Protein AF-A0A0F9AZM9-F1 (afdb_monomer_lite)

Structure (mmCIF, N/CA/C/O backbone):
data_AF-A0A0F9AZM9-F1
#
_entry.id   AF-A0A0F9AZM9-F1
#
loop_
_atom_site.group_PDB
_atom_site.id
_atom_site.type_symbol
_atom_site.label_atom_id
_atom_site.label_alt_id
_atom_site.label_comp_id
_atom_site.label_asym_id
_atom_site.label_entity_id
_atom_site.label_seq_id
_atom_site.pdbx_PDB_ins_code
_atom_site.Cartn_x
_atom_site.Cartn_y
_atom_site.Cartn_z
_atom_site.occupancy
_atom_site.B_iso_or_equiv
_atom_site.auth_seq_id
_atom_site.auth_comp_id
_atom_site.auth_asym_id
_atom_site.auth_atom_id
_atom_site.pdbx_PDB_model_num
ATOM 1 N N . ARG A 1 1 ? -0.325 -54.467 160.105 1.00 39.25 1 ARG A N 1
ATOM 2 C CA . ARG A 1 1 ? -1.152 -55.483 160.797 1.00 39.25 1 ARG A CA 1
ATOM 3 C C . ARG A 1 1 ? -2.572 -54.942 160.850 1.00 39.25 1 ARG A C 1
ATOM 5 O O . ARG A 1 1 ? -2.699 -53.876 161.425 1.00 39.25 1 ARG A O 1
ATOM 12 N N . VAL A 1 2 ? -3.533 -55.722 160.326 1.00 42.28 2 VAL A N 1
ATOM 13 C CA . VAL A 1 2 ? -4.941 -55.814 160.788 1.00 42.28 2 VAL A CA 1
ATOM 14 C C . VAL A 1 2 ? -5.816 -54.591 160.440 1.00 42.28 2 VAL A C 1
ATOM 16 O O . VAL A 1 2 ? -5.404 -53.473 160.698 1.00 42.28 2 VAL A O 1
ATOM 19 N N . SER A 1 3 ? -7.027 -54.668 159.892 1.00 43.19 3 SER A N 1
ATOM 20 C CA . SER A 1 3 ? -7.887 -55.705 159.295 1.00 43.19 3 SER A CA 1
ATOM 21 C C . SER A 1 3 ? -9.207 -55.002 158.939 1.00 43.19 3 SER A C 1
ATOM 23 O O . SER A 1 3 ? -9.593 -54.125 159.703 1.00 43.19 3 SER A O 1
ATOM 25 N N . GLU A 1 4 ? -9.898 -55.478 157.894 1.00 50.31 4 GLU A N 1
ATOM 26 C CA . GLU A 1 4 ? -11.374 -55.607 157.817 1.00 50.31 4 GLU A CA 1
ATOM 27 C C . GLU A 1 4 ? -12.250 -54.330 157.925 1.00 50.31 4 GLU A C 1
ATOM 29 O O . GLU A 1 4 ? -11.889 -53.344 158.541 1.00 50.31 4 GLU A O 1
ATOM 34 N N . VAL A 1 5 ? -13.464 -54.219 157.389 1.00 47.56 5 VAL A N 1
ATOM 35 C CA . VAL A 1 5 ? -14.342 -55.007 156.511 1.00 47.56 5 VAL A CA 1
ATOM 36 C C . VAL A 1 5 ? -15.435 -54.027 156.058 1.00 47.56 5 VAL A C 1
ATOM 38 O O . VAL A 1 5 ? -15.725 -53.039 156.733 1.00 47.56 5 VAL A O 1
ATOM 41 N N . MET A 1 6 ? -15.989 -54.297 154.880 1.00 52.88 6 MET A N 1
ATOM 42 C CA . MET A 1 6 ? -17.089 -53.583 154.232 1.00 52.88 6 MET A CA 1
ATOM 43 C C . MET A 1 6 ? -18.400 -53.609 155.039 1.00 52.88 6 MET A C 1
ATOM 45 O O . MET A 1 6 ? -18.658 -54.584 155.737 1.00 52.88 6 MET A O 1
ATOM 49 N N . ASN A 1 7 ? -19.244 -52.581 154.871 1.00 48.72 7 ASN A N 1
ATOM 50 C CA . ASN A 1 7 ? -20.656 -52.729 154.465 1.00 48.72 7 ASN A CA 1
ATOM 51 C C . ASN A 1 7 ? -21.304 -51.345 154.264 1.00 48.72 7 ASN A C 1
ATOM 53 O O . ASN A 1 7 ? -21.252 -50.491 155.141 1.00 48.72 7 ASN A O 1
ATOM 57 N N . GLU A 1 8 ? -21.678 -51.022 153.024 1.00 54.94 8 GLU A N 1
ATOM 58 C CA . GLU A 1 8 ? -23.044 -51.123 152.468 1.00 54.94 8 GLU A CA 1
ATOM 59 C C . GLU A 1 8 ? -23.908 -49.902 152.803 1.00 54.94 8 GLU A C 1
ATOM 61 O O . GLU A 1 8 ? -24.298 -49.708 153.949 1.00 54.94 8 GLU A O 1
ATOM 66 N N . THR A 1 9 ? -24.279 -49.114 151.789 1.00 51.28 9 THR A N 1
ATOM 67 C CA . THR A 1 9 ? -25.690 -48.951 151.380 1.00 51.28 9 THR A CA 1
ATOM 68 C C . THR A 1 9 ? -25.805 -48.125 150.083 1.00 51.28 9 THR A C 1
ATOM 70 O O . THR A 1 9 ? -24.901 -47.352 149.769 1.00 51.28 9 THR A O 1
ATOM 73 N N . PRO A 1 10 ? -26.851 -48.388 149.278 1.00 55.06 10 PRO A N 1
ATOM 74 C CA . PRO A 1 10 ? -26.952 -48.072 147.853 1.00 55.06 10 PRO A CA 1
ATOM 75 C C . PRO A 1 10 ? -27.458 -46.645 147.622 1.00 55.06 10 PRO A C 1
ATOM 77 O O . PRO A 1 10 ? -28.026 -46.067 148.539 1.00 55.06 10 PRO A O 1
ATOM 80 N N . ASP A 1 11 ? -27.315 -46.113 146.402 1.00 50.62 11 ASP A N 1
ATOM 81 C CA . ASP A 1 11 ? -28.462 -45.507 145.703 1.00 50.62 11 ASP A CA 1
ATOM 82 C C . ASP A 1 11 ? -28.104 -44.975 144.304 1.00 50.62 11 ASP A C 1
ATOM 84 O O . ASP A 1 11 ? -27.307 -44.057 144.136 1.00 50.62 11 ASP A O 1
ATOM 88 N N . TYR A 1 12 ? -28.771 -45.584 143.322 1.00 56.22 12 TYR A N 1
ATOM 89 C CA . TYR A 1 12 ? -29.210 -45.059 142.025 1.00 56.22 12 TYR A CA 1
ATOM 90 C C . TYR A 1 12 ? -28.297 -44.099 141.258 1.00 56.22 12 TYR A C 1
ATOM 92 O O . TYR A 1 12 ? -28.640 -42.937 141.047 1.00 56.22 12 TYR A O 1
ATOM 100 N N . ASP A 1 13 ? -27.252 -44.646 140.644 1.00 49.69 13 ASP A N 1
ATOM 101 C CA . ASP A 1 13 ? -26.732 -44.053 139.415 1.00 49.69 13 ASP A CA 1
ATOM 102 C C . ASP A 1 13 ? -27.450 -44.680 138.207 1.00 49.69 13 ASP A C 1
ATOM 104 O O . ASP A 1 13 ? -27.011 -45.675 137.629 1.00 49.69 13 ASP A O 1
ATOM 108 N N . LYS A 1 14 ? -28.616 -44.131 137.835 1.00 56.56 14 LYS A N 1
ATOM 109 C CA . LYS A 1 14 ? -29.073 -44.226 136.441 1.00 56.56 14 LYS A CA 1
ATOM 110 C C . LYS A 1 14 ? -28.367 -43.126 135.656 1.00 56.56 14 LYS A C 1
ATOM 112 O O . LYS A 1 14 ? -28.982 -42.133 135.272 1.00 56.56 14 LYS A O 1
ATOM 117 N N . SER A 1 15 ? -27.092 -43.349 135.377 1.00 58.81 15 SER A N 1
ATOM 118 C CA . SER A 1 15 ? -26.451 -42.721 134.237 1.00 58.81 15 SER A CA 1
ATOM 119 C C . SER A 1 15 ? -26.974 -43.419 132.980 1.00 58.81 15 SER A C 1
ATOM 121 O O . SER A 1 15 ? -26.513 -44.495 132.603 1.00 58.81 15 SER A O 1
ATOM 123 N N . ALA A 1 16 ? -28.017 -42.860 132.363 1.00 59.03 16 ALA A N 1
ATOM 124 C CA . ALA A 1 16 ? -28.297 -43.146 130.962 1.00 59.03 16 ALA A CA 1
ATOM 125 C C . ALA A 1 16 ? -27.389 -42.235 130.130 1.00 59.03 16 ALA A C 1
ATOM 127 O O . ALA A 1 16 ? -27.818 -41.195 129.632 1.00 59.03 16 ALA A O 1
ATOM 128 N N . GLU A 1 17 ? -26.114 -42.611 130.042 1.00 58.69 17 GLU A N 1
ATOM 129 C CA . GLU A 1 17 ? -25.242 -42.104 128.989 1.00 58.69 17 GLU A CA 1
ATOM 130 C C . GLU A 1 17 ? -25.812 -42.561 127.630 1.00 58.69 17 GLU A C 1
ATOM 132 O O . GLU A 1 17 ? -26.288 -43.694 127.509 1.00 58.69 17 GLU A O 1
ATOM 137 N N . PRO A 1 18 ? -25.846 -41.682 126.618 1.00 57.78 18 PRO A N 1
ATOM 138 C CA . PRO A 1 18 ? -26.580 -41.920 125.386 1.00 57.78 18 PRO A CA 1
ATOM 139 C C . PRO A 1 18 ? -25.887 -42.998 124.551 1.00 57.78 18 PRO A C 1
ATOM 141 O O . PRO A 1 18 ? -24.722 -42.853 124.183 1.00 57.78 18 PRO A O 1
ATOM 144 N N . GLU A 1 19 ? -26.608 -44.069 124.213 1.00 59.66 19 GLU A N 1
ATOM 145 C CA . GLU A 1 19 ? -26.082 -45.070 123.288 1.00 59.66 19 GLU A CA 1
ATOM 146 C C . GLU A 1 19 ? -25.973 -44.479 121.879 1.00 59.66 19 GLU A C 1
ATOM 148 O O . GLU A 1 19 ? -26.903 -43.859 121.354 1.00 59.66 19 GLU A O 1
ATOM 153 N N . ALA A 1 20 ? -24.797 -44.662 121.280 1.00 60.72 20 ALA A N 1
ATOM 154 C CA . ALA A 1 20 ? -24.496 -44.209 119.936 1.00 60.72 20 ALA A CA 1
ATOM 155 C C . ALA A 1 20 ? -25.501 -44.786 11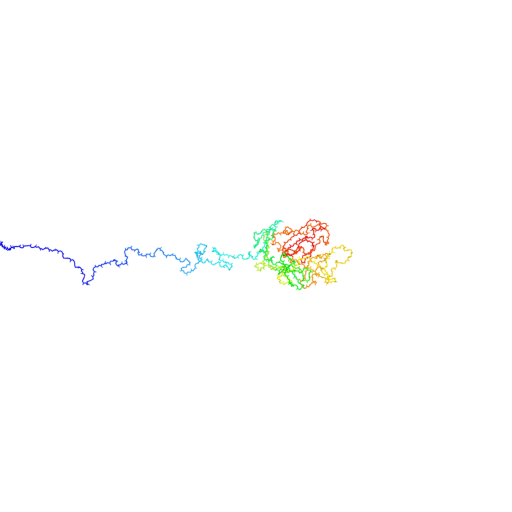8.928 1.00 60.72 20 ALA A C 1
ATOM 157 O O . ALA A 1 20 ? -25.873 -45.960 118.988 1.00 60.72 20 ALA A O 1
ATOM 158 N N . HIS A 1 21 ? -25.919 -43.948 117.978 1.00 62.75 21 HIS A N 1
ATOM 159 C CA . HIS A 1 21 ? -26.743 -44.375 116.854 1.00 62.75 21 HIS A CA 1
ATOM 160 C C . HIS A 1 21 ? -26.086 -45.566 116.137 1.00 62.75 21 HIS A C 1
ATOM 162 O O . HIS A 1 21 ? -24.861 -45.635 116.010 1.00 62.75 21 HIS A O 1
ATOM 168 N N . LYS A 1 22 ? -26.898 -46.519 115.663 1.00 62.16 22 LYS A N 1
ATOM 169 C CA . LYS A 1 22 ? -26.392 -47.637 114.860 1.00 62.16 22 LYS A CA 1
ATOM 170 C C . LYS A 1 22 ? -25.655 -47.100 113.636 1.00 62.16 22 LYS A C 1
ATOM 172 O O . LYS A 1 22 ? -26.215 -46.329 112.870 1.00 62.16 22 LYS A O 1
ATOM 177 N N . THR A 1 23 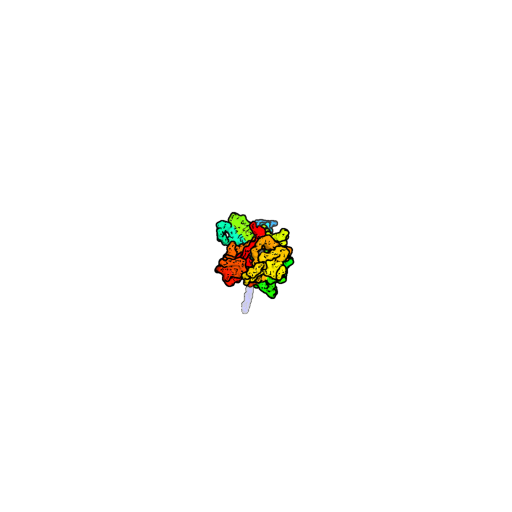? -24.440 -47.586 113.425 1.00 57.94 23 THR A N 1
ATOM 178 C CA . THR A 1 23 ? -23.549 -47.205 112.320 1.00 57.94 23 THR A CA 1
ATOM 179 C C . THR A 1 23 ? -23.843 -47.935 111.001 1.00 57.94 23 THR A C 1
ATOM 181 O O . THR A 1 23 ? -23.003 -47.939 110.107 1.00 57.94 23 THR A O 1
ATOM 184 N N . SER A 1 24 ? -24.993 -48.610 110.867 1.00 57.47 24 SER A N 1
ATOM 185 C CA . SER A 1 24 ? -25.386 -49.282 109.617 1.00 57.47 24 SER A CA 1
ATOM 186 C C . SER A 1 24 ? -26.897 -49.498 109.494 1.00 57.47 24 SER A C 1
ATOM 188 O O . SER A 1 24 ? -27.594 -49.756 110.483 1.00 57.47 24 SER A O 1
ATOM 190 N N . HIS A 1 25 ? -27.385 -49.436 108.254 1.00 60.94 25 HIS A N 1
ATOM 191 C CA . HIS A 1 25 ? -28.768 -49.733 107.882 1.00 60.94 25 HIS A CA 1
ATOM 192 C C . HIS A 1 25 ? -29.027 -51.241 107.714 1.00 60.94 25 HIS A C 1
ATOM 194 O O . HIS A 1 25 ? -28.101 -52.034 107.555 1.00 60.94 25 HIS A O 1
ATOM 200 N N . GLN A 1 26 ? -30.306 -51.643 107.746 1.00 57.66 26 GLN A N 1
ATOM 201 C CA . GLN A 1 26 ? -30.755 -53.046 107.836 1.00 57.66 26 GLN A CA 1
ATOM 202 C C . GLN A 1 26 ? -30.333 -53.998 106.696 1.00 57.66 26 GLN A C 1
ATOM 204 O O . GLN A 1 26 ? -30.427 -55.204 106.895 1.00 57.66 26 GLN A O 1
ATOM 209 N N . ASP A 1 27 ? -29.770 -53.490 105.594 1.00 60.44 27 ASP A N 1
ATOM 210 C CA . ASP A 1 27 ? -29.182 -54.299 104.509 1.00 60.44 27 ASP A CA 1
ATOM 211 C C . ASP A 1 27 ? -27.681 -54.017 104.283 1.00 60.44 27 ASP A C 1
ATOM 213 O O . ASP A 1 27 ? -27.118 -54.350 103.244 1.00 60.44 27 ASP A O 1
ATOM 217 N N . SER A 1 28 ? -26.997 -53.437 105.276 1.00 63.50 28 SER A N 1
ATOM 218 C CA . SER A 1 28 ? -25.535 -53.231 105.300 1.00 63.50 28 SER A CA 1
ATOM 219 C C . SER A 1 28 ? -24.949 -52.392 104.148 1.00 63.50 28 SER A C 1
ATOM 221 O O . SER A 1 28 ? -23.746 -52.457 103.898 1.00 63.50 28 SER A O 1
ATOM 223 N N . GLY A 1 29 ? -25.762 -51.588 103.459 1.00 65.88 29 GLY A N 1
ATOM 224 C CA . GLY A 1 29 ? -25.271 -50.526 102.577 1.00 65.88 29 GLY A CA 1
ATOM 225 C C . GLY A 1 29 ? -24.802 -49.323 103.397 1.00 65.88 29 GLY A C 1
ATOM 226 O O . GLY A 1 29 ? -25.485 -48.930 104.343 1.00 65.88 29 GLY A O 1
ATOM 227 N N . SER A 1 30 ? -23.633 -48.774 103.064 1.00 56.00 30 SER A N 1
ATOM 228 C CA . SER A 1 30 ? -23.057 -47.601 103.731 1.00 56.00 30 SER A CA 1
ATOM 229 C C . SER A 1 30 ? -23.962 -46.374 103.593 1.00 56.00 30 SER A C 1
ATOM 231 O O . SER A 1 30 ? -24.481 -46.105 102.510 1.00 56.00 30 SER A O 1
ATOM 233 N N . ASP A 1 31 ? -24.111 -45.626 104.686 1.00 60.16 31 ASP A N 1
ATOM 234 C CA . ASP A 1 31 ? -24.761 -44.317 104.700 1.00 60.16 31 ASP A CA 1
ATOM 235 C C . ASP A 1 31 ? -23.898 -43.279 103.994 1.00 60.16 31 ASP A C 1
ATOM 237 O O . ASP A 1 31 ? -22.957 -42.744 104.575 1.00 60.16 31 ASP A O 1
ATOM 241 N N . GLU A 1 32 ? -24.243 -42.965 102.752 1.00 62.59 32 GLU A N 1
ATOM 242 C CA . GLU A 1 32 ? -23.859 -41.701 102.140 1.00 62.59 32 GLU A CA 1
ATOM 243 C C . GLU A 1 32 ? -24.768 -41.434 100.937 1.00 62.59 32 GLU A C 1
ATOM 245 O O . GLU A 1 32 ? -24.717 -42.147 99.935 1.00 62.59 32 GLU A O 1
ATOM 250 N N . VAL A 1 33 ? -25.584 -40.374 100.984 1.00 59.41 33 VAL A N 1
ATOM 251 C CA . VAL A 1 33 ? -25.947 -39.702 99.726 1.00 59.41 33 VAL A CA 1
ATOM 252 C C . VAL A 1 33 ? -24.757 -38.822 99.375 1.00 59.41 33 VAL A C 1
ATOM 254 O O . VAL A 1 33 ? -24.766 -37.608 99.568 1.00 59.41 33 VAL A O 1
ATOM 257 N N . ASP A 1 34 ? -23.690 -39.476 98.933 1.00 61.12 34 ASP A N 1
ATOM 258 C CA . ASP A 1 34 ? -22.521 -38.814 98.396 1.00 61.12 34 ASP A CA 1
ATOM 259 C C . ASP A 1 34 ? -22.831 -38.353 96.966 1.00 61.12 34 ASP A C 1
ATOM 261 O O . ASP A 1 34 ? -22.921 -39.145 96.026 1.00 61.12 34 ASP A O 1
ATOM 265 N N . VAL A 1 35 ? -23.031 -37.045 96.797 1.00 62.22 35 VAL A N 1
ATOM 266 C CA . VAL A 1 35 ? -23.157 -36.416 95.474 1.00 62.22 35 VAL A CA 1
ATOM 267 C C . VAL A 1 35 ? -21.799 -36.026 94.888 1.00 62.22 35 VAL A C 1
ATOM 269 O O . VAL A 1 35 ? -21.753 -35.520 93.771 1.00 62.22 35 VAL A O 1
ATOM 272 N N . SER A 1 36 ? -20.688 -36.275 95.590 1.00 59.09 36 SER A N 1
ATOM 273 C CA . SER A 1 36 ? -19.336 -35.995 95.093 1.00 59.09 36 SER A CA 1
ATOM 274 C C . SER A 1 36 ? -18.959 -36.867 93.885 1.00 59.09 36 SER A C 1
ATOM 276 O O . SER A 1 36 ? -18.115 -36.467 93.082 1.00 59.09 36 SER A O 1
ATOM 278 N N . GLY A 1 37 ? -19.661 -37.994 93.688 1.00 56.59 37 GLY A N 1
ATOM 279 C CA . GLY A 1 37 ? -19.637 -38.817 92.472 1.00 56.59 37 GLY A CA 1
ATOM 280 C C . GLY A 1 37 ? -20.786 -38.565 91.482 1.00 56.59 37 GLY A C 1
ATOM 281 O O . GLY A 1 37 ? -20.746 -39.080 90.363 1.00 56.59 37 GLY A O 1
ATOM 282 N N . LEU A 1 38 ? -21.798 -37.761 91.839 1.00 58.41 38 LEU A N 1
ATOM 283 C CA . LEU A 1 38 ? -22.786 -37.262 90.879 1.00 58.41 38 LEU A CA 1
ATOM 284 C C . LEU A 1 38 ? -22.171 -36.074 90.135 1.00 58.41 38 LEU A C 1
ATOM 286 O O . LEU A 1 38 ? -22.411 -34.907 90.441 1.00 58.41 38 LEU A O 1
ATOM 290 N N . SER A 1 39 ? -21.382 -36.373 89.106 1.00 58.97 39 SER A N 1
ATOM 291 C CA . SER A 1 39 ? -21.025 -35.388 88.088 1.00 58.97 39 SER A CA 1
ATOM 292 C C . SER A 1 39 ? -22.292 -35.013 87.307 1.00 58.97 39 SER A C 1
ATOM 294 O O . SER A 1 39 ? -22.608 -35.615 86.280 1.00 58.97 39 SER A O 1
ATOM 296 N N . GLY A 1 40 ? -23.074 -34.080 87.849 1.00 58.16 40 GLY A N 1
ATOM 297 C CA . GLY A 1 40 ? -24.378 -33.744 87.293 1.00 58.16 40 GLY A CA 1
ATOM 298 C C . GLY A 1 40 ? -25.196 -32.766 88.130 1.00 58.16 40 GLY A C 1
ATOM 299 O O . GLY A 1 40 ? -26.202 -33.145 88.714 1.00 58.16 40 GLY A O 1
ATOM 300 N N . LEU A 1 41 ? -24.818 -31.490 88.038 1.00 61.59 41 LEU A N 1
ATOM 301 C CA . LEU A 1 41 ? -25.752 -30.360 87.951 1.00 61.59 41 LEU A CA 1
ATOM 302 C C . LEU A 1 41 ? -26.462 -29.882 89.237 1.00 61.59 41 LEU A C 1
ATOM 304 O O . LEU A 1 41 ? -27.654 -30.095 89.435 1.00 61.59 41 LEU A O 1
ATOM 308 N N . LEU A 1 42 ? -25.763 -29.055 90.021 1.00 55.50 42 LEU A N 1
ATOM 309 C CA . LEU A 1 42 ? -26.409 -27.947 90.751 1.00 55.50 42 LEU A CA 1
ATOM 310 C C . LEU A 1 42 ? -25.709 -26.584 90.578 1.00 55.50 42 LEU A C 1
ATOM 312 O O . LEU A 1 42 ? -26.201 -25.591 91.106 1.00 55.50 42 LEU A O 1
ATOM 316 N N . ALA A 1 43 ? -24.605 -26.505 89.824 1.00 55.59 43 ALA A N 1
ATOM 317 C CA . ALA A 1 43 ? -23.830 -25.266 89.679 1.00 55.59 43 ALA A CA 1
ATOM 318 C C . ALA A 1 43 ? -23.619 -24.783 88.233 1.00 55.59 43 ALA A C 1
ATOM 320 O O . ALA A 1 43 ? -23.223 -23.634 88.054 1.00 55.59 43 ALA A O 1
ATOM 321 N N . ASP A 1 44 ? -23.942 -25.589 87.215 1.00 56.09 44 ASP A N 1
ATOM 322 C CA . ASP A 1 44 ? -23.770 -25.178 85.820 1.00 56.09 44 ASP A CA 1
ATOM 323 C C . ASP A 1 44 ? -25.119 -24.831 85.176 1.00 56.09 44 ASP A C 1
ATOM 325 O O . ASP A 1 44 ? -26.083 -25.593 85.330 1.00 56.09 44 ASP A O 1
ATOM 329 N N . PRO A 1 45 ? -25.211 -23.707 84.436 1.00 55.69 45 PRO A N 1
ATOM 330 C CA . PRO A 1 45 ? -26.364 -23.406 83.604 1.00 55.69 45 PRO A CA 1
ATOM 331 C C . PRO A 1 45 ? -26.674 -24.614 82.723 1.00 55.69 45 PRO A C 1
ATOM 333 O O . PRO A 1 45 ? -25.830 -25.066 81.948 1.00 55.69 45 PRO A O 1
ATOM 336 N N . GLN A 1 46 ? -27.898 -25.131 82.826 1.00 55.06 46 GLN A N 1
ATOM 337 C CA . GLN A 1 46 ? -28.456 -26.029 81.824 1.00 55.06 46 GLN A CA 1
ATOM 338 C C . GLN A 1 46 ? -28.241 -25.328 80.483 1.00 55.06 46 GLN A C 1
ATOM 340 O O . GLN A 1 46 ? -28.694 -24.197 80.338 1.00 55.06 46 GLN A O 1
ATOM 345 N N . HIS A 1 47 ? -27.455 -25.917 79.577 1.00 55.19 47 HIS A N 1
ATOM 346 C CA . HIS A 1 47 ? -27.071 -25.287 78.317 1.00 55.19 47 HIS A CA 1
ATOM 347 C C . HIS A 1 47 ? -28.341 -24.960 77.527 1.00 55.19 47 HIS A C 1
ATOM 349 O O . HIS A 1 47 ? -28.887 -25.791 76.802 1.00 55.19 47 HIS A O 1
ATOM 355 N N . VAL A 1 48 ? -28.866 -23.755 77.737 1.00 55.06 48 VAL A N 1
ATOM 356 C CA . VAL A 1 48 ? -29.993 -23.237 76.996 1.00 55.06 48 VAL A CA 1
ATOM 357 C C . VAL A 1 48 ? -29.413 -22.953 75.621 1.00 55.06 48 VAL A C 1
ATOM 359 O O . VAL A 1 48 ? -28.682 -21.983 75.435 1.00 55.06 48 VAL A O 1
ATOM 362 N N . ILE A 1 49 ? -29.687 -23.835 74.659 1.00 57.72 49 ILE A N 1
ATOM 363 C CA . ILE A 1 49 ? -29.351 -23.651 73.240 1.00 57.72 49 ILE A CA 1
ATOM 364 C C . ILE A 1 49 ? -30.226 -22.513 72.673 1.00 57.72 49 ILE A C 1
ATOM 366 O O . ILE A 1 49 ? -30.984 -22.703 71.728 1.00 57.72 49 ILE A O 1
ATOM 370 N N . THR A 1 50 ? -30.221 -21.326 73.280 1.00 55.25 50 THR A N 1
ATOM 371 C CA . THR A 1 50 ? -31.035 -20.189 72.828 1.00 55.25 50 THR A CA 1
ATOM 372 C C . THR A 1 50 ? -30.237 -18.906 72.670 1.00 55.25 50 THR A C 1
ATOM 374 O O . THR A 1 50 ? -30.847 -17.842 72.611 1.00 55.25 50 THR A O 1
ATOM 377 N N . SER A 1 51 ? -28.905 -18.963 72.546 1.00 54.03 51 SER A N 1
ATOM 378 C CA . SER A 1 51 ? -28.157 -17.742 72.222 1.00 54.03 51 SER A CA 1
ATOM 379 C C . SER A 1 51 ? -27.019 -17.820 71.200 1.00 54.03 51 SER A C 1
ATOM 381 O O . SER A 1 51 ? -26.711 -16.756 70.681 1.00 54.03 51 SER A O 1
ATOM 383 N N . GLU A 1 52 ? -26.418 -18.961 70.818 1.00 57.88 52 GLU A N 1
ATOM 384 C CA . GLU A 1 52 ? -25.122 -18.861 70.089 1.00 57.88 52 GLU A CA 1
ATOM 385 C C . GLU A 1 52 ? -24.821 -19.795 68.901 1.00 57.88 52 GLU A C 1
ATOM 387 O O . GLU A 1 52 ? -23.671 -19.858 68.483 1.00 57.88 52 GLU A O 1
ATOM 392 N N . VAL A 1 53 ? -25.792 -20.432 68.229 1.00 55.56 53 VAL A N 1
ATOM 393 C CA . VAL A 1 53 ? -25.506 -20.960 66.870 1.00 55.56 53 VAL A CA 1
ATOM 394 C C . VAL A 1 53 ? -26.690 -20.802 65.919 1.00 55.56 53 VAL A C 1
ATOM 396 O O . VAL A 1 53 ? -27.439 -21.737 65.652 1.00 55.56 53 VAL A O 1
ATOM 399 N N . LYS A 1 54 ? -26.830 -19.616 65.326 1.00 57.72 54 LYS A N 1
ATOM 400 C CA . LYS A 1 54 ? -27.454 -19.496 64.001 1.00 57.72 54 LYS A CA 1
ATOM 401 C C . LYS A 1 54 ? -26.606 -18.605 63.093 1.00 57.72 54 LYS A C 1
ATOM 403 O O . LYS A 1 54 ? -27.034 -17.548 62.654 1.00 57.72 54 LYS A O 1
ATOM 408 N N . ALA A 1 55 ? -25.412 -19.088 62.750 1.00 58.09 55 ALA A N 1
ATOM 409 C CA . ALA A 1 55 ? -24.863 -18.822 61.421 1.00 58.09 55 ALA A CA 1
ATOM 410 C C . ALA A 1 55 ? -25.599 -19.746 60.436 1.00 58.09 55 ALA A C 1
ATOM 412 O O . ALA A 1 55 ? -25.114 -20.800 60.034 1.00 58.09 55 ALA A O 1
ATOM 413 N N . VAL A 1 56 ? -26.853 -19.388 60.171 1.00 63.38 56 VAL A N 1
ATOM 414 C CA . VAL A 1 56 ? -27.666 -19.928 59.082 1.00 63.38 56 VAL A CA 1
ATOM 415 C C . VAL A 1 56 ? -26.896 -19.715 57.778 1.00 63.38 56 VAL A C 1
ATOM 417 O O . VAL A 1 56 ? -26.380 -18.616 57.570 1.00 63.38 56 VAL A O 1
ATOM 420 N N . LYS A 1 57 ? -26.798 -20.738 56.915 1.00 61.94 57 LYS A N 1
ATOM 421 C CA . LYS A 1 57 ? -26.406 -20.506 55.517 1.00 61.94 57 LYS A CA 1
ATOM 422 C C . LYS A 1 57 ? -27.462 -19.598 54.914 1.00 61.94 57 LYS A C 1
ATOM 424 O O . LYS A 1 57 ? -28.642 -19.926 54.971 1.00 61.94 57 LYS A O 1
ATOM 429 N N . VAL A 1 58 ? -27.034 -18.427 54.479 1.00 58.81 58 VAL A N 1
ATOM 430 C CA . VAL A 1 58 ? -27.954 -17.312 54.272 1.00 58.81 58 VAL A CA 1
ATOM 431 C C . VAL A 1 58 ? -28.882 -17.548 53.079 1.00 58.81 58 VAL A C 1
ATOM 433 O O . VAL A 1 58 ? -30.041 -17.158 53.153 1.00 58.81 58 VAL A O 1
ATOM 436 N N . ASP A 1 59 ? -28.423 -18.252 52.048 1.00 63.31 59 ASP A N 1
ATOM 437 C CA . ASP A 1 59 ? -29.147 -18.428 50.786 1.00 63.31 59 ASP A CA 1
ATOM 438 C C . ASP A 1 59 ? -30.231 -19.521 50.806 1.00 63.31 59 ASP A C 1
ATOM 440 O O . ASP A 1 59 ? -31.027 -19.589 49.874 1.00 63.31 59 ASP A O 1
ATOM 444 N N . ASP A 1 60 ? -30.291 -20.374 51.840 1.00 58.81 60 ASP A N 1
ATOM 445 C CA . ASP A 1 60 ? -31.028 -21.636 51.729 1.00 58.81 60 ASP A CA 1
ATOM 446 C C . ASP A 1 60 ? -31.565 -22.196 53.053 1.00 58.81 60 ASP A C 1
ATOM 448 O O . ASP A 1 60 ? -30.898 -22.925 53.791 1.00 58.81 60 ASP A O 1
ATOM 452 N N . PHE A 1 61 ? -32.860 -22.011 53.293 1.00 60.62 61 PHE A N 1
ATOM 453 C CA . PHE A 1 61 ? -33.614 -22.960 54.122 1.00 60.62 61 PHE A CA 1
ATOM 454 C C . PHE A 1 61 ? -34.671 -23.758 53.355 1.00 60.62 61 PHE A C 1
ATOM 456 O O . PHE A 1 61 ? -35.375 -24.551 53.979 1.00 60.62 61 PHE A O 1
ATOM 463 N N . ALA A 1 62 ? -34.767 -23.615 52.028 1.00 64.88 62 ALA A N 1
ATOM 464 C CA . ALA A 1 62 ? -35.626 -24.478 51.208 1.00 64.88 62 ALA A CA 1
ATOM 465 C C . ALA A 1 62 ? -35.393 -24.341 49.696 1.00 64.88 62 ALA A C 1
ATOM 467 O O . ALA A 1 62 ? -35.581 -25.308 48.958 1.00 64.88 62 ALA A O 1
ATOM 468 N N . SER A 1 63 ? -35.076 -23.146 49.210 1.00 68.19 63 SER A N 1
ATOM 469 C CA . SER A 1 63 ? -34.867 -22.866 47.791 1.00 68.19 63 SER A CA 1
ATOM 470 C C . SER A 1 63 ? -33.895 -21.699 47.670 1.00 68.19 63 SER A C 1
ATOM 472 O O . SER A 1 63 ? -34.138 -20.714 48.373 1.00 68.19 63 SER A O 1
ATOM 474 N N . PRO A 1 64 ? -32.886 -21.786 46.782 1.00 68.38 64 PRO A N 1
ATOM 475 C CA . PRO A 1 64 ? -31.963 -20.685 46.560 1.00 68.38 64 PRO A CA 1
ATOM 476 C C . PRO A 1 64 ? -32.756 -19.435 46.186 1.00 68.38 64 PRO A C 1
ATOM 478 O O . PRO A 1 64 ? -33.533 -19.464 45.224 1.00 68.38 64 PRO A O 1
ATOM 481 N N . ASP A 1 65 ? -32.620 -18.381 46.984 1.00 66.69 65 ASP A N 1
ATOM 482 C CA . ASP A 1 65 ? -33.274 -17.096 46.736 1.00 66.69 65 ASP A CA 1
ATOM 483 C C . ASP A 1 65 ? -32.421 -16.222 45.791 1.00 66.69 65 ASP A C 1
ATOM 485 O O . ASP A 1 65 ? -31.266 -16.514 45.481 1.00 66.69 65 ASP A O 1
ATOM 489 N N . ASP A 1 66 ? -33.017 -15.158 45.265 1.00 67.12 66 ASP A N 1
ATOM 490 C CA . ASP A 1 66 ? -32.430 -14.205 44.323 1.00 67.12 66 ASP A CA 1
ATOM 491 C C . ASP A 1 66 ? -31.678 -13.056 45.034 1.00 67.12 66 ASP A C 1
ATOM 493 O O . ASP A 1 66 ? -31.790 -11.881 44.678 1.00 67.12 66 ASP A O 1
ATOM 497 N N . ASN A 1 67 ? -30.946 -13.352 46.106 1.00 62.34 67 ASN A N 1
ATOM 498 C CA . ASN A 1 67 ? -30.222 -12.353 46.889 1.00 62.34 67 ASN A CA 1
ATOM 499 C C . ASN A 1 67 ? -28.706 -12.495 46.709 1.00 62.34 67 ASN A C 1
ATOM 501 O O . ASN A 1 67 ? -28.116 -13.553 46.866 1.00 62.34 67 ASN A O 1
ATOM 505 N N . THR A 1 68 ? -28.053 -11.380 46.382 1.00 68.00 68 THR A N 1
ATOM 506 C CA . THR A 1 68 ? -26.599 -11.246 46.171 1.00 68.00 68 THR A CA 1
ATOM 507 C C . THR A 1 68 ? -25.814 -11.226 47.491 1.00 68.00 68 THR A C 1
ATOM 509 O O . THR A 1 68 ? -24.885 -10.429 47.661 1.00 68.00 68 THR A O 1
ATOM 512 N N . ASP A 1 69 ? -26.270 -11.949 48.511 1.00 73.88 69 ASP A N 1
ATOM 513 C CA . ASP A 1 69 ? -25.638 -11.904 49.821 1.00 73.88 69 ASP A CA 1
ATOM 514 C C . ASP A 1 69 ? -24.503 -12.916 49.950 1.00 73.88 69 ASP A C 1
ATOM 516 O O . ASP A 1 69 ? -24.446 -13.956 49.304 1.00 73.88 69 ASP A O 1
ATOM 520 N N . LEU A 1 70 ? -23.514 -12.537 50.765 1.00 77.44 70 LEU A N 1
ATOM 521 C CA . LEU A 1 70 ? -22.291 -13.309 50.965 1.00 77.44 70 LEU A CA 1
ATOM 522 C C . LEU A 1 70 ? -21.514 -13.624 49.678 1.00 77.44 70 LEU A C 1
ATOM 524 O O . LEU A 1 70 ? -20.713 -14.551 49.702 1.00 77.44 70 LEU A O 1
ATOM 528 N N . ASP A 1 71 ? -21.671 -12.838 48.613 1.00 82.94 71 ASP A N 1
ATOM 529 C CA . ASP A 1 71 ? -20.876 -12.957 47.392 1.00 82.94 71 ASP A CA 1
ATOM 530 C C . ASP A 1 71 ? -19.365 -12.876 47.663 1.00 82.94 71 ASP A C 1
ATOM 532 O O . ASP A 1 71 ? -18.867 -12.176 48.559 1.00 82.94 71 ASP A O 1
ATOM 536 N N . SER A 1 72 ? -18.607 -13.611 46.854 1.00 84.69 72 SER A N 1
ATOM 537 C CA . SER A 1 72 ? -17.151 -13.554 46.852 1.00 84.69 72 SER A CA 1
ATOM 538 C C . SER A 1 72 ? -16.654 -12.147 46.510 1.00 84.69 72 SER A C 1
ATOM 540 O O . SER A 1 72 ? -17.179 -11.461 45.636 1.00 84.69 72 SER A O 1
ATOM 542 N N . SER A 1 73 ? -15.621 -11.700 47.221 1.00 84.06 73 SER A N 1
ATOM 543 C CA . SER A 1 73 ? -14.985 -10.399 47.002 1.00 84.06 73 SER A CA 1
ATOM 544 C C . SER A 1 73 ? -13.473 -10.516 47.144 1.00 84.06 73 SER A C 1
ATOM 546 O O . SER A 1 73 ? -12.951 -11.520 47.627 1.00 84.06 73 SER A O 1
ATOM 548 N N . THR A 1 74 ? -12.752 -9.439 46.833 1.00 86.88 74 THR A N 1
ATOM 549 C CA . THR A 1 74 ? -11.296 -9.356 47.049 1.00 86.88 74 THR A CA 1
ATOM 550 C C . THR A 1 74 ? -10.881 -9.493 48.519 1.00 86.88 74 THR A C 1
ATOM 552 O O . THR A 1 74 ? -9.705 -9.695 48.806 1.00 86.88 74 THR A O 1
ATOM 555 N N . SER A 1 75 ? -11.832 -9.390 49.455 1.00 87.25 75 SER A N 1
ATOM 556 C CA . SER A 1 75 ? -11.592 -9.448 50.902 1.00 87.25 75 SER A CA 1
ATOM 557 C C . SER A 1 75 ? -12.145 -10.704 51.588 1.00 87.25 75 SER A C 1
ATOM 559 O O . SER A 1 75 ? -11.783 -10.971 52.733 1.00 87.25 75 SER A O 1
ATOM 561 N N . LYS A 1 76 ? -13.040 -11.462 50.932 1.00 83.50 76 LYS A N 1
ATOM 562 C CA . LYS A 1 76 ? -13.769 -12.600 51.525 1.00 83.50 76 LYS A CA 1
ATOM 563 C C . LYS A 1 76 ? -14.091 -13.666 50.472 1.00 83.50 76 LYS A C 1
ATOM 565 O O . LYS A 1 76 ? -14.579 -13.340 49.396 1.00 83.50 76 LYS A O 1
ATOM 570 N N . HIS A 1 77 ? -13.911 -14.939 50.818 1.00 80.38 77 HIS A N 1
ATOM 571 C CA . HIS A 1 77 ? -14.140 -16.107 49.948 1.00 80.38 77 HIS A CA 1
ATOM 572 C C . HIS A 1 77 ? -15.624 -16.521 49.798 1.00 80.38 77 HIS A C 1
ATOM 574 O O . HIS A 1 77 ? -15.923 -17.704 49.881 1.00 80.38 77 HIS A O 1
ATOM 580 N N . GLY A 1 78 ? -16.549 -15.568 49.660 1.00 84.31 78 GLY A N 1
ATOM 581 C CA . GLY A 1 78 ? -18.005 -15.789 49.612 1.00 84.31 78 GLY A CA 1
ATOM 582 C C . GLY A 1 78 ? -18.547 -16.718 48.501 1.00 84.31 78 GLY A C 1
ATOM 583 O O . GLY A 1 78 ? -17.790 -17.409 47.823 1.00 84.31 78 GLY A O 1
ATOM 584 N N . PHE A 1 79 ? -19.867 -16.740 48.304 1.00 81.81 79 PHE A N 1
ATOM 585 C CA . PHE A 1 79 ? -20.551 -17.507 47.257 1.00 81.81 79 PHE A CA 1
ATOM 586 C C . PHE A 1 79 ? -20.324 -16.929 45.851 1.00 81.81 79 PHE A C 1
ATOM 588 O O . PHE A 1 79 ? -19.813 -15.820 45.674 1.00 81.81 79 PHE A O 1
ATOM 595 N N . LEU A 1 80 ? -20.662 -17.716 44.828 1.00 83.69 80 LEU A N 1
ATOM 596 C CA . LEU A 1 80 ? -20.642 -17.248 43.446 1.00 83.69 80 LEU A CA 1
ATOM 597 C C . LEU A 1 80 ? -21.755 -16.200 43.264 1.00 83.69 80 LEU A C 1
ATOM 599 O O . LEU A 1 80 ? -22.909 -16.547 43.512 1.00 83.69 80 LEU A O 1
ATOM 603 N N . PRO A 1 81 ? -21.448 -14.985 42.773 1.00 84.69 81 PRO A N 1
ATOM 604 C CA . PRO A 1 81 ? -22.473 -14.003 42.455 1.00 84.69 81 PRO A CA 1
ATOM 605 C C . PRO A 1 81 ? -23.498 -14.556 41.476 1.00 84.69 81 PRO A C 1
ATOM 607 O O . PRO A 1 81 ? -23.162 -15.331 40.571 1.00 84.69 81 PRO A O 1
ATOM 610 N N . LYS A 1 82 ? -24.748 -14.115 41.613 1.00 85.31 82 LYS A N 1
ATOM 611 C CA . LYS A 1 82 ? -25.826 -14.519 40.709 1.00 85.31 82 LYS A CA 1
ATOM 612 C C . LYS A 1 82 ? -25.429 -14.313 39.244 1.00 85.31 82 LYS A C 1
ATOM 614 O O . LYS A 1 82 ? -24.912 -13.257 38.878 1.00 85.31 82 LYS A O 1
ATOM 619 N N . LEU A 1 83 ? -25.712 -15.309 38.398 1.00 87.56 83 LEU A N 1
ATOM 620 C CA . LEU A 1 83 ? -25.478 -15.232 36.953 1.00 87.56 83 LEU A CA 1
ATOM 621 C C . LEU A 1 83 ? -26.251 -14.056 36.340 1.00 87.56 83 LEU A C 1
ATOM 623 O O . LEU A 1 83 ? -27.449 -13.904 36.581 1.00 87.56 83 LEU A O 1
ATOM 627 N N . SER A 1 84 ? -25.591 -13.263 35.494 1.00 87.31 84 SER A N 1
ATOM 628 C CA . SER A 1 84 ? -26.207 -12.086 34.866 1.00 87.31 84 SER A CA 1
ATOM 629 C C . SER A 1 84 ? -27.248 -12.421 33.790 1.00 87.31 84 SER A C 1
ATOM 631 O O . SER A 1 84 ? -28.038 -11.564 33.402 1.00 87.31 84 SER A O 1
ATOM 633 N N . GLY A 1 85 ? -27.258 -13.660 33.283 1.00 88.44 85 GLY A N 1
ATOM 634 C CA . GLY A 1 85 ? -28.095 -14.067 32.149 1.00 88.44 85 GLY A CA 1
ATOM 635 C C . GLY A 1 85 ? -27.583 -13.573 30.788 1.00 88.44 85 GLY A C 1
ATOM 636 O O . GLY A 1 85 ? -28.216 -13.841 29.768 1.00 88.44 85 GLY A O 1
ATOM 637 N N . VAL A 1 86 ? -26.434 -12.891 30.751 1.00 84.12 86 VAL A N 1
ATOM 638 C CA . VAL A 1 86 ? -25.773 -12.433 29.524 1.00 84.12 86 VAL A CA 1
ATOM 639 C C . VAL A 1 86 ? -24.730 -13.466 29.099 1.00 84.12 86 VAL A C 1
ATOM 641 O O . VAL A 1 86 ? -23.801 -13.768 29.840 1.00 84.12 86 VAL A O 1
ATOM 644 N N . VAL A 1 87 ? -24.856 -14.001 27.881 1.00 83.88 87 VAL A N 1
ATOM 645 C CA . VAL A 1 87 ? -24.017 -15.114 27.381 1.00 83.88 87 VAL A CA 1
ATOM 646 C C . VAL A 1 87 ? -22.528 -14.745 27.254 1.00 83.88 87 VAL A C 1
ATOM 648 O O . VAL A 1 87 ? -21.671 -15.622 27.308 1.00 83.88 87 VAL A O 1
ATOM 651 N N . ASN A 1 88 ? -22.214 -13.454 27.117 1.00 79.56 88 ASN A N 1
ATOM 652 C CA . ASN A 1 88 ? -20.868 -12.960 26.799 1.00 79.56 88 ASN A CA 1
ATOM 653 C C . ASN A 1 88 ? -20.174 -12.237 27.971 1.00 79.56 88 ASN A C 1
ATOM 655 O O . ASN A 1 88 ? -19.189 -11.527 27.760 1.00 79.56 88 ASN A O 1
ATOM 659 N N . GLU A 1 89 ? -20.683 -12.380 29.194 1.00 88.00 89 GLU A N 1
ATOM 660 C CA . GLU A 1 89 ? -20.069 -11.822 30.401 1.00 88.00 89 GLU A CA 1
ATOM 661 C C . GLU A 1 89 ? -19.326 -12.888 31.208 1.00 88.00 89 GLU A C 1
ATOM 663 O O . GLU A 1 89 ? -19.698 -14.058 31.237 1.00 88.00 89 GLU A O 1
ATOM 668 N N . PHE A 1 90 ? -18.263 -12.465 31.892 1.00 88.69 90 PHE A N 1
ATOM 669 C CA . PHE A 1 90 ? -17.421 -13.316 32.726 1.00 88.69 90 PHE A CA 1
ATOM 670 C C . PHE A 1 90 ? -17.222 -12.656 34.089 1.00 88.69 90 PHE A C 1
ATOM 672 O O . PHE A 1 90 ? -17.151 -11.430 34.189 1.00 88.69 90 PHE A O 1
ATOM 679 N N . LEU A 1 91 ? -17.115 -13.462 35.143 1.00 88.94 91 LEU A N 1
ATOM 680 C CA . LEU A 1 91 ? -16.835 -12.965 36.485 1.00 88.94 91 LEU A CA 1
ATOM 681 C C . LEU A 1 91 ? -15.368 -12.523 36.574 1.00 88.94 91 LEU A C 1
ATOM 683 O O . LEU A 1 91 ? -14.456 -13.321 36.353 1.00 88.94 91 LEU A O 1
ATOM 687 N N . ASN A 1 92 ? -15.129 -11.249 36.882 1.00 84.81 92 ASN A N 1
ATOM 688 C CA . ASN A 1 92 ? -13.787 -10.704 37.058 1.00 84.81 92 ASN A CA 1
ATOM 689 C C . ASN A 1 92 ? -13.228 -10.996 38.465 1.00 84.81 92 ASN A C 1
ATOM 691 O O . ASN A 1 92 ? -13.948 -11.381 39.387 1.00 84.81 92 ASN A O 1
ATOM 695 N N . SER A 1 93 ? -11.928 -10.759 38.661 1.00 82.56 93 SER A N 1
ATOM 696 C CA . SER A 1 93 ? -11.248 -10.975 39.951 1.00 82.56 93 SER A CA 1
ATOM 697 C C . SER A 1 93 ? -11.706 -10.050 41.089 1.00 82.56 93 SER A C 1
ATOM 699 O O . SER A 1 93 ? -11.272 -10.214 42.226 1.00 82.56 93 SER A O 1
ATOM 701 N N . GLN A 1 94 ? -12.551 -9.063 40.793 1.00 85.19 94 GLN A N 1
ATOM 702 C CA . GLN A 1 94 ? -13.112 -8.111 41.742 1.00 85.19 94 GLN A CA 1
ATOM 703 C C . GLN A 1 94 ? -14.538 -8.495 42.173 1.00 85.19 94 GLN A C 1
ATOM 705 O O . GLN A 1 94 ? -15.116 -7.784 42.992 1.00 85.19 94 GLN A O 1
ATOM 710 N N . GLY A 1 95 ? -15.085 -9.608 41.665 1.00 83.31 95 GLY A N 1
ATOM 711 C CA . GLY A 1 95 ? -16.423 -10.105 42.003 1.00 83.31 95 GLY A CA 1
ATOM 712 C C . GLY A 1 95 ? -17.557 -9.521 41.150 1.00 83.31 95 GLY A C 1
ATOM 713 O O . GLY A 1 95 ? -18.718 -9.683 41.501 1.00 83.31 95 GLY A O 1
ATOM 714 N N . GLY A 1 96 ? -17.249 -8.839 40.040 1.00 86.38 96 GLY A N 1
ATOM 715 C CA . GLY A 1 96 ? -18.247 -8.279 39.120 1.00 86.38 96 GLY A CA 1
ATOM 716 C C . GLY A 1 96 ? -18.274 -8.983 37.764 1.00 86.38 96 GLY A C 1
ATOM 717 O O . GLY A 1 96 ? -17.234 -9.400 37.253 1.00 86.38 96 GLY A O 1
ATOM 718 N N . TRP A 1 97 ? -19.451 -9.078 37.146 1.00 89.50 97 TRP A N 1
ATOM 719 C CA . TRP A 1 97 ? -19.576 -9.515 35.754 1.00 89.50 97 TRP A CA 1
ATOM 720 C C . TRP A 1 97 ? -19.025 -8.450 34.804 1.00 89.50 97 TRP A C 1
ATOM 722 O O . TRP A 1 97 ? -19.216 -7.249 35.003 1.00 89.50 97 TRP A O 1
ATOM 732 N N . SER A 1 98 ? -18.291 -8.882 33.785 1.00 85.12 98 SER A N 1
ATOM 733 C CA . SER A 1 98 ? -17.667 -8.002 32.804 1.00 85.12 98 SER A CA 1
ATOM 734 C C . SER A 1 98 ? -17.678 -8.643 31.422 1.00 85.12 98 SER A C 1
ATOM 736 O O . SER A 1 98 ? -17.369 -9.825 31.275 1.00 85.12 98 SER A O 1
ATOM 738 N N . VAL A 1 99 ? -17.999 -7.850 30.399 1.00 78.50 99 VAL A N 1
ATOM 739 C CA . VAL A 1 99 ? -17.817 -8.245 28.998 1.00 78.50 99 VAL A CA 1
ATOM 740 C C . VAL A 1 99 ? -16.336 -8.073 28.634 1.00 78.50 99 VAL A C 1
ATOM 742 O O . VAL A 1 99 ? -15.831 -6.944 28.703 1.00 78.50 99 VAL A O 1
ATOM 745 N N . PRO A 1 100 ? -15.624 -9.131 28.201 1.00 67.81 100 PRO A N 1
ATOM 746 C CA . PRO A 1 100 ? -14.257 -9.016 27.730 1.00 67.81 100 PRO A CA 1
ATOM 747 C C . PRO A 1 100 ? -14.244 -8.062 26.544 1.00 67.81 100 PRO A C 1
ATOM 749 O O . PRO A 1 100 ? -14.919 -8.282 25.541 1.00 67.81 100 PRO A O 1
ATOM 752 N N . GLN A 1 101 ? -13.455 -6.999 26.639 1.00 61.28 101 GLN A N 1
ATOM 753 C CA . GLN A 1 101 ? -13.304 -6.022 25.564 1.00 61.28 101 GLN A CA 1
ATOM 754 C C . GLN A 1 101 ? -12.387 -6.559 24.453 1.00 61.28 101 GLN A C 1
ATOM 756 O O . GLN A 1 101 ? -11.443 -5.898 24.029 1.00 61.28 101 GLN A O 1
ATOM 761 N N . LEU A 1 102 ? -12.621 -7.793 24.001 1.00 55.38 102 LEU A N 1
ATOM 762 C CA . LEU A 1 102 ? -11.764 -8.464 23.028 1.00 55.38 102 LEU A CA 1
ATOM 763 C C . LEU A 1 102 ? -11.763 -7.711 21.686 1.00 55.38 102 LEU A C 1
ATOM 765 O O . LEU A 1 102 ? -10.724 -7.610 21.039 1.00 55.38 102 LEU A O 1
ATOM 769 N N . SER A 1 103 ? -12.886 -7.082 21.316 1.00 53.88 103 SER A N 1
ATOM 770 C CA . SER A 1 103 ? -12.995 -6.228 20.125 1.00 53.88 103 SER A CA 1
ATOM 771 C C . SER A 1 103 ? -12.103 -4.980 20.182 1.00 53.88 103 SER A C 1
ATOM 773 O O . SER A 1 103 ? -11.575 -4.586 19.144 1.00 53.88 103 SER A O 1
ATOM 775 N N . LEU A 1 104 ? -11.854 -4.398 21.367 1.00 53.38 104 LEU A N 1
ATOM 776 C CA . LEU A 1 104 ? -10.934 -3.258 21.531 1.00 53.38 104 LEU A CA 1
ATOM 777 C C . LEU A 1 104 ? -9.463 -3.648 21.312 1.00 53.38 104 LEU A C 1
ATOM 779 O O . LEU A 1 104 ? -8.649 -2.779 21.010 1.00 53.38 104 LEU A O 1
ATOM 783 N N . PHE A 1 105 ? -9.116 -4.934 21.430 1.00 60.88 105 PHE A N 1
ATOM 784 C CA . PHE A 1 105 ? -7.776 -5.446 21.111 1.00 60.88 105 PHE A CA 1
ATOM 785 C C . PHE A 1 105 ? -7.667 -6.001 19.685 1.00 60.88 105 PHE A C 1
ATOM 787 O O . PHE A 1 105 ? -6.580 -5.997 19.111 1.00 60.88 105 PHE A O 1
ATOM 794 N N . LEU A 1 106 ? -8.778 -6.472 19.109 1.00 78.31 106 LEU A N 1
ATOM 795 C CA . LEU A 1 106 ? -8.836 -7.066 17.766 1.00 78.31 106 LEU A CA 1
ATOM 796 C C . LEU A 1 106 ? -9.107 -6.047 16.654 1.00 78.31 106 LEU A C 1
ATOM 798 O O . LEU A 1 106 ? -8.961 -6.372 15.474 1.00 78.31 106 LEU A O 1
ATOM 802 N N . SER A 1 107 ? -9.496 -4.826 17.012 1.00 90.62 107 SER A N 1
ATOM 803 C CA . SER A 1 107 ? -9.719 -3.730 16.078 1.00 90.62 107 SER A CA 1
ATOM 804 C C . SER A 1 107 ? -8.988 -2.467 16.514 1.00 90.62 107 SER A C 1
ATOM 806 O O . SER A 1 107 ? -8.611 -2.289 17.676 1.00 90.62 107 SER A O 1
ATOM 808 N N . TYR A 1 108 ? -8.742 -1.594 15.549 1.00 94.44 108 TYR A N 1
ATOM 809 C CA . TYR A 1 108 ? -8.114 -0.307 15.783 1.00 94.44 108 TYR A CA 1
ATOM 810 C C . TYR A 1 108 ? -8.462 0.672 14.673 1.00 94.44 108 TYR A C 1
ATOM 812 O O . TYR A 1 108 ? -8.820 0.280 13.564 1.00 94.44 108 TYR A O 1
ATOM 820 N N . GLY A 1 109 ? -8.382 1.963 14.975 1.00 95.38 109 GLY A N 1
ATOM 821 C CA . GLY A 1 109 ? -8.947 2.958 14.083 1.00 95.38 109 GLY A CA 1
ATOM 822 C C . GLY A 1 109 ? -8.680 4.393 14.486 1.00 95.38 109 GLY A C 1
ATOM 823 O O . GLY A 1 109 ? -7.939 4.671 15.434 1.00 95.38 109 GLY A O 1
ATOM 824 N N . VAL A 1 110 ? -9.315 5.296 13.749 1.00 96.81 110 VAL A N 1
ATOM 825 C CA . VAL A 1 110 ? -9.235 6.742 13.938 1.00 96.81 110 VAL A CA 1
ATOM 826 C C . VAL A 1 110 ? -10.605 7.391 13.792 1.00 96.81 110 VAL A C 1
ATOM 828 O O . VAL A 1 110 ? -11.442 6.914 13.029 1.00 96.81 110 VAL A O 1
ATOM 831 N N . ALA A 1 111 ? -10.816 8.513 14.474 1.00 96.06 111 ALA A N 1
ATOM 832 C CA . ALA A 1 111 ? -11.967 9.373 14.247 1.00 96.06 111 ALA A CA 1
ATOM 833 C C . ALA A 1 111 ? -11.575 10.846 14.187 1.00 96.06 111 ALA A C 1
ATOM 835 O O . ALA A 1 111 ? -10.614 11.277 14.825 1.00 96.06 111 ALA A O 1
ATOM 836 N N . TRP A 1 112 ? -12.353 11.631 13.450 1.00 95.88 112 TRP A N 1
ATOM 837 C CA . TRP A 1 112 ? -12.205 13.080 13.399 1.00 95.88 112 TRP A CA 1
ATOM 838 C C . TRP A 1 112 ? -13.551 13.778 13.304 1.00 95.88 112 TRP A C 1
ATOM 840 O O . TRP A 1 112 ? -14.535 13.218 12.824 1.00 95.88 112 TRP A O 1
ATOM 850 N N . ASN A 1 113 ? -13.565 15.034 13.742 1.00 94.88 113 ASN A N 1
ATOM 851 C CA . ASN A 1 113 ? -14.712 15.912 13.597 1.00 94.88 113 ASN A CA 1
ATOM 852 C C . ASN A 1 113 ? -14.586 16.734 12.304 1.00 94.88 113 ASN A C 1
ATOM 854 O O . ASN A 1 113 ? -13.644 17.515 12.165 1.00 94.88 113 ASN A O 1
ATOM 858 N N . GLN A 1 114 ? -15.546 16.584 11.389 1.00 94.12 114 GLN A N 1
ATOM 859 C CA . GLN A 1 114 ? -15.576 17.263 10.088 1.00 94.12 114 GLN A CA 1
ATOM 860 C C . GLN A 1 114 ? -15.636 18.794 10.186 1.00 94.12 114 GLN A C 1
ATOM 862 O O . GLN A 1 114 ? -15.302 19.482 9.228 1.00 94.12 114 GLN A O 1
ATOM 867 N N . THR A 1 115 ? -16.080 19.349 11.321 1.00 94.56 115 THR A N 1
ATOM 868 C CA . THR A 1 115 ? -16.181 20.806 11.492 1.00 94.56 115 THR A CA 1
ATOM 869 C C . THR A 1 115 ? -14.830 21.462 11.763 1.00 94.56 115 THR A C 1
ATOM 871 O O . THR A 1 115 ? -14.737 22.687 11.750 1.00 94.56 115 THR A O 1
ATOM 874 N N . ASN A 1 116 ? -13.789 20.678 12.054 1.00 90.62 116 ASN A N 1
ATOM 875 C CA . ASN A 1 116 ? -12.434 21.185 12.193 1.00 90.62 116 ASN A CA 1
ATOM 876 C C . ASN A 1 116 ? -11.739 21.125 10.826 1.00 90.62 116 ASN A C 1
ATOM 878 O O . ASN A 1 116 ? -11.598 20.050 10.253 1.00 90.62 116 ASN A O 1
ATOM 882 N N . SER A 1 117 ? -11.291 22.276 10.323 1.00 85.56 117 SER A N 1
ATOM 883 C CA . SER A 1 117 ? -10.581 22.388 9.043 1.00 85.56 117 SER A CA 1
ATOM 884 C C . SER A 1 117 ? -9.177 21.776 9.064 1.00 85.56 117 SER A C 1
ATOM 886 O O . SER A 1 117 ? -8.626 21.495 8.004 1.00 85.56 117 SER A O 1
ATOM 888 N N . ASN A 1 118 ? -8.604 21.553 10.250 1.00 84.69 118 ASN A N 1
ATOM 889 C CA . ASN A 1 118 ? -7.345 20.841 10.444 1.00 84.69 118 ASN A CA 1
ATOM 890 C C . ASN A 1 118 ? -7.450 19.906 11.667 1.00 84.69 118 ASN A C 1
ATOM 892 O O . ASN A 1 118 ? -6.938 20.219 12.750 1.00 84.69 118 ASN A O 1
ATOM 896 N N . PRO A 1 119 ? -8.197 18.794 11.551 1.00 86.12 119 PRO A N 1
ATOM 897 C CA . PRO A 1 119 ? -8.478 17.928 12.681 1.00 86.12 119 PRO A CA 1
ATOM 898 C C . PRO A 1 119 ? -7.247 17.122 13.095 1.00 86.12 119 PRO A C 1
ATOM 900 O O . PRO A 1 119 ? -6.612 16.465 12.275 1.00 86.12 119 PRO A O 1
ATOM 903 N N . SER A 1 120 ? -6.980 17.092 14.401 1.00 85.06 120 SER A N 1
ATOM 904 C CA . SER A 1 120 ? -6.192 16.013 14.998 1.00 85.06 120 SER A CA 1
ATOM 905 C C . SER A 1 120 ? -7.095 14.789 15.144 1.00 85.06 120 SER A C 1
ATOM 907 O O . SER A 1 120 ? -8.178 14.892 15.729 1.00 85.06 120 SER A O 1
ATOM 909 N N . LEU A 1 121 ? -6.689 13.653 14.579 1.00 94.25 121 LEU A N 1
ATOM 910 C CA . LEU A 1 121 ? -7.475 12.423 14.637 1.00 94.25 121 LEU A CA 1
ATOM 911 C C . LEU A 1 121 ? -7.298 11.758 16.004 1.00 94.25 121 LEU A C 1
ATOM 913 O O . LEU A 1 121 ? -6.180 11.545 16.473 1.00 94.25 121 LEU A O 1
ATOM 917 N N . ALA A 1 122 ? -8.412 11.379 16.621 1.00 93.44 122 ALA A N 1
ATOM 918 C CA . ALA A 1 122 ? -8.418 10.537 17.807 1.00 93.44 122 ALA A CA 1
ATOM 919 C C . ALA A 1 122 ? -8.204 9.076 17.400 1.00 93.44 122 ALA A C 1
ATOM 921 O O . ALA A 1 122 ? -8.796 8.626 16.423 1.00 93.44 122 ALA A O 1
ATOM 922 N N . ARG A 1 123 ? -7.388 8.327 18.144 1.00 94.12 123 ARG A N 1
ATOM 923 C CA . ARG A 1 123 ? -7.130 6.897 17.906 1.00 94.12 123 ARG A CA 1
ATOM 924 C C . ARG A 1 123 ? -7.973 6.012 18.830 1.00 94.12 123 ARG A C 1
ATOM 926 O O . ARG A 1 123 ? -8.192 6.372 19.985 1.00 94.12 123 ARG A O 1
ATOM 933 N N . PHE A 1 124 ? -8.385 4.842 18.340 1.00 86.69 124 PHE A N 1
ATOM 934 C CA . PHE A 1 124 ? -9.242 3.880 19.053 1.00 86.69 124 PHE A CA 1
ATOM 935 C C . PHE A 1 124 ? -8.657 2.464 19.062 1.00 86.69 124 PHE A C 1
ATOM 937 O O . PHE A 1 124 ? -7.713 2.156 18.328 1.00 86.69 124 PHE A O 1
ATOM 944 N N . GLY A 1 125 ? -9.251 1.597 19.888 1.00 85.12 125 GLY A N 1
ATOM 945 C CA . GLY A 1 125 ? -8.855 0.197 20.027 1.00 85.12 125 GLY A CA 1
ATOM 946 C C . GLY A 1 125 ? -7.406 0.068 20.487 1.00 85.12 125 GLY A C 1
ATOM 947 O O . GLY A 1 125 ? -6.962 0.805 21.370 1.00 85.12 125 GLY A O 1
ATOM 948 N N . ASN A 1 126 ? -6.634 -0.798 19.830 1.00 83.44 126 ASN A N 1
ATOM 949 C CA . ASN A 1 126 ? -5.219 -1.026 20.154 1.00 83.44 126 ASN A CA 1
ATOM 950 C C . ASN A 1 126 ? -4.318 0.222 19.989 1.00 83.44 126 ASN A C 1
ATOM 952 O O . ASN A 1 126 ? -3.168 0.227 20.431 1.00 83.44 126 ASN A O 1
ATOM 956 N N . LEU A 1 127 ? -4.832 1.283 19.357 1.00 90.19 127 LEU A N 1
ATOM 957 C CA . LEU A 1 127 ? -4.128 2.546 19.137 1.00 90.19 127 LEU A CA 1
ATOM 958 C C . LEU A 1 127 ? -4.519 3.656 20.123 1.00 90.19 127 LEU A C 1
ATOM 960 O O . LEU A 1 127 ? -3.973 4.760 20.040 1.00 90.19 127 LEU A O 1
ATOM 964 N N . ALA A 1 128 ? -5.451 3.401 21.044 1.00 88.44 128 ALA A N 1
ATOM 965 C CA . ALA A 1 128 ? -5.889 4.396 22.017 1.00 88.44 128 ALA A CA 1
ATOM 966 C C . ALA A 1 128 ? -4.706 4.937 22.846 1.00 88.44 128 ALA A C 1
ATOM 968 O O . ALA A 1 128 ? -3.862 4.183 23.328 1.00 88.44 128 ALA A O 1
ATOM 969 N N . GLY A 1 129 ? -4.643 6.262 23.002 1.00 86.44 129 GLY A N 1
ATOM 970 C CA . GLY A 1 129 ? -3.595 6.950 23.768 1.00 86.44 129 GLY A CA 1
ATOM 971 C C . GLY A 1 129 ? -2.274 7.193 23.025 1.00 86.44 129 GLY A C 1
ATOM 972 O O . GLY A 1 129 ? -1.424 7.909 23.551 1.00 86.44 129 GLY A O 1
ATOM 973 N N . PHE A 1 130 ? -2.093 6.669 21.808 1.00 91.19 130 PHE A N 1
ATOM 974 C CA . PHE A 1 130 ? -0.922 6.995 20.991 1.00 91.19 130 PHE A CA 1
ATOM 975 C C . PHE A 1 130 ? -1.053 8.384 20.342 1.00 91.19 130 PHE A C 1
ATOM 977 O O . PHE A 1 130 ? -2.149 8.772 19.930 1.00 91.19 130 PHE A O 1
ATOM 984 N N . PRO A 1 131 ? 0.049 9.141 20.206 1.00 92.19 131 PRO A N 1
ATOM 985 C CA . PRO A 1 131 ? 0.022 10.438 19.538 1.00 92.19 131 PRO A CA 1
ATOM 986 C C . PRO A 1 131 ? -0.287 10.319 18.033 1.00 92.19 131 PRO A C 1
ATOM 988 O O . PRO A 1 131 ? 0.007 9.315 17.373 1.00 92.19 131 PRO A O 1
ATOM 991 N N . ALA A 1 132 ? -0.903 11.366 17.485 1.00 93.62 132 ALA A N 1
ATOM 992 C CA . ALA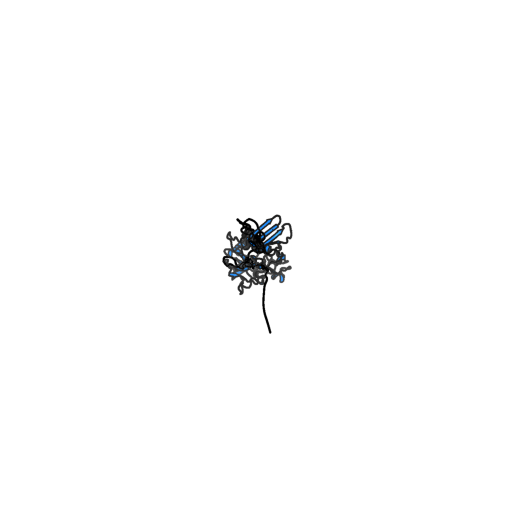 A 1 132 ? -1.091 11.548 16.048 1.00 93.62 132 ALA A CA 1
ATOM 993 C C . ALA A 1 132 ? 0.207 12.030 15.372 1.00 93.62 132 ALA A C 1
ATOM 995 O O . ALA A 1 132 ? 1.105 12.557 16.026 1.00 93.62 132 ALA A O 1
ATOM 996 N N . GLY A 1 133 ? 0.307 11.844 14.058 1.00 92.25 133 GLY A N 1
ATOM 997 C CA . GLY A 1 133 ? 1.437 12.260 13.226 1.00 92.25 133 GLY A CA 1
ATOM 998 C C . GLY A 1 133 ? 2.634 11.305 13.219 1.00 92.25 133 GLY A C 1
ATOM 999 O O . GLY A 1 133 ? 3.493 11.457 12.357 1.00 92.25 133 GLY A O 1
ATOM 1000 N N . ILE A 1 134 ? 2.676 10.309 14.110 1.00 92.00 134 ILE A N 1
ATOM 1001 C CA . ILE A 1 134 ? 3.741 9.296 14.177 1.00 92.00 134 ILE A CA 1
ATOM 1002 C C . ILE A 1 134 ? 3.164 7.882 14.100 1.00 92.00 134 ILE A C 1
ATOM 1004 O O . ILE A 1 134 ? 2.031 7.654 14.530 1.00 92.00 134 ILE A O 1
ATOM 1008 N N . SER A 1 135 ? 3.953 6.929 13.597 1.00 94.38 135 SER A N 1
ATOM 1009 C CA . SER A 1 135 ? 3.582 5.510 13.608 1.00 94.38 135 SER A CA 1
ATOM 1010 C C . SER A 1 135 ? 3.673 4.928 15.032 1.00 94.38 135 SER A C 1
ATOM 1012 O O . SER A 1 135 ? 4.718 5.054 15.673 1.00 94.38 135 SER A O 1
ATOM 1014 N N . PRO A 1 136 ? 2.624 4.249 15.534 1.00 93.19 136 PRO A N 1
ATOM 1015 C CA . PRO A 1 136 ? 2.637 3.511 16.804 1.00 93.19 136 PRO A CA 1
ATOM 1016 C C . PRO A 1 136 ? 3.532 2.257 16.817 1.00 93.19 136 PRO A C 1
ATOM 1018 O O . PRO A 1 136 ? 3.712 1.647 17.871 1.00 93.19 136 PRO A O 1
ATOM 1021 N N . GLY A 1 137 ? 4.081 1.859 15.662 1.00 91.94 137 GLY A N 1
ATOM 1022 C CA . GLY A 1 137 ? 4.936 0.681 15.507 1.00 91.94 137 GLY A CA 1
ATOM 1023 C C . GLY A 1 137 ? 4.175 -0.632 15.275 1.00 91.94 137 GLY A C 1
ATOM 1024 O O . GLY A 1 137 ? 2.992 -0.773 15.586 1.00 91.94 137 GLY A O 1
ATOM 1025 N N . ASN A 1 138 ? 4.875 -1.628 14.720 1.00 90.31 138 ASN A N 1
ATOM 1026 C CA . ASN A 1 138 ? 4.282 -2.892 14.252 1.00 90.31 138 ASN A CA 1
ATOM 1027 C C . ASN A 1 138 ? 3.571 -3.696 15.346 1.00 90.31 138 ASN A C 1
ATOM 1029 O O . ASN A 1 138 ? 2.561 -4.331 15.071 1.00 90.31 138 ASN A O 1
ATOM 1033 N N . THR A 1 139 ? 4.035 -3.624 16.595 1.00 88.81 139 THR A N 1
ATOM 1034 C CA . THR A 1 139 ? 3.394 -4.316 17.730 1.00 88.81 139 THR A CA 1
ATOM 1035 C C . THR A 1 139 ? 1.979 -3.808 18.017 1.00 88.81 139 THR A C 1
ATOM 1037 O O . THR A 1 139 ? 1.210 -4.472 18.711 1.00 88.81 139 THR A O 1
ATOM 1040 N N . LYS A 1 140 ? 1.631 -2.627 17.493 1.00 90.19 140 LYS A N 1
ATOM 1041 C CA . LYS A 1 140 ? 0.320 -1.989 17.632 1.00 90.19 140 LYS A CA 1
ATOM 1042 C C . LYS A 1 140 ? -0.514 -2.022 16.358 1.00 90.19 140 LYS A C 1
ATOM 1044 O O . LYS A 1 140 ? -1.696 -1.695 16.404 1.00 90.19 140 LYS A O 1
ATOM 1049 N N . LEU A 1 141 ? 0.069 -2.469 15.248 1.00 93.31 141 LEU A N 1
ATOM 1050 C CA . LEU A 1 141 ? -0.547 -2.458 13.927 1.00 93.31 141 LEU A CA 1
ATOM 1051 C C . LEU A 1 141 ? -0.514 -3.862 13.288 1.00 93.31 141 LEU A C 1
ATOM 1053 O O . LEU A 1 141 ? 0.273 -4.081 12.368 1.00 93.31 141 LEU A O 1
ATOM 1057 N N . PRO A 1 142 ? -1.352 -4.814 13.748 1.00 92.88 142 PRO A N 1
ATOM 1058 C CA . PRO A 1 142 ? -1.355 -6.198 13.262 1.00 92.88 142 PRO A CA 1
ATOM 1059 C C . PRO A 1 142 ? -1.476 -6.376 11.741 1.00 92.88 142 PRO A C 1
ATOM 1061 O O . PRO A 1 142 ? -0.839 -7.257 11.179 1.00 92.88 142 PRO A O 1
ATOM 1064 N N . ILE A 1 143 ? -2.281 -5.556 11.056 1.00 96.00 143 ILE A N 1
ATOM 1065 C CA . ILE A 1 143 ? -2.414 -5.628 9.590 1.00 96.00 143 ILE A CA 1
ATOM 1066 C C . ILE A 1 143 ? -1.146 -5.075 8.936 1.00 96.00 143 ILE A C 1
ATOM 1068 O O . ILE A 1 143 ? -0.578 -5.697 8.045 1.00 96.00 143 ILE A O 1
ATOM 1072 N N . HIS A 1 144 ? -0.655 -3.928 9.410 1.00 96.31 144 HIS A N 1
ATOM 1073 C CA . HIS A 1 144 ? 0.532 -3.292 8.843 1.00 96.31 144 HIS A CA 1
ATOM 1074 C C . HIS A 1 144 ? 1.814 -4.090 9.074 1.00 96.31 144 HIS A C 1
ATOM 1076 O O . HIS A 1 144 ? 2.727 -4.007 8.258 1.00 96.31 144 HIS A O 1
ATOM 1082 N N . SER A 1 145 ? 1.901 -4.860 10.162 1.00 95.56 145 SER A N 1
ATOM 1083 C CA . SER A 1 145 ? 3.056 -5.719 10.440 1.00 95.56 145 SER A CA 1
ATOM 1084 C C . SER A 1 145 ? 3.172 -6.904 9.482 1.00 95.56 145 SER A C 1
ATOM 1086 O O . SER A 1 145 ? 4.217 -7.542 9.447 1.00 95.56 145 SER A O 1
ATOM 1088 N N . LEU A 1 146 ? 2.109 -7.207 8.735 1.00 96.88 146 LEU A N 1
ATOM 1089 C CA . LEU A 1 146 ? 2.071 -8.255 7.718 1.00 96.88 146 LEU A CA 1
ATOM 1090 C C . LEU A 1 146 ? 2.320 -7.713 6.300 1.00 96.88 146 LEU A C 1
ATOM 1092 O O . LEU A 1 146 ? 2.455 -8.508 5.375 1.00 96.88 146 LEU A O 1
ATOM 1096 N N . ILE A 1 147 ? 2.386 -6.388 6.118 1.00 98.38 147 ILE A N 1
ATOM 1097 C CA . ILE A 1 147 ? 2.734 -5.780 4.829 1.00 98.38 147 ILE A CA 1
ATOM 1098 C C . ILE A 1 147 ? 4.230 -5.960 4.597 1.00 98.38 147 ILE A C 1
ATOM 1100 O O . ILE A 1 147 ? 5.045 -5.549 5.430 1.00 98.38 147 ILE A O 1
ATOM 1104 N N . ARG A 1 148 ? 4.590 -6.566 3.466 1.00 97.38 148 ARG A N 1
ATOM 1105 C CA . ARG A 1 148 ? 5.986 -6.901 3.171 1.00 97.38 148 ARG A CA 1
ATOM 1106 C C . ARG A 1 148 ? 6.294 -6.952 1.686 1.00 97.38 148 ARG A C 1
ATOM 1108 O O . ARG A 1 148 ? 5.449 -7.344 0.881 1.00 97.38 148 ARG A O 1
ATOM 1115 N N . ARG A 1 149 ? 7.524 -6.582 1.330 1.00 98.62 149 ARG A N 1
ATOM 1116 C CA . ARG A 1 149 ? 8.044 -6.727 -0.028 1.00 98.62 149 ARG A CA 1
ATOM 1117 C C . ARG A 1 149 ? 8.354 -8.185 -0.364 1.00 98.62 149 ARG A C 1
ATOM 1119 O O . ARG A 1 149 ? 8.797 -8.967 0.477 1.00 98.62 149 ARG A O 1
ATOM 1126 N N . CYS A 1 150 ? 8.119 -8.543 -1.617 1.00 98.69 150 CYS A N 1
ATOM 1127 C CA . CYS A 1 150 ? 8.328 -9.874 -2.159 1.00 98.69 150 CYS A CA 1
ATOM 1128 C C . CYS A 1 150 ? 8.702 -9.809 -3.639 1.00 98.69 150 CYS A C 1
ATOM 1130 O O . CYS A 1 150 ? 8.436 -8.814 -4.317 1.00 98.69 150 CYS A O 1
ATOM 1132 N N . ILE A 1 151 ? 9.279 -10.899 -4.132 1.00 98.69 151 ILE A N 1
ATOM 1133 C CA . ILE A 1 151 ? 9.387 -11.154 -5.562 1.00 98.69 151 ILE A CA 1
ATOM 1134 C C . ILE A 1 151 ? 8.189 -11.983 -6.004 1.00 98.69 151 ILE A C 1
ATOM 1136 O O . ILE A 1 151 ? 7.971 -13.083 -5.493 1.00 98.69 151 ILE A O 1
ATOM 1140 N N . LEU A 1 152 ? 7.418 -11.453 -6.950 1.00 98.56 152 LEU A N 1
ATOM 1141 C CA . LEU A 1 152 ? 6.236 -12.089 -7.520 1.00 98.56 152 LEU A CA 1
ATOM 1142 C C . LEU A 1 152 ? 6.515 -12.483 -8.971 1.00 98.56 152 LEU A C 1
ATOM 1144 O O . LEU A 1 152 ? 6.823 -11.629 -9.802 1.00 98.56 152 LEU A O 1
ATOM 1148 N N . ASN A 1 153 ? 6.392 -13.768 -9.295 1.00 97.75 153 ASN A N 1
ATOM 1149 C CA . ASN A 1 153 ? 6.546 -14.221 -10.676 1.00 97.75 153 ASN A CA 1
ATOM 1150 C C . ASN A 1 153 ? 5.306 -13.901 -11.525 1.00 97.75 153 ASN A C 1
ATOM 1152 O O . ASN A 1 153 ? 4.224 -13.642 -10.999 1.00 97.75 153 ASN A O 1
ATOM 1156 N N . ASP A 1 154 ? 5.436 -13.988 -12.851 1.00 96.88 154 ASP A N 1
ATOM 1157 C CA . ASP A 1 154 ? 4.349 -13.657 -13.786 1.00 96.88 154 ASP A CA 1
ATOM 1158 C C . ASP A 1 154 ? 3.115 -14.564 -13.640 1.00 96.88 154 ASP A C 1
ATOM 1160 O O . ASP A 1 154 ? 2.004 -14.165 -13.986 1.00 96.88 154 ASP A O 1
ATOM 1164 N N . SER A 1 155 ? 3.275 -15.754 -13.047 1.00 96.19 155 SER A N 1
ATOM 1165 C CA . SER A 1 155 ? 2.163 -16.649 -12.692 1.00 96.19 155 SER A CA 1
ATOM 1166 C C . SER A 1 155 ? 1.413 -16.227 -11.418 1.00 96.19 155 SER A C 1
ATOM 1168 O O . SER A 1 155 ? 0.475 -16.911 -11.013 1.00 96.19 155 SER A O 1
ATOM 1170 N N . GLY A 1 156 ? 1.815 -15.130 -10.770 1.00 95.50 156 GLY A N 1
ATOM 1171 C CA . GLY A 1 156 ? 1.179 -14.592 -9.569 1.00 95.50 156 GLY A CA 1
ATOM 1172 C C . GLY A 1 156 ? 1.558 -15.313 -8.274 1.00 95.50 156 GLY A C 1
ATOM 1173 O O . GLY A 1 156 ? 0.801 -15.237 -7.310 1.00 95.50 156 GLY A O 1
ATOM 1174 N N . ASN A 1 157 ? 2.697 -16.013 -8.240 1.00 96.88 157 ASN A N 1
ATOM 1175 C CA . ASN A 1 157 ? 3.194 -16.686 -7.039 1.00 96.88 157 ASN A CA 1
ATOM 1176 C C . ASN A 1 157 ? 4.381 -15.931 -6.448 1.00 96.88 157 ASN A C 1
ATOM 1178 O O . ASN A 1 157 ? 5.271 -15.482 -7.176 1.00 96.88 157 ASN A O 1
ATOM 1182 N N . VAL A 1 158 ? 4.413 -15.844 -5.119 1.00 98.31 158 VAL A N 1
ATOM 1183 C CA . VAL A 1 158 ? 5.563 -15.306 -4.392 1.00 98.31 158 VAL A CA 1
ATOM 1184 C C . VAL A 1 158 ? 6.723 -16.293 -4.500 1.00 98.31 158 VAL A C 1
ATOM 1186 O O . VAL A 1 158 ? 6.606 -17.448 -4.095 1.00 98.31 158 VAL A O 1
ATOM 1189 N N . VAL A 1 159 ? 7.844 -15.831 -5.052 1.00 98.12 159 VAL A N 1
ATOM 1190 C CA . VAL A 1 159 ? 9.088 -16.600 -5.177 1.00 98.12 159 VAL A CA 1
ATOM 1191 C C . VAL A 1 159 ? 9.849 -16.572 -3.853 1.00 98.12 159 VAL A C 1
ATOM 1193 O O . VAL A 1 159 ? 10.272 -17.614 -3.357 1.00 98.12 159 VAL A O 1
ATOM 1196 N N . TYR A 1 160 ? 9.998 -15.385 -3.259 1.00 98.38 160 TYR A N 1
ATOM 1197 C CA . TYR A 1 160 ? 10.531 -15.190 -1.910 1.00 98.38 160 TYR A CA 1
ATOM 1198 C C . TYR A 1 160 ? 10.159 -13.810 -1.356 1.00 98.38 160 TYR A C 1
ATOM 1200 O O . TYR A 1 160 ? 9.852 -12.881 -2.106 1.00 98.38 160 TYR A O 1
ATOM 1208 N N . TYR A 1 161 ? 10.218 -13.677 -0.031 1.00 98.56 161 TYR A N 1
ATOM 1209 C CA . TYR A 1 161 ? 10.079 -12.401 0.668 1.00 98.56 161 TYR A CA 1
ATOM 1210 C C . TYR A 1 161 ? 11.433 -11.710 0.834 1.00 98.56 161 TYR A C 1
ATOM 1212 O O . TYR A 1 161 ? 12.469 -12.365 1.000 1.00 98.56 161 TYR A O 1
ATOM 1220 N N . LEU A 1 162 ? 11.410 -10.382 0.772 1.00 98.69 162 LEU A N 1
ATOM 1221 C CA . LEU A 1 162 ? 12.581 -9.539 0.990 1.00 98.69 162 LEU A CA 1
ATOM 1222 C C . LEU A 1 162 ? 12.744 -9.236 2.480 1.00 98.69 162 LEU A C 1
ATOM 1224 O O . LEU A 1 162 ? 11.771 -9.265 3.237 1.00 98.69 162 LEU A O 1
ATOM 1228 N N . ASP A 1 163 ? 13.972 -8.952 2.902 1.00 98.19 163 ASP A N 1
ATOM 1229 C CA . ASP A 1 163 ? 14.248 -8.582 4.283 1.00 98.19 163 ASP A CA 1
ATOM 1230 C C . ASP A 1 163 ? 13.527 -7.275 4.655 1.00 98.19 163 ASP A C 1
ATOM 1232 O O . ASP A 1 163 ? 13.388 -6.332 3.868 1.00 98.19 163 ASP A O 1
ATOM 1236 N N . ALA A 1 164 ? 13.010 -7.248 5.884 1.00 96.44 164 ALA A N 1
ATOM 1237 C CA . ALA A 1 164 ? 12.160 -6.168 6.363 1.00 96.44 164 ALA A CA 1
ATOM 1238 C C . ALA A 1 164 ? 12.909 -4.844 6.568 1.00 96.44 164 ALA A C 1
ATOM 1240 O O . ALA A 1 164 ? 12.258 -3.803 6.688 1.00 96.44 164 ALA A O 1
ATOM 1241 N N . LEU A 1 165 ? 14.240 -4.875 6.630 1.00 96.75 165 LEU A N 1
ATOM 1242 C CA . LEU A 1 165 ? 15.105 -3.718 6.810 1.00 96.75 165 LEU A CA 1
ATOM 1243 C C . LEU A 1 165 ? 15.905 -3.388 5.551 1.00 96.75 165 LEU A C 1
ATOM 1245 O O . LEU A 1 165 ? 16.258 -2.224 5.404 1.00 96.75 165 LEU A O 1
ATOM 1249 N N . ASP A 1 166 ? 16.160 -4.357 4.669 1.00 98.12 166 ASP A N 1
ATOM 1250 C CA . ASP A 1 166 ? 16.922 -4.161 3.433 1.00 98.12 166 ASP A CA 1
ATOM 1251 C C . ASP A 1 166 ? 16.441 -5.075 2.293 1.00 98.12 166 ASP A C 1
ATOM 1253 O O . ASP A 1 166 ? 16.698 -6.275 2.258 1.00 98.12 166 ASP A O 1
ATOM 1257 N N . SER A 1 167 ? 15.789 -4.497 1.291 1.00 98.38 167 SER A N 1
ATOM 1258 C CA . SER A 1 167 ? 15.271 -5.246 0.148 1.00 98.38 167 SER A CA 1
ATOM 1259 C C . SER A 1 167 ? 16.319 -5.792 -0.808 1.00 98.38 167 SER A C 1
ATOM 1261 O O . SER A 1 167 ? 15.935 -6.557 -1.679 1.00 98.38 167 SER A O 1
ATOM 1263 N N . THR A 1 168 ? 17.606 -5.465 -0.645 1.00 98.19 168 THR A N 1
ATOM 1264 C CA . THR A 1 168 ? 18.698 -6.144 -1.369 1.00 98.19 168 THR A CA 1
ATOM 1265 C C . THR A 1 168 ? 18.987 -7.549 -0.823 1.00 98.19 168 THR A C 1
ATOM 1267 O O . THR A 1 168 ? 19.755 -8.317 -1.413 1.00 98.19 168 THR A O 1
ATOM 1270 N N . GLN A 1 169 ? 18.330 -7.921 0.278 1.00 98.31 169 GLN A N 1
ATOM 1271 C CA . GLN A 1 169 ? 18.454 -9.203 0.947 1.00 98.31 169 GLN A CA 1
ATOM 1272 C C . GLN A 1 169 ? 17.105 -9.934 1.005 1.00 98.31 169 GLN A C 1
ATOM 1274 O O . GLN A 1 169 ? 16.028 -9.339 0.991 1.00 98.31 169 GLN A O 1
ATOM 1279 N N . LYS A 1 170 ? 17.159 -11.264 1.092 1.00 98.25 170 LYS A N 1
ATOM 1280 C CA . LYS A 1 170 ? 15.993 -12.124 1.341 1.00 98.25 170 LYS A CA 1
ATOM 1281 C C . LYS A 1 170 ? 15.712 -12.205 2.842 1.00 98.25 170 LYS A C 1
ATOM 1283 O O . LYS A 1 170 ? 16.652 -12.230 3.632 1.00 98.25 170 LYS A O 1
ATOM 1288 N N . GLU A 1 171 ? 14.445 -12.368 3.228 1.00 93.31 171 GLU A N 1
ATOM 1289 C CA . GLU A 1 171 ? 14.015 -12.488 4.638 1.00 93.31 171 GLU A CA 1
ATOM 1290 C C . GLU A 1 171 ? 14.735 -13.626 5.391 1.00 93.31 171 GLU A C 1
ATOM 1292 O O . GLU A 1 171 ? 15.036 -13.516 6.576 1.00 93.31 171 GLU A O 1
ATOM 1297 N N . LEU A 1 172 ? 15.059 -14.719 4.693 1.00 89.81 172 LEU A N 1
ATOM 1298 C CA . LEU A 1 172 ? 15.765 -15.881 5.253 1.00 89.81 172 LEU A CA 1
ATOM 1299 C C . LEU A 1 172 ? 17.285 -15.851 5.010 1.00 89.81 172 LEU A C 1
ATOM 1301 O O . LEU A 1 172 ? 17.966 -16.862 5.193 1.00 89.81 172 LEU A O 1
ATOM 1305 N N . GLY A 1 173 ? 17.822 -14.701 4.601 1.00 90.44 173 GLY A N 1
ATOM 1306 C CA . GLY A 1 173 ? 19.232 -14.499 4.290 1.00 90.44 173 GLY A CA 1
ATOM 1307 C C . GLY A 1 173 ? 19.605 -14.768 2.827 1.00 90.44 173 GLY A C 1
ATOM 1308 O O . GLY A 1 173 ? 18.927 -15.484 2.089 1.00 90.44 173 GLY A O 1
ATOM 1309 N N . GLY A 1 174 ? 20.733 -14.183 2.415 1.00 96.31 174 GLY A N 1
ATOM 1310 C CA . GLY A 1 174 ? 21.216 -14.181 1.030 1.00 96.31 174 GLY A CA 1
ATOM 1311 C C . GLY A 1 174 ? 20.751 -12.959 0.234 1.00 96.31 174 GLY A C 1
ATOM 1312 O O . GLY A 1 174 ? 19.775 -12.308 0.600 1.00 96.31 174 GLY A O 1
ATOM 1313 N N . ALA A 1 175 ? 21.472 -12.644 -0.843 1.00 97.88 175 ALA A N 1
ATOM 1314 C CA . ALA A 1 175 ? 21.137 -11.528 -1.725 1.00 97.88 175 ALA A CA 1
ATOM 1315 C C . ALA A 1 175 ? 19.856 -11.822 -2.524 1.00 97.88 175 ALA A C 1
ATOM 1317 O O . ALA A 1 175 ? 19.637 -12.954 -2.976 1.00 97.88 175 ALA A O 1
ATOM 1318 N N . SER A 1 176 ? 19.013 -10.810 -2.698 1.00 97.75 176 SER A N 1
ATOM 1319 C CA . SER A 1 176 ? 17.871 -10.831 -3.616 1.00 97.75 176 SER A CA 1
ATOM 1320 C C . SER A 1 176 ? 18.283 -10.365 -5.009 1.00 97.75 176 SER A C 1
ATOM 1322 O O . SER A 1 176 ? 19.179 -9.529 -5.130 1.00 97.75 176 SER A O 1
ATOM 1324 N N . ASN A 1 177 ? 17.572 -10.819 -6.039 1.00 97.88 177 ASN A N 1
ATOM 1325 C CA . ASN A 1 177 ? 17.643 -10.208 -7.356 1.00 97.88 177 ASN A CA 1
ATOM 1326 C C . ASN A 1 177 ? 16.392 -9.363 -7.629 1.00 97.88 177 ASN A C 1
ATOM 1328 O O . ASN A 1 177 ? 15.271 -9.860 -7.557 1.00 97.88 177 ASN A O 1
ATOM 1332 N N . LEU A 1 178 ? 16.602 -8.081 -7.927 1.00 98.12 178 LEU A N 1
ATOM 1333 C CA . LEU A 1 178 ? 15.551 -7.077 -8.111 1.00 98.12 178 LEU A CA 1
ATOM 1334 C C . LEU A 1 178 ? 15.483 -6.546 -9.558 1.00 98.12 178 LEU A C 1
ATOM 1336 O O . LEU A 1 178 ? 14.736 -5.607 -9.828 1.00 98.12 178 LEU A O 1
ATOM 1340 N N . ASP A 1 179 ? 16.267 -7.117 -10.479 1.00 95.56 179 ASP A N 1
ATOM 1341 C CA . ASP A 1 179 ? 16.375 -6.700 -11.890 1.00 95.56 179 ASP A CA 1
ATOM 1342 C C . ASP A 1 179 ? 15.214 -7.185 -12.787 1.00 95.56 179 ASP A C 1
ATOM 1344 O O . ASP A 1 179 ? 15.151 -6.866 -13.976 1.00 95.56 179 ASP A O 1
ATOM 1348 N N . GLY A 1 180 ? 14.289 -7.962 -12.218 1.00 95.56 180 GLY A N 1
ATOM 1349 C CA . GLY A 1 180 ? 13.148 -8.556 -12.911 1.00 95.56 180 GLY A CA 1
ATOM 1350 C C . GLY A 1 180 ? 13.332 -10.005 -13.360 1.00 95.56 180 GLY A C 1
ATOM 1351 O O . GLY A 1 180 ? 12.342 -10.636 -13.722 1.00 95.56 180 GLY A O 1
ATOM 1352 N N . SER A 1 181 ? 14.544 -10.562 -13.306 1.00 95.62 181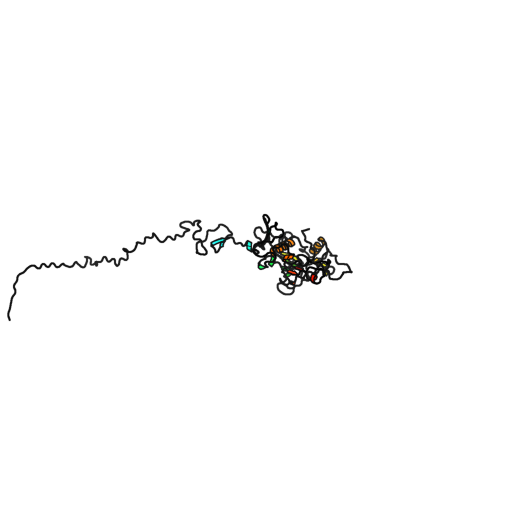 SER A N 1
ATOM 1353 C CA . SER A 1 181 ? 14.812 -11.949 -13.722 1.00 95.62 181 SER A CA 1
ATOM 1354 C C . SER A 1 181 ? 14.202 -12.993 -12.781 1.00 95.62 181 SER A C 1
ATOM 1356 O O . SER A 1 181 ? 13.708 -14.019 -13.248 1.00 95.62 181 SER A O 1
ATOM 1358 N N . ASP A 1 182 ? 14.166 -12.717 -11.473 1.00 97.12 182 ASP A N 1
ATOM 1359 C CA . ASP A 1 182 ? 13.476 -13.561 -10.485 1.00 97.12 182 ASP A CA 1
ATOM 1360 C C . ASP A 1 182 ? 11.957 -13.279 -10.433 1.00 97.12 182 ASP A C 1
ATOM 1362 O O . ASP A 1 182 ? 11.195 -14.060 -9.858 1.00 97.12 182 ASP A O 1
ATOM 1366 N N . GLY A 1 183 ? 11.503 -12.169 -11.020 1.00 97.75 183 GLY A N 1
ATOM 1367 C CA . GLY A 1 183 ? 10.127 -11.680 -10.962 1.00 97.75 183 GLY A CA 1
ATOM 1368 C C . GLY A 1 183 ? 10.044 -10.199 -10.594 1.00 97.75 183 GLY A C 1
ATOM 1369 O O . GLY A 1 183 ? 11.044 -9.490 -10.524 1.00 97.75 183 GLY A O 1
ATOM 1370 N N . GLN A 1 184 ? 8.827 -9.722 -10.357 1.00 98.44 184 GLN A N 1
ATOM 1371 C CA . GLN A 1 184 ? 8.555 -8.317 -10.061 1.00 98.44 184 GLN A CA 1
ATOM 1372 C C . GLN A 1 184 ? 8.693 -8.027 -8.571 1.00 98.44 184 GLN A C 1
ATOM 1374 O O . GLN A 1 184 ? 8.253 -8.821 -7.737 1.00 98.44 184 GLN A O 1
ATOM 1379 N N . VAL A 1 185 ? 9.238 -6.861 -8.234 1.00 98.75 185 VAL A N 1
ATOM 1380 C CA . VAL A 1 185 ? 9.326 -6.395 -6.850 1.00 98.75 185 VAL A CA 1
ATOM 1381 C C . VAL A 1 185 ? 7.984 -5.794 -6.448 1.00 98.75 185 VAL A C 1
ATOM 1383 O O . VAL A 1 185 ? 7.591 -4.732 -6.935 1.00 98.75 185 VAL A O 1
ATOM 1386 N N . MET A 1 186 ? 7.265 -6.481 -5.565 1.00 98.75 186 MET A N 1
ATOM 1387 C CA . MET A 1 186 ? 5.898 -6.144 -5.168 1.00 98.75 186 MET A CA 1
ATOM 1388 C C . MET A 1 186 ? 5.784 -6.012 -3.651 1.00 98.75 186 MET A C 1
ATOM 1390 O O . MET A 1 186 ? 6.516 -6.653 -2.905 1.00 98.75 186 MET A O 1
ATOM 1394 N N . VAL A 1 187 ? 4.812 -5.239 -3.182 1.00 98.81 187 VAL A N 1
ATOM 1395 C CA . VAL A 1 187 ? 4.382 -5.188 -1.783 1.00 98.81 187 VAL A CA 1
ATOM 1396 C C . VAL A 1 187 ? 3.109 -6.014 -1.640 1.00 98.81 187 VAL A C 1
ATOM 1398 O O . VAL A 1 187 ? 2.091 -5.713 -2.267 1.00 98.81 187 VAL A O 1
ATOM 1401 N N . GLU A 1 188 ? 3.176 -7.060 -0.822 1.00 98.75 188 GLU A N 1
ATOM 1402 C CA . GLU A 1 188 ? 2.041 -7.889 -0.431 1.00 98.75 188 GLU A CA 1
ATOM 1403 C C . GLU A 1 188 ? 1.260 -7.198 0.690 1.00 98.75 188 GLU A C 1
ATOM 1405 O O . GLU A 1 188 ? 1.817 -6.850 1.732 1.00 98.75 188 GLU A O 1
ATOM 1410 N N . ILE A 1 189 ? -0.041 -7.010 0.482 1.00 98.62 189 ILE A N 1
ATOM 1411 C CA . ILE A 1 189 ? -0.965 -6.433 1.457 1.00 98.62 189 ILE A CA 1
ATOM 1412 C C . ILE A 1 189 ? -2.001 -7.507 1.805 1.00 98.62 189 ILE A C 1
ATOM 1414 O O . ILE A 1 189 ? -2.703 -7.970 0.898 1.00 98.62 189 ILE A O 1
ATOM 1418 N N . PRO A 1 190 ? -2.123 -7.916 3.080 1.00 98.38 190 PRO A N 1
ATOM 1419 C CA . PRO A 1 190 ? -3.119 -8.896 3.498 1.00 98.38 190 PRO A CA 1
ATOM 1420 C C . PRO A 1 190 ? -4.522 -8.299 3.490 1.00 98.38 190 PRO A C 1
ATOM 1422 O O . PRO A 1 190 ? -4.704 -7.094 3.700 1.00 98.38 190 PRO A O 1
ATOM 1425 N N . LYS A 1 191 ? -5.524 -9.161 3.320 1.00 98.00 191 LYS A N 1
ATOM 1426 C CA . LYS A 1 191 ? -6.916 -8.774 3.504 1.00 98.00 191 LYS A CA 1
ATOM 1427 C C . LYS A 1 191 ? -7.170 -8.267 4.912 1.00 98.00 191 LYS A C 1
ATOM 1429 O O . LYS A 1 191 ? -6.584 -8.727 5.891 1.00 98.00 191 LYS A O 1
ATOM 1434 N N . PHE A 1 192 ? -8.090 -7.323 4.996 1.00 98.19 192 PHE A N 1
ATOM 1435 C CA . PHE A 1 192 ? -8.590 -6.813 6.254 1.00 98.19 192 PHE A CA 1
ATOM 1436 C C . PHE A 1 192 ? -10.050 -6.412 6.110 1.00 98.19 192 PHE A C 1
ATOM 1438 O O . PHE A 1 192 ? -10.565 -6.167 5.012 1.00 98.19 192 PHE A O 1
ATOM 1445 N N . TYR A 1 193 ? -10.702 -6.334 7.256 1.00 98.06 193 TYR A N 1
ATOM 1446 C CA . TYR A 1 193 ? -12.081 -5.918 7.390 1.00 98.06 193 TYR A CA 1
ATOM 1447 C C . TYR A 1 193 ? -12.107 -4.498 7.921 1.00 98.06 193 TYR A C 1
ATOM 1449 O O . TYR A 1 193 ? -11.237 -4.104 8.699 1.00 98.06 193 TYR A O 1
ATOM 1457 N N . TYR A 1 194 ? -13.097 -3.725 7.503 1.00 97.38 194 TYR A N 1
ATOM 1458 C CA . TYR A 1 194 ? -13.250 -2.349 7.932 1.00 97.38 194 TYR A CA 1
ATOM 1459 C C . TYR A 1 194 ? -14.688 -2.064 8.346 1.00 97.38 194 TYR A C 1
ATOM 1461 O O . TYR A 1 194 ? -15.632 -2.711 7.890 1.00 97.38 194 TYR A O 1
ATOM 1469 N N . LYS A 1 195 ? -14.837 -1.063 9.205 1.00 96.06 195 LYS A N 1
ATOM 1470 C CA . LYS A 1 195 ? -16.113 -0.491 9.609 1.00 96.06 195 LYS A CA 1
ATOM 1471 C C . LYS A 1 195 ? -16.004 1.021 9.518 1.00 96.06 195 LYS A C 1
ATOM 1473 O O . LYS A 1 195 ? -14.994 1.609 9.912 1.00 96.06 195 LYS A O 1
ATOM 1478 N N . TYR A 1 196 ? -17.053 1.636 8.996 1.00 96.88 196 TYR A N 1
ATOM 1479 C CA . TYR A 1 196 ? -17.194 3.080 8.944 1.00 96.88 196 TYR A CA 1
ATOM 1480 C C . TYR A 1 196 ? -18.436 3.496 9.711 1.00 96.88 196 TYR A C 1
ATOM 1482 O O . TYR A 1 196 ? -19.512 2.937 9.502 1.00 96.88 196 TYR A O 1
ATOM 1490 N N . ALA A 1 197 ? -18.293 4.504 10.561 1.00 95.94 197 ALA A N 1
ATOM 1491 C CA . ALA A 1 197 ? -19.414 5.138 11.227 1.00 95.94 197 ALA A CA 1
ATOM 1492 C C . ALA A 1 197 ? -19.370 6.648 11.006 1.00 95.94 197 ALA A C 1
ATOM 1494 O O . ALA A 1 197 ? -18.307 7.272 11.021 1.00 95.94 197 ALA A O 1
ATOM 1495 N N . TYR A 1 198 ? -20.551 7.231 10.833 1.00 96.88 198 TYR A N 1
ATOM 1496 C CA . TYR A 1 198 ? -20.741 8.669 10.785 1.00 96.88 198 TYR A CA 1
ATOM 1497 C C . TYR A 1 198 ? -21.889 9.050 11.708 1.00 96.88 198 TYR A C 1
ATOM 1499 O O . TYR A 1 198 ? -23.031 8.648 11.485 1.00 96.88 198 TYR A O 1
ATOM 1507 N N . ASN A 1 199 ? -21.579 9.797 12.763 1.00 94.81 199 ASN A N 1
ATOM 1508 C CA . ASN A 1 199 ? -22.570 10.256 13.727 1.00 94.81 199 ASN A CA 1
ATOM 1509 C C . ASN A 1 199 ? -22.365 11.745 14.016 1.00 94.81 199 ASN A C 1
ATOM 1511 O O . ASN A 1 199 ? -21.280 12.165 14.425 1.00 94.81 199 ASN A O 1
ATOM 1515 N N . ALA A 1 200 ? -23.424 12.531 13.802 1.00 93.69 200 ALA A N 1
ATOM 1516 C CA . ALA A 1 200 ? -23.435 13.989 13.841 1.00 93.69 200 ALA A CA 1
ATOM 1517 C C . ALA A 1 200 ? -22.370 14.610 12.920 1.00 93.69 200 ALA A C 1
ATOM 1519 O O . ALA A 1 200 ? -22.651 14.890 11.764 1.00 93.69 200 ALA A O 1
ATOM 1520 N N . ASN A 1 201 ? -21.157 14.812 13.432 1.00 95.19 201 ASN A N 1
ATOM 1521 C CA . ASN A 1 201 ? -20.026 15.405 12.715 1.00 95.19 201 ASN A CA 1
ATOM 1522 C C . ASN A 1 201 ? -18.746 14.562 12.831 1.00 95.19 201 ASN A C 1
ATOM 1524 O O . ASN A 1 201 ? -17.684 15.004 12.402 1.00 95.19 201 ASN A O 1
ATOM 1528 N N . ILE A 1 202 ? -18.821 13.385 13.456 1.00 96.06 202 ILE A N 1
ATOM 1529 C CA . ILE A 1 202 ? -17.670 12.524 13.707 1.00 96.06 202 ILE A CA 1
ATOM 1530 C C . ILE A 1 202 ? -17.672 11.398 12.684 1.00 96.06 202 ILE A C 1
ATOM 1532 O O . ILE A 1 202 ? -18.618 10.612 12.620 1.00 96.06 202 ILE A O 1
ATOM 1536 N N . HIS A 1 203 ? -16.597 11.331 11.910 1.00 96.25 203 HIS A N 1
ATOM 1537 C CA . HIS A 1 203 ? -16.278 10.186 11.073 1.00 96.25 203 HIS A CA 1
ATOM 1538 C C . HIS A 1 203 ? -15.362 9.253 11.846 1.00 96.25 203 HIS A C 1
ATOM 1540 O O . HIS A 1 203 ? -14.379 9.720 12.420 1.00 96.25 203 HIS A O 1
ATOM 1546 N N . THR A 1 204 ? -15.644 7.957 11.800 1.00 96.25 204 THR A N 1
ATOM 1547 C CA . THR A 1 204 ? -14.839 6.924 12.448 1.00 96.25 204 THR A CA 1
ATOM 1548 C C . THR A 1 204 ? -14.529 5.824 11.446 1.00 96.25 204 THR A C 1
ATOM 1550 O O . THR A 1 204 ? -15.441 5.248 10.853 1.00 96.25 204 THR A O 1
ATOM 1553 N N . TRP A 1 205 ? -13.244 5.522 11.285 1.00 97.00 205 TRP A N 1
ATOM 1554 C CA . TRP A 1 205 ? -12.752 4.358 10.559 1.00 97.00 205 TRP A CA 1
ATOM 1555 C C . TRP A 1 205 ? -12.129 3.375 11.535 1.00 97.00 205 TRP A C 1
ATOM 1557 O O . TRP A 1 205 ? -11.262 3.755 12.319 1.00 97.00 205 TRP A O 1
ATOM 1567 N N . GLU A 1 206 ? -12.510 2.110 11.437 1.00 95.56 206 GLU A N 1
ATOM 1568 C CA . GLU A 1 206 ? -11.917 1.016 12.202 1.00 95.56 206 GLU A CA 1
ATOM 1569 C C . GLU A 1 206 ? -11.564 -0.131 11.260 1.00 95.56 206 GLU A C 1
ATOM 1571 O O . GLU A 1 2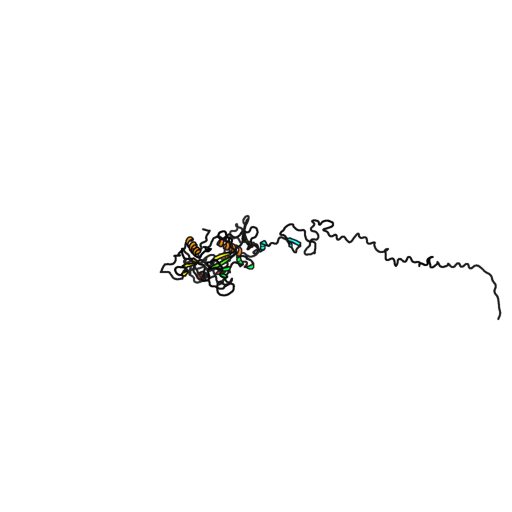06 ? -12.292 -0.395 10.304 1.00 95.56 206 GLU A O 1
ATOM 1576 N N . ILE A 1 207 ? -10.463 -0.826 11.540 1.00 96.88 207 ILE A N 1
ATOM 1577 C CA . ILE A 1 207 ? -10.032 -2.016 10.807 1.00 96.88 207 ILE A CA 1
ATOM 1578 C C . ILE A 1 207 ? -9.752 -3.181 11.752 1.00 96.88 207 ILE A C 1
ATOM 1580 O O . ILE A 1 207 ? -9.430 -2.985 12.926 1.00 96.88 207 ILE A O 1
ATOM 1584 N N . SER A 1 208 ? -9.876 -4.397 11.227 1.00 95.25 208 SER A N 1
ATOM 1585 C CA . SER A 1 208 ? -9.538 -5.640 11.916 1.00 95.25 208 SER A CA 1
ATOM 1586 C C . SER A 1 208 ? -8.972 -6.667 10.937 1.00 95.25 208 SER A C 1
ATOM 1588 O O . SER A 1 208 ? -9.329 -6.692 9.758 1.00 95.25 208 SER A O 1
ATOM 1590 N N . LEU A 1 209 ? -8.073 -7.519 11.431 1.00 93.25 209 LEU A N 1
ATOM 1591 C CA . LEU A 1 209 ? -7.518 -8.637 10.667 1.00 93.25 209 LEU A CA 1
ATOM 1592 C C . LEU A 1 209 ? -8.531 -9.789 10.525 1.00 93.25 209 LEU A C 1
ATOM 1594 O O . LEU A 1 209 ? -8.472 -10.563 9.574 1.00 93.25 209 LEU A O 1
ATOM 1598 N N . THR A 1 210 ? -9.472 -9.896 11.464 1.00 91.75 210 THR A N 1
ATOM 1599 C CA . THR A 1 210 ? -10.509 -10.932 11.501 1.00 91.75 210 THR A CA 1
ATOM 1600 C C . THR A 1 210 ? -11.885 -10.323 11.271 1.00 91.75 210 THR A C 1
ATOM 1602 O O . THR A 1 210 ? -12.125 -9.175 11.634 1.00 91.75 210 THR A O 1
ATOM 1605 N N . GLN A 1 211 ? -12.809 -11.102 10.712 1.00 93.38 211 GLN A N 1
ATOM 1606 C CA . GLN A 1 211 ? -14.203 -10.692 10.576 1.00 93.38 211 GLN A CA 1
ATOM 1607 C C . GLN A 1 211 ? -14.823 -10.544 11.977 1.00 93.38 211 GLN A C 1
ATOM 1609 O O . GLN A 1 211 ? -14.933 -11.523 12.712 1.00 93.38 211 GLN A O 1
ATOM 1614 N N . LEU A 1 212 ? -15.199 -9.316 12.336 1.00 91.00 212 LEU A N 1
ATOM 1615 C CA . LEU A 1 212 ? -15.960 -8.983 13.544 1.00 91.00 212 LEU A CA 1
ATOM 1616 C C . LEU A 1 212 ? -17.386 -8.570 13.152 1.00 91.00 212 LEU A C 1
ATOM 1618 O O . LEU A 1 212 ? -17.647 -8.270 11.982 1.00 91.00 212 LEU A O 1
ATOM 1622 N N . ASP A 1 213 ? -18.292 -8.522 14.125 1.00 90.06 213 ASP A N 1
ATOM 1623 C CA . ASP A 1 213 ? -19.657 -8.028 13.920 1.00 90.06 213 ASP A CA 1
ATOM 1624 C C . ASP A 1 213 ? -19.637 -6.583 13.392 1.00 90.06 213 ASP A C 1
ATOM 1626 O O . ASP A 1 213 ? -18.871 -5.750 13.876 1.00 90.06 213 ASP A O 1
ATOM 1630 N N . ASP A 1 214 ? -20.465 -6.297 12.384 1.00 91.12 214 ASP A N 1
ATOM 1631 C CA . ASP A 1 214 ? -20.574 -5.013 11.664 1.00 91.12 214 ASP A CA 1
ATOM 1632 C C . ASP A 1 214 ? -19.354 -4.577 10.828 1.00 91.12 214 ASP A C 1
ATOM 1634 O O . ASP A 1 214 ? -19.399 -3.532 10.173 1.00 91.12 214 ASP A O 1
ATOM 1638 N N . TYR A 1 215 ? -18.273 -5.359 10.790 1.00 95.25 215 TYR A N 1
ATOM 1639 C CA . TYR A 1 215 ? -17.178 -5.125 9.847 1.00 95.25 215 TYR A CA 1
ATOM 1640 C C . TYR A 1 215 ? -17.506 -5.797 8.515 1.00 95.25 215 TYR A C 1
ATOM 1642 O O . TYR A 1 215 ? -18.204 -6.806 8.459 1.00 95.25 215 TYR A O 1
ATOM 1650 N N . ILE A 1 216 ? -16.982 -5.263 7.420 1.00 96.75 216 ILE A N 1
ATOM 1651 C CA . ILE A 1 216 ? -17.086 -5.884 6.098 1.00 96.75 216 ILE A CA 1
ATOM 1652 C C . ILE A 1 216 ? -15.707 -5.975 5.458 1.00 96.75 216 ILE A C 1
ATOM 1654 O O . ILE A 1 216 ? -14.810 -5.189 5.771 1.00 96.75 216 ILE A O 1
ATOM 1658 N N . LEU A 1 217 ? -15.519 -6.947 4.567 1.00 98.12 217 LEU A N 1
ATOM 1659 C CA . LEU A 1 217 ? -14.275 -7.096 3.819 1.00 98.12 217 LEU A CA 1
ATOM 1660 C C . LEU A 1 217 ? -14.000 -5.820 3.012 1.00 98.12 217 LEU A C 1
ATOM 1662 O O . LEU A 1 217 ? -14.886 -5.318 2.315 1.00 98.12 217 LEU A O 1
ATOM 1666 N N . HIS A 1 218 ? -12.772 -5.297 3.075 1.00 98.12 218 HIS A N 1
ATOM 1667 C CA . HIS A 1 218 ? -12.419 -4.135 2.265 1.00 98.12 218 HIS A CA 1
ATOM 1668 C C . HIS A 1 218 ? -12.509 -4.483 0.761 1.00 98.12 218 HIS A C 1
ATOM 1670 O O . HIS A 1 218 ? -11.934 -5.494 0.349 1.00 98.12 218 HIS A O 1
ATOM 1676 N N . PRO A 1 219 ? -13.155 -3.662 -0.099 1.00 96.81 219 PRO A N 1
ATOM 1677 C CA . PRO A 1 219 ? -13.426 -4.022 -1.500 1.00 96.81 219 PRO A CA 1
ATOM 1678 C C . PRO A 1 219 ? -12.183 -4.349 -2.335 1.00 96.81 219 PRO A C 1
ATOM 1680 O O . PRO A 1 219 ? -12.265 -5.072 -3.324 1.00 96.81 219 PRO A O 1
ATOM 1683 N N . ALA A 1 220 ? -11.011 -3.865 -1.913 1.00 97.12 220 ALA A N 1
ATOM 1684 C CA . ALA A 1 220 ? -9.725 -4.224 -2.511 1.00 97.12 220 ALA A CA 1
ATOM 1685 C C . ALA A 1 220 ? -9.494 -5.744 -2.566 1.00 97.12 220 ALA A C 1
ATOM 1687 O O . ALA A 1 220 ? -8.807 -6.220 -3.465 1.00 97.12 220 ALA A O 1
ATOM 1688 N N . PHE A 1 221 ? -10.071 -6.517 -1.649 1.00 98.12 221 PHE A N 1
ATOM 1689 C CA . PHE A 1 221 ? -9.875 -7.964 -1.565 1.00 98.12 221 PHE A CA 1
ATOM 1690 C C . PHE A 1 221 ? -10.965 -8.766 -2.280 1.00 98.12 221 PHE A C 1
ATOM 1692 O O . PHE A 1 221 ? -10.977 -9.986 -2.186 1.00 98.12 221 PHE A O 1
ATOM 1699 N N . LEU A 1 222 ? -11.838 -8.106 -3.050 1.00 95.50 222 LEU A N 1
ATOM 1700 C CA . LEU A 1 222 ? -12.771 -8.740 -3.984 1.00 95.50 222 LEU A CA 1
ATOM 1701 C C . LEU A 1 222 ? -12.252 -8.581 -5.418 1.00 95.50 222 LEU A C 1
ATOM 1703 O O . LEU A 1 222 ? -12.617 -7.661 -6.152 1.00 95.50 222 LEU A O 1
ATOM 1707 N N . LYS A 1 223 ? -11.373 -9.490 -5.844 1.00 91.19 223 LYS A N 1
ATOM 1708 C CA . LYS A 1 223 ? -10.800 -9.484 -7.194 1.00 91.19 223 LYS A CA 1
ATOM 1709 C C . LYS A 1 223 ? -11.707 -10.278 -8.128 1.00 91.19 223 LYS A C 1
ATOM 1711 O O . LYS A 1 223 ? -11.801 -11.493 -8.022 1.00 91.19 223 LYS A O 1
ATOM 1716 N N . ASN A 1 224 ? -12.358 -9.597 -9.073 1.00 89.25 224 ASN A N 1
ATOM 1717 C CA . ASN A 1 224 ? -13.306 -10.215 -10.012 1.00 89.25 224 ASN A CA 1
ATOM 1718 C C . ASN A 1 224 ? -14.434 -10.983 -9.282 1.00 89.25 224 ASN A C 1
ATOM 1720 O O . ASN A 1 224 ? -14.776 -12.097 -9.669 1.00 89.25 224 ASN A O 1
ATOM 1724 N N . ASN A 1 225 ? -14.979 -10.390 -8.211 1.00 90.75 225 ASN A N 1
ATOM 1725 C CA . ASN A 1 225 ? -15.980 -10.988 -7.312 1.00 90.75 225 ASN A CA 1
ATOM 1726 C C . ASN A 1 225 ? -15.512 -12.236 -6.542 1.00 90.75 225 ASN A C 1
ATOM 1728 O O . ASN A 1 225 ? -16.338 -12.937 -5.964 1.00 90.75 225 ASN A O 1
ATOM 1732 N N . VAL A 1 226 ? -14.205 -12.502 -6.507 1.00 94.94 226 VAL A N 1
ATOM 1733 C CA . VAL A 1 226 ? -13.609 -13.567 -5.699 1.00 94.94 226 VAL A CA 1
ATOM 1734 C C . VAL A 1 226 ? -12.813 -12.937 -4.566 1.00 94.94 226 VAL A C 1
ATOM 1736 O O . VAL A 1 226 ? -11.997 -12.041 -4.794 1.00 94.94 226 VAL A O 1
ATOM 1739 N N . GLU A 1 227 ? -13.067 -13.398 -3.345 1.00 96.94 227 GLU A N 1
ATOM 1740 C CA . GLU A 1 227 ? -12.273 -13.018 -2.183 1.00 96.94 227 GLU A CA 1
ATOM 1741 C C . GLU A 1 227 ? -10.838 -13.534 -2.332 1.00 96.94 227 GLU A C 1
ATOM 1743 O O . GLU A 1 227 ? -10.617 -14.699 -2.663 1.00 96.94 227 GLU A O 1
ATOM 1748 N N . VAL A 1 228 ? -9.864 -12.659 -2.093 1.00 97.00 228 VAL A N 1
ATOM 1749 C CA . VAL A 1 228 ? -8.439 -12.996 -2.104 1.00 97.00 228 VAL A CA 1
ATOM 1750 C C . VAL A 1 228 ? -7.800 -12.634 -0.771 1.00 97.00 228 VAL A C 1
ATOM 1752 O O . VAL A 1 228 ? -8.102 -11.593 -0.191 1.00 97.00 228 VAL A O 1
ATOM 1755 N N . ASP A 1 229 ? -6.880 -13.475 -0.302 1.00 97.56 229 ASP A N 1
ATOM 1756 C CA . ASP A 1 229 ? -6.181 -13.244 0.968 1.00 97.56 229 ASP A CA 1
ATOM 1757 C C . ASP A 1 229 ? -5.155 -12.113 0.885 1.00 97.56 229 ASP A C 1
ATOM 1759 O O . ASP A 1 229 ? -4.876 -11.463 1.891 1.00 97.56 229 ASP A O 1
ATOM 1763 N N . TYR A 1 230 ? -4.636 -11.848 -0.317 1.00 97.88 230 TYR A N 1
ATOM 1764 C CA . TYR A 1 230 ? -3.607 -10.845 -0.554 1.00 97.88 230 TYR A CA 1
ATOM 1765 C C . TYR A 1 230 ? -3.862 -10.049 -1.831 1.00 97.88 230 TYR A C 1
ATOM 1767 O O . TYR A 1 230 ? -4.418 -10.535 -2.822 1.00 97.88 230 TYR A O 1
ATOM 1775 N N . ARG A 1 231 ? -3.396 -8.803 -1.815 1.00 97.81 231 ARG A N 1
ATOM 1776 C CA . ARG A 1 231 ? -3.265 -7.940 -2.988 1.00 97.81 231 ARG A CA 1
ATOM 1777 C C . ARG A 1 231 ? -1.820 -7.478 -3.099 1.00 97.81 231 ARG A C 1
ATOM 1779 O O . ARG A 1 231 ? -1.159 -7.271 -2.090 1.00 97.81 231 ARG A O 1
ATOM 1786 N N . TYR A 1 232 ? -1.364 -7.283 -4.330 1.00 98.31 232 TYR A N 1
ATOM 1787 C CA . TYR A 1 232 ? 0.001 -6.867 -4.627 1.00 98.31 232 TYR A CA 1
ATOM 1788 C C . TYR A 1 232 ? -0.013 -5.520 -5.347 1.00 98.31 232 TYR A C 1
ATOM 1790 O O . TYR A 1 232 ? -0.813 -5.319 -6.266 1.00 98.31 232 TYR A O 1
ATOM 1798 N N . ILE A 1 233 ? 0.868 -4.617 -4.931 1.00 98.25 233 ILE A N 1
ATOM 1799 C CA . ILE A 1 233 ? 1.183 -3.353 -5.611 1.00 98.25 233 ILE A CA 1
ATOM 1800 C C . ILE A 1 233 ? 2.677 -3.339 -5.942 1.00 98.25 233 ILE A C 1
ATOM 1802 O O . ILE A 1 233 ? 3.457 -3.936 -5.207 1.00 98.25 233 ILE A O 1
ATOM 1806 N N . GLY A 1 234 ? 3.081 -2.706 -7.046 1.00 98.19 234 GLY A N 1
ATOM 1807 C CA . GLY A 1 234 ? 4.504 -2.511 -7.338 1.00 98.19 234 GLY A CA 1
ATOM 1808 C C . GLY A 1 234 ? 5.196 -1.796 -6.180 1.00 98.19 234 GLY A C 1
ATOM 1809 O O . GLY A 1 234 ? 4.663 -0.816 -5.658 1.00 98.19 234 GLY A O 1
ATOM 1810 N N . ALA A 1 235 ? 6.347 -2.313 -5.750 1.00 98.44 235 ALA A N 1
ATOM 1811 C CA . ALA A 1 235 ? 7.193 -1.611 -4.789 1.00 98.44 235 ALA A CA 1
ATOM 1812 C C . ALA A 1 235 ? 7.767 -0.328 -5.397 1.00 98.44 235 ALA A C 1
ATOM 1814 O O . ALA A 1 235 ? 7.947 0.650 -4.679 1.00 98.44 235 ALA A O 1
ATOM 1815 N N . TYR A 1 236 ? 8.000 -0.333 -6.710 1.00 97.69 236 TYR A N 1
ATOM 1816 C CA . TYR A 1 236 ? 8.462 0.811 -7.481 1.00 97.69 236 TYR A CA 1
ATOM 1817 C C . TYR A 1 236 ? 7.395 1.248 -8.482 1.00 97.69 236 TYR A C 1
ATOM 1819 O O . TYR A 1 236 ? 6.395 0.566 -8.730 1.00 97.69 236 TYR A O 1
ATOM 1827 N N . GLU A 1 237 ? 7.617 2.415 -9.069 1.00 95.50 237 GLU A N 1
ATOM 1828 C CA . GLU A 1 237 ? 6.791 2.912 -10.159 1.00 95.50 237 GLU A CA 1
ATOM 1829 C C . GLU A 1 237 ? 6.993 2.088 -11.435 1.00 95.50 237 GLU A C 1
ATOM 1831 O O . GLU A 1 237 ? 8.041 1.485 -11.648 1.00 95.50 237 GLU A O 1
ATOM 1836 N N . GLY A 1 238 ? 5.951 2.022 -12.267 1.00 94.50 238 GLY A N 1
ATOM 1837 C CA . GLY A 1 238 ? 5.912 1.117 -13.412 1.00 94.50 238 GLY A CA 1
ATOM 1838 C C . GLY A 1 238 ? 6.956 1.455 -14.477 1.00 94.50 238 GLY A C 1
ATOM 1839 O O . GLY A 1 238 ? 7.038 2.598 -14.915 1.00 94.50 238 GLY A O 1
ATOM 1840 N N . VAL A 1 239 ? 7.691 0.444 -14.934 1.00 93.12 239 VAL A N 1
ATOM 1841 C CA . VAL A 1 239 ? 8.732 0.514 -15.972 1.00 93.12 239 VAL A CA 1
ATOM 1842 C C . VAL A 1 239 ? 8.285 -0.311 -17.177 1.00 93.12 239 VAL A C 1
ATOM 1844 O O . VAL A 1 239 ? 7.820 -1.439 -17.010 1.00 93.12 239 VAL A O 1
ATOM 1847 N N . GLY A 1 240 ? 8.402 0.224 -18.390 1.00 92.44 240 GLY A N 1
ATOM 1848 C CA . GLY A 1 240 ? 8.118 -0.543 -19.603 1.00 92.44 240 GLY A CA 1
ATOM 1849 C C . GLY A 1 240 ? 9.229 -1.556 -19.879 1.00 92.44 240 GLY A C 1
ATOM 1850 O O . GLY A 1 240 ? 10.394 -1.263 -19.636 1.00 92.44 240 GLY A O 1
ATOM 1851 N N . TYR A 1 241 ? 8.890 -2.739 -20.374 1.00 92.75 241 TYR A N 1
ATOM 1852 C CA . TYR A 1 241 ? 9.854 -3.685 -20.935 1.00 92.75 241 TYR A CA 1
ATOM 1853 C C . TYR A 1 241 ? 9.477 -3.959 -22.386 1.00 92.75 241 TYR A C 1
ATOM 1855 O O . TYR A 1 241 ? 8.370 -4.440 -22.650 1.00 92.75 241 TYR A O 1
ATOM 1863 N N . ASP A 1 242 ? 10.396 -3.623 -23.288 1.00 90.12 242 ASP A N 1
ATOM 1864 C CA . ASP A 1 242 ? 10.243 -3.783 -24.727 1.00 90.12 242 ASP A CA 1
ATOM 1865 C C . ASP A 1 242 ? 10.805 -5.145 -25.139 1.00 90.12 242 ASP A C 1
ATOM 1867 O O . ASP A 1 242 ? 12.017 -5.398 -25.132 1.00 90.12 242 ASP A O 1
ATOM 1871 N N . TYR A 1 243 ? 9.901 -6.050 -25.509 1.00 86.75 243 TYR A N 1
ATOM 1872 C CA . TYR A 1 243 ? 10.275 -7.404 -25.912 1.00 86.75 243 TYR A CA 1
ATOM 1873 C C . TYR A 1 243 ? 11.048 -7.445 -27.228 1.00 86.75 243 TYR A C 1
ATOM 1875 O O . TYR A 1 243 ? 11.845 -8.364 -27.433 1.00 86.75 243 TYR A O 1
ATOM 1883 N N . SER A 1 244 ? 10.824 -6.480 -28.121 1.00 84.69 244 SER A N 1
ATOM 1884 C CA . SER A 1 244 ? 11.459 -6.450 -29.438 1.00 84.69 244 SER A CA 1
ATOM 1885 C C . SER A 1 244 ? 12.969 -6.220 -29.342 1.00 84.69 244 SER A C 1
ATOM 1887 O O . SER A 1 244 ? 13.723 -6.737 -30.171 1.00 84.69 244 SER A O 1
ATOM 1889 N N . VAL A 1 245 ? 13.411 -5.523 -28.290 1.00 84.75 245 VAL A N 1
ATOM 1890 C CA . VAL A 1 245 ? 14.827 -5.265 -27.985 1.00 84.75 245 VAL A CA 1
ATOM 1891 C C . VAL A 1 245 ? 15.334 -6.018 -26.753 1.00 84.75 245 VAL A C 1
ATOM 1893 O O . VAL A 1 245 ? 16.539 -6.047 -26.517 1.00 84.75 245 VAL A O 1
ATOM 1896 N N . SER A 1 246 ? 14.443 -6.695 -26.018 1.00 88.81 246 SER A N 1
ATOM 1897 C CA . SER A 1 246 ? 14.751 -7.443 -24.790 1.00 88.81 246 SER A CA 1
ATOM 1898 C C . SER A 1 246 ? 15.364 -6.579 -23.682 1.00 88.81 246 SER A C 1
ATOM 1900 O O . SER A 1 246 ? 16.228 -7.049 -22.937 1.00 88.81 246 SER A O 1
ATOM 1902 N N . ASP A 1 247 ? 14.900 -5.336 -23.554 1.00 88.50 247 ASP A N 1
ATOM 1903 C CA . ASP A 1 247 ? 15.403 -4.378 -22.568 1.00 88.50 247 ASP A CA 1
ATOM 1904 C C . ASP A 1 247 ? 14.272 -3.551 -21.944 1.00 88.50 247 ASP A C 1
ATOM 1906 O O . ASP A 1 247 ? 13.158 -3.460 -22.467 1.00 88.50 247 ASP A O 1
ATOM 1910 N N . TYR A 1 248 ? 14.559 -2.947 -20.795 1.00 89.69 248 TYR A N 1
ATOM 1911 C CA . TYR A 1 248 ? 13.656 -1.992 -20.176 1.00 89.69 248 TYR A CA 1
ATOM 1912 C C . TYR A 1 248 ? 13.660 -0.676 -20.947 1.00 89.69 248 TYR A C 1
ATOM 1914 O O . TYR A 1 248 ? 14.702 -0.171 -21.355 1.00 89.69 248 TYR A O 1
ATOM 1922 N N . ILE A 1 249 ? 12.479 -0.077 -21.059 1.00 85.31 249 ILE A N 1
ATOM 1923 C CA . ILE A 1 249 ? 12.288 1.294 -21.521 1.00 85.31 249 ILE A CA 1
ATOM 1924 C C . ILE A 1 249 ? 12.686 2.209 -20.357 1.00 85.31 249 ILE A C 1
ATOM 1926 O O . ILE A 1 249 ? 11.839 2.761 -19.651 1.00 85.31 249 ILE A O 1
ATOM 1930 N N . ASP A 1 250 ? 13.993 2.291 -20.099 1.00 72.81 250 ASP A N 1
ATOM 1931 C CA . ASP A 1 250 ? 14.574 3.200 -19.124 1.00 72.81 250 ASP A CA 1
ATOM 1932 C C . ASP A 1 250 ? 15.159 4.437 -19.816 1.00 72.81 250 ASP A C 1
ATOM 1934 O O . ASP A 1 250 ? 15.777 4.396 -20.877 1.00 72.81 250 ASP A O 1
ATOM 1938 N N . HIS A 1 251 ? 14.893 5.603 -19.238 1.00 64.25 251 HIS A N 1
ATOM 1939 C CA . HIS A 1 251 ? 15.306 6.891 -19.786 1.00 64.25 251 HIS A CA 1
ATOM 1940 C C . HIS A 1 251 ? 16.792 7.178 -19.495 1.00 64.25 251 HIS A C 1
ATOM 1942 O O . HIS A 1 251 ? 17.121 8.204 -18.895 1.00 64.25 251 HIS A O 1
ATOM 1948 N N . ALA A 1 252 ? 17.707 6.274 -19.859 1.00 50.56 252 ALA A N 1
ATOM 1949 C CA . ALA A 1 252 ? 19.140 6.440 -19.625 1.00 50.56 252 ALA A CA 1
ATOM 1950 C C . ALA A 1 252 ? 19.729 7.682 -20.342 1.00 50.56 252 ALA A C 1
ATOM 1952 O O . ALA A 1 252 ? 20.185 7.637 -21.478 1.00 50.56 252 ALA A O 1
ATOM 1953 N N . ASN A 1 253 ? 19.733 8.809 -19.629 1.00 41.25 253 ASN A N 1
ATOM 1954 C CA . ASN A 1 253 ? 20.856 9.725 -19.412 1.00 41.25 253 ASN A CA 1
ATOM 1955 C C . ASN A 1 253 ? 21.665 10.283 -20.606 1.00 41.25 253 ASN A C 1
ATOM 1957 O O . ASN A 1 253 ? 22.824 10.658 -20.435 1.00 41.25 253 ASN A O 1
ATOM 1961 N N . VAL A 1 254 ? 21.098 10.420 -21.805 1.00 33.66 254 VAL A N 1
ATOM 1962 C CA . VAL A 1 254 ? 21.703 11.265 -22.849 1.00 33.66 254 VAL A CA 1
ATOM 1963 C C . VAL A 1 254 ? 20.598 11.959 -23.625 1.00 33.66 254 VAL A C 1
ATOM 1965 O O . VAL A 1 254 ? 19.610 11.329 -23.987 1.00 33.66 254 VAL A O 1
ATOM 1968 N N . ALA A 1 255 ? 20.776 13.250 -23.914 1.00 34.94 255 ALA A N 1
ATOM 1969 C CA . ALA A 1 255 ? 20.022 13.955 -24.941 1.00 34.94 255 ALA A CA 1
ATOM 1970 C C . ALA A 1 255 ? 19.906 13.073 -26.199 1.00 34.94 255 ALA A C 1
ATOM 1972 O O . ALA A 1 255 ? 20.850 12.979 -26.988 1.00 34.94 255 ALA A O 1
ATOM 1973 N N . ALA A 1 256 ? 18.764 12.403 -26.367 1.00 35.66 256 ALA A N 1
ATOM 1974 C CA . ALA A 1 256 ? 18.507 11.503 -27.478 1.00 35.66 256 ALA A CA 1
ATOM 1975 C C . ALA A 1 256 ? 18.279 12.336 -28.745 1.00 35.66 256 ALA A C 1
ATOM 1977 O O . ALA A 1 256 ? 17.165 12.538 -29.225 1.00 35.66 256 ALA A O 1
ATOM 1978 N N . THR A 1 257 ? 19.371 12.849 -29.303 1.00 34.31 257 THR A N 1
ATOM 1979 C CA . THR A 1 257 ? 19.436 13.278 -30.697 1.00 34.31 257 THR A CA 1
ATOM 1980 C C . THR A 1 257 ? 19.512 12.013 -31.549 1.00 34.31 257 THR A C 1
ATOM 1982 O O . THR A 1 257 ? 20.576 11.549 -31.937 1.00 34.31 257 THR A O 1
ATOM 1985 N N . GLY A 1 258 ? 18.348 11.395 -31.747 1.00 36.12 258 GLY A N 1
ATOM 1986 C CA . GLY A 1 258 ? 18.211 10.055 -32.320 1.00 36.12 258 GLY A CA 1
ATOM 1987 C C . GLY A 1 258 ? 16.948 9.385 -31.794 1.00 36.12 258 GLY A C 1
ATOM 1988 O O . GLY A 1 258 ? 17.008 8.392 -31.085 1.00 36.12 258 GLY A O 1
ATOM 1989 N N . TRP A 1 259 ? 15.815 10.022 -32.076 1.00 46.62 259 TRP A N 1
ATOM 1990 C CA . TRP A 1 259 ? 14.477 9.708 -31.586 1.00 46.62 259 TRP A CA 1
ATOM 1991 C C . TRP A 1 259 ? 13.963 8.336 -32.059 1.00 46.62 259 TRP A C 1
ATOM 1993 O O . TRP A 1 259 ? 13.774 8.138 -33.259 1.00 46.62 259 TRP A O 1
ATOM 2003 N N . SER A 1 260 ? 13.685 7.431 -31.114 1.00 42.94 260 SER A N 1
ATOM 2004 C CA . SER A 1 260 ? 12.813 6.248 -31.251 1.00 42.94 260 SER A CA 1
ATOM 2005 C C . SER A 1 260 ? 12.694 5.567 -29.877 1.00 42.94 260 SER A C 1
ATOM 2007 O O . SER A 1 260 ? 13.585 4.806 -29.520 1.00 42.94 260 SER A O 1
ATOM 2009 N N . GLY A 1 261 ? 11.659 5.843 -29.074 1.00 48.56 261 GLY A N 1
ATOM 2010 C CA . GLY A 1 261 ? 11.551 5.197 -27.748 1.00 48.56 261 GLY A CA 1
ATOM 2011 C C . GLY A 1 261 ? 10.347 5.549 -26.868 1.00 48.56 261 GLY A C 1
ATOM 2012 O O . GLY A 1 261 ? 10.148 4.908 -25.848 1.00 48.56 261 GLY A O 1
ATOM 2013 N N . THR A 1 262 ? 9.496 6.501 -27.263 1.00 55.62 262 THR A N 1
ATOM 2014 C CA . THR A 1 262 ? 8.161 6.720 -26.665 1.00 55.62 262 THR A CA 1
ATOM 2015 C C . THR A 1 262 ? 7.093 5.834 -27.309 1.00 55.62 262 THR A C 1
ATOM 2017 O O . THR A 1 262 ? 5.921 6.192 -27.360 1.00 55.62 262 THR A O 1
ATOM 2020 N N . THR A 1 263 ? 7.470 4.715 -27.924 1.00 67.56 263 THR A N 1
ATOM 2021 C CA . THR A 1 263 ? 6.513 3.855 -28.626 1.00 67.56 263 THR A CA 1
ATOM 2022 C C . THR A 1 263 ? 6.466 2.524 -27.920 1.00 67.56 263 THR A C 1
ATOM 2024 O O . THR A 1 263 ? 7.138 1.585 -28.317 1.00 67.56 263 THR A O 1
ATOM 2027 N N . ILE A 1 264 ? 5.660 2.470 -26.865 1.00 81.94 264 ILE A N 1
ATOM 2028 C CA . ILE A 1 264 ? 5.191 1.194 -26.343 1.00 81.94 264 ILE A CA 1
ATOM 2029 C C . ILE A 1 264 ? 4.508 0.419 -27.470 1.00 81.94 264 ILE A C 1
ATOM 2031 O O . ILE A 1 264 ? 3.617 0.926 -28.162 1.00 81.94 264 ILE A O 1
ATOM 2035 N N . ASP A 1 265 ? 4.891 -0.832 -27.643 1.00 88.81 265 ASP A N 1
ATOM 2036 C CA . ASP A 1 265 ? 4.093 -1.783 -28.384 1.00 88.81 265 ASP A CA 1
ATOM 2037 C C . ASP A 1 265 ? 3.033 -2.352 -27.446 1.00 88.81 265 ASP A C 1
ATOM 2039 O O . ASP A 1 265 ? 3.242 -3.330 -26.732 1.00 88.81 265 ASP A O 1
ATOM 2043 N N . THR A 1 266 ? 1.841 -1.756 -27.475 1.00 92.00 266 THR A N 1
ATOM 2044 C CA . THR A 1 266 ? 0.706 -2.225 -26.662 1.00 92.00 266 THR A CA 1
ATOM 2045 C C . THR A 1 266 ? 0.314 -3.689 -26.890 1.00 92.00 266 THR A C 1
ATOM 2047 O O . THR A 1 266 ? -0.445 -4.233 -26.089 1.00 92.00 266 THR A O 1
ATOM 2050 N N . SER A 1 267 ? 0.813 -4.338 -27.947 1.00 93.50 267 SER A N 1
ATOM 2051 C CA . SER A 1 267 ? 0.548 -5.750 -28.239 1.00 93.50 267 SER A CA 1
ATOM 2052 C C . SER A 1 267 ? 1.535 -6.700 -27.565 1.00 93.50 267 SER A C 1
ATOM 2054 O O . SER A 1 267 ? 1.182 -7.854 -27.336 1.00 93.50 267 SER A O 1
ATOM 2056 N N . ASN A 1 268 ? 2.758 -6.243 -27.289 1.00 90.81 268 ASN A N 1
ATOM 2057 C CA . ASN A 1 268 ? 3.856 -7.106 -26.858 1.00 90.81 268 ASN A CA 1
ATOM 2058 C C . ASN A 1 268 ? 4.487 -6.638 -25.547 1.00 90.81 268 ASN A C 1
ATOM 2060 O O . ASN A 1 268 ? 4.771 -7.470 -24.691 1.00 90.81 268 ASN A O 1
ATOM 2064 N N . ASP A 1 269 ? 4.664 -5.334 -25.364 1.00 94.06 269 ASP A N 1
ATOM 2065 C CA . ASP A 1 269 ? 5.374 -4.780 -24.217 1.00 94.06 269 ASP A CA 1
ATOM 2066 C C . ASP A 1 269 ? 4.621 -5.012 -22.916 1.00 94.06 269 ASP A C 1
ATOM 2068 O O . ASP A 1 269 ? 3.388 -5.119 -22.884 1.00 94.06 269 ASP A O 1
ATOM 2072 N N . ILE A 1 270 ? 5.382 -5.062 -21.823 1.00 95.44 270 ILE A N 1
ATOM 2073 C CA . ILE A 1 270 ? 4.852 -5.307 -20.483 1.00 95.44 270 ILE A CA 1
ATOM 2074 C C . ILE A 1 270 ? 5.225 -4.201 -19.505 1.00 95.44 270 ILE A C 1
ATOM 2076 O O . ILE A 1 270 ? 6.270 -3.564 -19.615 1.00 95.44 270 ILE A O 1
ATOM 2080 N N . LEU A 1 271 ? 4.373 -4.002 -18.500 1.00 95.75 271 LEU A N 1
ATOM 2081 C CA . LEU A 1 271 ? 4.658 -3.109 -17.377 1.00 95.75 271 LEU A CA 1
ATOM 2082 C C . LEU A 1 271 ? 5.312 -3.879 -16.225 1.00 95.75 271 LEU A C 1
ATOM 2084 O O . LEU A 1 271 ? 4.848 -4.957 -15.854 1.00 95.75 271 LEU A O 1
ATOM 2088 N N . SER A 1 272 ? 6.372 -3.328 -15.649 1.00 96.31 272 SER A N 1
ATOM 2089 C CA . SER A 1 272 ? 7.259 -3.977 -14.675 1.00 96.31 272 SER A CA 1
ATOM 2090 C C . SER A 1 272 ? 7.442 -3.125 -13.417 1.00 96.31 272 SER A C 1
ATOM 2092 O O . SER A 1 272 ? 7.253 -1.916 -13.462 1.00 96.31 272 SER A O 1
ATOM 2094 N N . SER A 1 273 ? 7.836 -3.740 -12.305 1.00 97.56 273 SER A N 1
ATOM 2095 C CA . SER A 1 273 ? 8.276 -3.073 -11.073 1.00 97.56 273 SER A CA 1
ATOM 2096 C C . SER A 1 273 ? 9.626 -3.666 -10.682 1.00 97.56 273 SER A C 1
ATOM 2098 O O . SER A 1 273 ? 9.687 -4.762 -10.120 1.00 97.56 273 SER A O 1
ATOM 2100 N N . VAL A 1 274 ? 10.705 -2.971 -11.045 1.00 97.06 274 VAL A N 1
ATOM 2101 C CA . VAL A 1 274 ? 12.092 -3.450 -10.927 1.00 97.06 274 VAL A CA 1
ATOM 2102 C C . VAL A 1 274 ? 13.038 -2.341 -10.480 1.00 97.06 274 VAL A C 1
ATOM 2104 O O . VAL A 1 274 ? 12.731 -1.158 -10.607 1.00 97.06 274 VAL A O 1
ATOM 2107 N N . ASN A 1 275 ? 14.178 -2.745 -9.932 1.00 95.81 275 ASN A N 1
ATOM 2108 C CA . ASN A 1 275 ? 15.158 -1.856 -9.325 1.00 95.81 275 ASN A CA 1
ATOM 2109 C C . ASN A 1 275 ? 16.045 -1.130 -10.352 1.00 95.81 275 ASN A C 1
ATOM 2111 O O . ASN A 1 275 ? 16.418 -1.720 -11.364 1.00 95.81 275 ASN A O 1
ATOM 2115 N N . ASN A 1 276 ? 16.471 0.095 -10.024 1.00 92.12 276 ASN A N 1
ATOM 2116 C CA . ASN A 1 276 ? 17.379 0.951 -10.801 1.00 92.12 276 ASN A CA 1
ATOM 2117 C C . ASN A 1 276 ? 16.900 1.193 -12.236 1.00 92.12 276 ASN A C 1
ATOM 2119 O O . ASN A 1 276 ? 17.670 1.109 -13.195 1.00 92.12 276 ASN A O 1
ATOM 2123 N N . LYS A 1 277 ? 15.596 1.427 -12.391 1.00 91.12 277 LYS A N 1
ATOM 2124 C CA . LYS A 1 277 ? 14.975 1.726 -13.679 1.00 91.12 277 LYS A CA 1
ATOM 2125 C C . LYS A 1 277 ? 14.062 2.931 -13.554 1.00 91.12 277 LYS A C 1
ATOM 2127 O O . LYS A 1 277 ? 13.422 3.150 -12.525 1.00 91.12 277 LYS A O 1
ATOM 2132 N N . ASN A 1 278 ? 14.003 3.710 -14.626 1.00 88.44 278 ASN A N 1
ATOM 2133 C CA . ASN A 1 278 ? 13.144 4.881 -14.694 1.00 88.44 278 ASN A CA 1
ATOM 2134 C C . ASN A 1 278 ? 11.704 4.473 -14.967 1.00 88.44 278 ASN A C 1
ATOM 2136 O O . ASN A 1 278 ? 11.478 3.651 -15.859 1.00 88.44 278 ASN A O 1
ATOM 2140 N N . PRO A 1 279 ? 10.725 5.073 -14.278 1.00 90.44 279 PRO A N 1
ATOM 2141 C CA . PRO A 1 279 ? 9.346 4.808 -14.606 1.00 90.44 279 PRO A CA 1
ATOM 2142 C C . PRO A 1 279 ? 9.017 5.336 -16.003 1.00 90.44 279 PRO A C 1
ATOM 2144 O O . PRO A 1 279 ? 9.509 6.380 -16.446 1.00 90.44 279 PRO A O 1
ATOM 2147 N N . ILE A 1 280 ? 8.159 4.600 -16.698 1.00 88.69 280 ILE A N 1
ATOM 2148 C CA . ILE A 1 280 ? 7.655 4.994 -18.005 1.00 88.69 280 ILE A CA 1
ATOM 2149 C C . ILE A 1 280 ? 6.516 6.011 -17.829 1.00 88.69 280 ILE A C 1
ATOM 2151 O O . ILE A 1 280 ? 5.628 5.843 -16.990 1.00 88.69 280 ILE A O 1
ATOM 2155 N N . THR A 1 281 ? 6.550 7.095 -18.601 1.00 86.69 281 THR A N 1
ATOM 2156 C CA . THR A 1 281 ? 5.572 8.195 -18.538 1.00 86.69 281 THR A CA 1
ATOM 2157 C C . THR A 1 281 ? 5.069 8.542 -19.944 1.00 86.69 281 THR A C 1
ATOM 2159 O O . THR A 1 281 ? 5.377 7.827 -20.887 1.00 86.69 281 THR A O 1
ATOM 2162 N N . ASP A 1 282 ? 4.252 9.591 -20.079 1.00 85.31 282 ASP A N 1
ATOM 2163 C CA . ASP A 1 282 ? 3.769 10.113 -21.374 1.00 85.31 282 ASP A CA 1
ATOM 2164 C C . ASP A 1 282 ? 2.950 9.129 -22.240 1.00 85.31 282 ASP A C 1
ATOM 2166 O O . ASP A 1 282 ? 2.975 9.163 -23.467 1.00 85.31 282 ASP A O 1
ATOM 2170 N N . HIS A 1 283 ? 2.159 8.267 -21.590 1.00 86.81 283 HIS A N 1
ATOM 2171 C CA . HIS A 1 283 ? 1.199 7.385 -22.258 1.00 86.81 283 HIS A CA 1
ATOM 2172 C C . HIS A 1 283 ? -0.213 7.507 -21.692 1.00 86.81 283 HIS A C 1
ATOM 2174 O O . HIS A 1 283 ? -0.455 7.925 -20.552 1.00 86.81 283 HIS A O 1
ATOM 2180 N N . THR A 1 284 ? -1.177 7.104 -22.509 1.00 90.19 284 THR A N 1
ATOM 2181 C CA . THR A 1 284 ? -2.591 7.091 -22.159 1.00 90.19 284 THR A CA 1
ATOM 2182 C C . THR A 1 284 ? -2.915 5.987 -21.154 1.00 90.19 284 THR A C 1
ATOM 2184 O O . THR A 1 284 ? -2.280 4.935 -21.084 1.00 90.19 284 THR A O 1
ATOM 2187 N N . ARG A 1 285 ? -4.007 6.172 -20.409 1.00 92.19 285 ARG A N 1
ATOM 2188 C CA . ARG A 1 285 ? -4.548 5.131 -19.524 1.00 92.19 285 ARG A CA 1
ATOM 2189 C C . ARG A 1 285 ? -4.830 3.811 -20.259 1.00 92.19 285 ARG A C 1
ATOM 2191 O O . ARG A 1 285 ? -4.649 2.740 -19.695 1.00 92.19 285 ARG A O 1
ATOM 2198 N N . SER A 1 286 ? -5.325 3.861 -21.499 1.00 93.69 286 SER A N 1
ATOM 2199 C CA . SER A 1 286 ? -5.605 2.649 -22.289 1.00 93.69 286 SER A CA 1
ATOM 2200 C C . SER A 1 286 ? -4.343 1.861 -22.601 1.00 93.69 286 SER A C 1
ATOM 2202 O O . SER A 1 286 ? -4.341 0.641 -22.487 1.00 93.69 286 SER A O 1
ATOM 2204 N N . GLU A 1 287 ? -3.279 2.565 -22.953 1.00 93.25 287 GLU A N 1
ATOM 2205 C CA . GLU A 1 287 ? -1.974 1.997 -23.251 1.00 93.25 287 GLU A CA 1
ATOM 2206 C C . GLU A 1 287 ? -1.357 1.304 -22.033 1.00 93.25 287 GLU A C 1
ATOM 2208 O O . GLU A 1 287 ? -1.013 0.126 -22.112 1.00 93.25 287 GLU A O 1
ATOM 2213 N N . PHE A 1 288 ? -1.328 1.977 -20.877 1.00 93.94 288 PHE A N 1
ATOM 2214 C CA . PHE A 1 288 ? -0.830 1.379 -19.634 1.00 93.94 288 PHE A CA 1
ATOM 2215 C C . PHE A 1 288 ? -1.617 0.141 -19.203 1.00 93.94 288 PHE A C 1
ATOM 2217 O O . PHE A 1 288 ? -1.030 -0.831 -18.728 1.00 93.94 288 PHE A O 1
ATOM 2224 N N . ARG A 1 289 ? -2.941 0.135 -19.396 1.00 95.44 289 ARG A N 1
ATOM 2225 C CA . ARG A 1 289 ? -3.765 -1.056 -19.146 1.00 95.44 289 ARG A CA 1
ATOM 2226 C C . ARG A 1 289 ? -3.376 -2.229 -20.040 1.00 95.44 289 ARG A C 1
ATOM 2228 O O . ARG A 1 289 ? -3.356 -3.351 -19.541 1.00 95.44 289 ARG A O 1
ATOM 2235 N N . LEU A 1 290 ? -3.100 -1.980 -21.323 1.00 96.06 290 LEU A N 1
ATOM 2236 C CA . LEU A 1 290 ? -2.721 -3.023 -22.279 1.00 96.06 290 LEU A CA 1
ATOM 2237 C C . LEU A 1 290 ? -1.390 -3.660 -21.879 1.00 96.06 290 LEU A C 1
ATOM 2239 O O . LEU A 1 290 ? -1.355 -4.859 -21.614 1.00 96.06 290 LEU A O 1
ATOM 2243 N N . ILE A 1 291 ? -0.339 -2.861 -21.689 1.00 95.50 291 ILE A N 1
ATOM 2244 C CA . ILE A 1 291 ? 0.977 -3.403 -21.318 1.00 95.50 291 ILE A CA 1
ATOM 2245 C C . ILE A 1 291 ? 0.988 -4.023 -19.908 1.00 95.50 291 ILE A C 1
ATOM 2247 O O . ILE A 1 291 ? 1.690 -4.996 -19.648 1.00 95.50 291 ILE A O 1
ATOM 2251 N N . ALA A 1 292 ? 0.158 -3.541 -18.976 1.00 97.00 292 ALA A N 1
ATOM 2252 C CA . ALA A 1 292 ? -0.003 -4.207 -17.683 1.00 97.00 292 ALA A CA 1
ATOM 2253 C C . ALA A 1 292 ? -0.705 -5.571 -17.812 1.00 97.00 292 ALA A C 1
ATOM 2255 O O . ALA A 1 292 ? -0.372 -6.499 -17.077 1.00 97.00 292 ALA A O 1
ATOM 2256 N N . ALA A 1 293 ? -1.668 -5.705 -18.729 1.00 96.69 293 ALA A N 1
ATOM 2257 C CA . ALA A 1 293 ? -2.371 -6.961 -18.984 1.00 96.69 293 ALA A CA 1
ATOM 2258 C C . ALA A 1 293 ? -1.512 -7.974 -19.759 1.00 96.69 293 ALA A C 1
ATOM 2260 O O . ALA A 1 293 ? -1.630 -9.175 -19.508 1.00 96.69 293 ALA A O 1
ATOM 2261 N N . ASN A 1 294 ? -0.622 -7.506 -20.641 1.00 96.88 294 ASN A N 1
ATOM 2262 C CA . ASN A 1 294 ? 0.280 -8.353 -21.429 1.00 96.88 294 ASN A CA 1
ATOM 2263 C C . ASN A 1 294 ? 1.189 -9.233 -20.558 1.00 96.88 294 ASN A C 1
ATOM 2265 O O . ASN A 1 294 ? 1.552 -10.329 -20.974 1.00 96.88 294 ASN A O 1
ATOM 2269 N N . ARG A 1 295 ? 1.495 -8.814 -19.319 1.00 96.12 295 ARG A N 1
ATOM 2270 C CA . ARG A 1 295 ? 2.287 -9.623 -18.375 1.00 96.12 295 ARG A CA 1
ATOM 2271 C C . ARG A 1 295 ? 1.612 -10.949 -18.016 1.00 96.12 295 ARG A C 1
ATOM 2273 O O . ARG A 1 295 ? 2.287 -11.925 -17.707 1.00 96.12 295 ARG A O 1
ATOM 2280 N N . GLY A 1 296 ? 0.281 -10.999 -18.053 1.00 96.06 296 GLY A N 1
ATOM 2281 C CA . GLY A 1 296 ? -0.465 -12.239 -17.901 1.00 96.06 296 GLY A CA 1
ATOM 2282 C C . GLY A 1 296 ? -1.691 -12.134 -17.005 1.00 96.06 296 GLY A C 1
ATOM 2283 O O . GLY A 1 296 ? -2.101 -11.073 -16.528 1.00 96.06 296 GLY A O 1
ATOM 2284 N N . THR A 1 297 ? -2.301 -13.292 -16.756 1.00 94.12 297 THR A N 1
ATOM 2285 C CA . THR A 1 297 ? -3.561 -13.373 -16.012 1.00 94.12 297 THR A CA 1
ATOM 2286 C C . THR A 1 297 ? -3.404 -12.820 -14.600 1.00 94.12 297 THR A C 1
ATOM 2288 O O . THR A 1 297 ? -2.597 -13.289 -13.807 1.00 94.12 297 THR A O 1
ATOM 2291 N N . GLY A 1 298 ? -4.244 -11.845 -14.260 1.00 92.69 298 GLY A N 1
ATOM 2292 C CA . GLY A 1 298 ? -4.289 -11.262 -12.924 1.00 92.69 298 GLY A CA 1
ATOM 2293 C C . GLY A 1 298 ? -3.465 -9.987 -12.759 1.00 92.69 298 GLY A C 1
ATOM 2294 O O . GLY A 1 298 ? -3.738 -9.281 -11.780 1.00 92.69 298 GLY A O 1
ATOM 2295 N N . TRP A 1 299 ? -2.575 -9.668 -13.702 1.00 96.62 299 TRP A N 1
ATOM 2296 C CA . TRP A 1 299 ? -1.868 -8.390 -13.791 1.00 96.62 299 TRP A CA 1
ATOM 2297 C C . TRP A 1 299 ? -2.772 -7.304 -14.373 1.00 96.62 299 TRP A C 1
ATOM 2299 O O . TRP A 1 299 ? -3.663 -7.578 -15.178 1.00 96.62 299 TRP A O 1
ATOM 2309 N N . ARG A 1 300 ? -2.620 -6.079 -13.867 1.00 94.81 300 ARG A N 1
ATOM 2310 C CA . ARG A 1 300 ? -3.416 -4.908 -14.251 1.00 94.81 300 ARG A CA 1
ATOM 2311 C C . ARG A 1 300 ? -2.765 -3.637 -13.720 1.00 94.81 300 ARG A C 1
ATOM 2313 O O . ARG A 1 300 ? -1.989 -3.689 -12.767 1.00 94.81 300 ARG A O 1
ATOM 2320 N N . GLN A 1 301 ? -3.143 -2.506 -14.300 1.00 94.81 301 GLN A N 1
ATOM 2321 C CA . GLN A 1 301 ? -2.851 -1.189 -13.742 1.00 94.81 301 GLN A CA 1
ATOM 2322 C C . GLN A 1 301 ? -3.442 -1.060 -12.322 1.00 94.81 301 GLN A C 1
ATOM 2324 O O . GLN A 1 301 ? -4.435 -1.717 -11.996 1.00 94.81 301 GLN A O 1
ATOM 2329 N N . LEU A 1 302 ? -2.846 -0.205 -11.484 1.00 95.19 302 LEU A N 1
ATOM 2330 C CA . LEU A 1 302 ? -3.344 0.090 -10.139 1.00 95.19 302 LEU A CA 1
ATOM 2331 C C . LEU A 1 302 ? -4.824 0.503 -10.174 1.00 95.19 302 LEU A C 1
ATOM 2333 O O . LEU A 1 302 ? -5.212 1.384 -10.942 1.00 95.19 302 LEU A O 1
ATOM 2337 N N . ASP A 1 303 ? -5.639 -0.109 -9.314 1.00 94.69 303 ASP A N 1
ATOM 2338 C CA . ASP A 1 303 ? -7.051 0.234 -9.145 1.00 94.69 303 ASP A CA 1
ATOM 2339 C C . ASP A 1 303 ? -7.319 1.065 -7.886 1.00 94.69 303 ASP A C 1
ATOM 2341 O O . ASP A 1 303 ? -6.566 1.056 -6.909 1.00 94.69 303 ASP A O 1
ATOM 2345 N N . PHE A 1 304 ? -8.446 1.770 -7.926 1.00 95.44 304 PHE A N 1
ATOM 2346 C CA . PHE A 1 304 ? -8.920 2.668 -6.888 1.00 95.44 304 PHE A CA 1
ATOM 2347 C C . PHE A 1 304 ? -9.125 1.966 -5.549 1.00 95.44 304 PHE A C 1
ATOM 2349 O O . PHE A 1 304 ? -8.793 2.540 -4.516 1.00 95.44 304 PHE A O 1
ATOM 2356 N N . TYR A 1 305 ? -9.643 0.736 -5.532 1.00 96.06 305 TYR A N 1
ATOM 2357 C CA . TYR A 1 305 ? -9.904 0.052 -4.269 1.00 96.06 305 TYR A CA 1
ATOM 2358 C C . TYR A 1 305 ? -8.607 -0.307 -3.550 1.00 96.06 305 TYR A C 1
ATOM 2360 O O . TYR A 1 305 ? -8.524 -0.123 -2.335 1.00 96.06 305 TYR A O 1
ATOM 2368 N N . LEU A 1 306 ? -7.584 -0.768 -4.275 1.00 97.19 306 LEU A N 1
ATOM 2369 C CA . LEU A 1 306 ? -6.269 -1.013 -3.685 1.00 97.19 306 LEU A CA 1
ATOM 2370 C C . LEU A 1 306 ? -5.620 0.289 -3.195 1.00 97.19 306 LEU A C 1
ATOM 2372 O O . LEU A 1 306 ? -5.108 0.322 -2.077 1.00 97.19 306 LEU A O 1
ATOM 2376 N N . LEU A 1 307 ? -5.703 1.374 -3.972 1.00 96.94 307 LEU A N 1
ATOM 2377 C CA . LEU A 1 307 ? -5.210 2.682 -3.530 1.00 96.94 307 LEU A CA 1
ATOM 2378 C C . LEU A 1 307 ? -5.943 3.174 -2.270 1.00 96.94 307 LEU A C 1
ATOM 2380 O O . LEU A 1 307 ? -5.303 3.599 -1.311 1.00 96.94 307 LEU A O 1
ATOM 2384 N N . SER A 1 308 ? -7.271 3.061 -2.241 1.00 97.12 308 SER A N 1
ATOM 2385 C CA . SER A 1 308 ? -8.111 3.418 -1.095 1.00 97.12 308 SER A CA 1
ATOM 2386 C C . SER A 1 308 ? -7.760 2.598 0.148 1.00 97.12 308 SER A C 1
ATOM 2388 O O . SER A 1 308 ? -7.741 3.156 1.245 1.00 97.12 308 SER A O 1
ATOM 2390 N N . ALA A 1 309 ? -7.437 1.309 -0.007 1.00 98.25 309 ALA A N 1
ATOM 2391 C CA . ALA A 1 309 ? -6.976 0.471 1.097 1.00 98.25 309 ALA A CA 1
ATOM 2392 C C . ALA A 1 309 ? -5.666 1.008 1.687 1.00 98.25 309 ALA A C 1
ATOM 2394 O O . ALA A 1 309 ? -5.552 1.166 2.900 1.00 98.25 309 ALA A O 1
ATOM 2395 N N . ILE A 1 310 ? -4.694 1.340 0.831 1.00 98.25 310 ILE A N 1
ATOM 2396 C CA . ILE A 1 310 ? -3.392 1.880 1.249 1.00 98.25 310 ILE A CA 1
ATOM 2397 C C . ILE A 1 310 ? -3.562 3.242 1.934 1.00 98.25 310 ILE A C 1
ATOM 2399 O O . ILE A 1 310 ? -2.959 3.485 2.976 1.00 98.25 310 ILE A O 1
ATOM 2403 N N . GLN A 1 311 ? -4.423 4.114 1.402 1.00 97.62 311 GLN A N 1
ATOM 2404 C CA . GLN A 1 311 ? -4.736 5.410 2.011 1.00 97.62 311 GLN A CA 1
ATOM 2405 C C . GLN A 1 311 ? -5.380 5.258 3.394 1.00 97.62 311 GLN A C 1
ATOM 2407 O O . GLN A 1 311 ? -5.013 5.982 4.320 1.00 97.62 311 GLN A O 1
ATOM 2412 N N . LEU A 1 312 ? -6.301 4.305 3.558 1.00 98.19 312 LEU A N 1
ATOM 2413 C CA . LEU A 1 312 ? -6.919 4.002 4.848 1.00 98.19 312 LEU A CA 1
ATOM 2414 C C . LEU A 1 312 ? -5.891 3.460 5.851 1.00 98.19 312 LEU A C 1
ATOM 2416 O O . LEU A 1 312 ? -5.866 3.894 7.004 1.00 98.19 312 LEU A O 1
ATOM 2420 N N . LEU A 1 313 ? -5.015 2.556 5.407 1.00 98.25 313 LEU A N 1
ATOM 2421 C CA . LEU A 1 313 ? -3.914 2.038 6.218 1.00 98.25 313 LEU A CA 1
ATOM 2422 C C . LEU A 1 313 ? -2.981 3.170 6.665 1.00 98.25 313 LEU A C 1
ATOM 2424 O O . LEU A 1 313 ? -2.680 3.253 7.857 1.00 98.25 313 LEU A O 1
ATOM 2428 N N . TYR A 1 314 ? -2.591 4.073 5.761 1.00 98.12 314 TYR A N 1
ATOM 2429 C CA . TYR A 1 314 ? -1.796 5.257 6.095 1.00 98.12 314 TYR A CA 1
ATOM 2430 C C . TYR A 1 314 ? -2.510 6.136 7.130 1.00 98.12 314 TYR A C 1
ATOM 2432 O O . TYR A 1 314 ? -1.923 6.488 8.157 1.00 98.12 314 TYR A O 1
ATOM 2440 N N . LEU A 1 315 ? -3.786 6.452 6.891 1.00 97.56 315 LEU A N 1
ATOM 2441 C CA . LEU A 1 315 ? -4.572 7.327 7.756 1.00 97.56 315 LEU A CA 1
ATOM 2442 C C . LEU A 1 315 ? -4.692 6.756 9.171 1.00 97.56 315 LEU A C 1
ATOM 2444 O O . LEU A 1 315 ? -4.549 7.493 10.144 1.00 97.56 315 LEU A O 1
ATOM 2448 N N . ILE A 1 316 ? -4.920 5.449 9.299 1.00 97.25 316 ILE A N 1
ATOM 2449 C CA . ILE A 1 316 ? -5.005 4.774 10.598 1.00 97.25 316 ILE A CA 1
ATOM 2450 C C . ILE A 1 316 ? -3.635 4.690 11.267 1.00 97.25 316 ILE A C 1
ATOM 2452 O O . ILE A 1 316 ? -3.530 4.901 12.473 1.00 97.25 316 ILE A O 1
ATOM 2456 N N . GLU A 1 317 ? -2.571 4.425 10.512 1.00 97.12 317 GLU A N 1
ATOM 2457 C CA . GLU A 1 317 ? -1.220 4.352 11.060 1.00 97.12 317 GLU A CA 1
ATOM 2458 C C . GLU A 1 317 ? -0.755 5.700 11.605 1.00 97.12 317 GLU A C 1
ATOM 2460 O O . GLU A 1 317 ? -0.315 5.762 12.748 1.00 97.12 317 GLU A O 1
ATOM 2465 N N . TYR A 1 318 ? -0.899 6.785 10.848 1.00 96.88 318 TYR A N 1
ATOM 2466 C CA . TYR A 1 318 ? -0.377 8.096 11.236 1.00 96.88 318 TYR A CA 1
ATOM 2467 C C . TYR A 1 318 ? -1.400 8.994 11.933 1.00 96.88 318 TYR A C 1
ATOM 2469 O O . TYR A 1 318 ? -0.995 9.965 12.564 1.00 96.88 318 TYR A O 1
ATOM 2477 N N . ALA A 1 319 ? -2.700 8.688 11.874 1.00 96.69 319 ALA A N 1
ATOM 2478 C CA . ALA A 1 319 ? -3.770 9.540 12.407 1.00 96.69 319 ALA A CA 1
ATOM 2479 C C . ALA A 1 319 ? -3.617 11.008 11.965 1.00 96.69 319 ALA A C 1
ATOM 2481 O O . ALA A 1 319 ? -3.738 11.942 12.757 1.00 96.69 319 ALA A O 1
ATOM 2482 N N . HIS A 1 320 ? -3.290 11.212 10.690 1.00 94.69 320 HIS A N 1
ATOM 2483 C CA . HIS A 1 320 ? -3.047 12.531 10.124 1.00 94.69 320 HIS A CA 1
ATOM 2484 C C . HIS A 1 320 ? -3.378 12.529 8.632 1.00 94.69 320 HIS A C 1
ATOM 2486 O O . HIS A 1 320 ? -3.075 11.564 7.938 1.00 94.69 320 HIS A O 1
ATOM 2492 N N . PHE A 1 321 ? -3.994 13.601 8.132 1.00 94.38 321 PHE A N 1
ATOM 2493 C CA . PHE A 1 321 ? -4.341 13.708 6.709 1.00 94.38 321 PHE A CA 1
ATOM 2494 C C . PHE A 1 321 ? -3.166 14.153 5.831 1.00 94.38 321 PHE A C 1
ATOM 2496 O O . PHE A 1 321 ? -3.123 13.825 4.649 1.00 94.38 321 PHE A O 1
ATOM 2503 N N . ASN A 1 322 ? -2.210 14.902 6.386 1.00 94.31 322 ASN A N 1
ATOM 2504 C CA . ASN A 1 322 ? -1.055 15.385 5.633 1.00 94.31 322 ASN A CA 1
ATOM 2505 C C . ASN A 1 322 ? 0.113 14.390 5.741 1.00 94.31 322 ASN A C 1
ATOM 2507 O O . ASN A 1 322 ? 0.879 14.423 6.709 1.00 94.31 322 ASN A O 1
ATOM 2511 N N . SER A 1 323 ? 0.240 13.536 4.722 1.00 94.62 323 SER A N 1
ATOM 2512 C CA . SER A 1 323 ? 1.299 12.529 4.576 1.00 94.62 323 SER A CA 1
ATOM 2513 C C . SER A 1 323 ? 2.688 13.105 4.382 1.00 94.62 323 SER A C 1
ATOM 2515 O O . SER A 1 323 ? 3.647 12.547 4.913 1.00 94.62 323 SER A O 1
ATOM 2517 N N . GLN A 1 324 ? 2.798 14.256 3.722 1.00 95.12 324 GLN A N 1
ATOM 2518 C CA . GLN A 1 324 ? 4.076 14.940 3.533 1.00 95.12 324 GLN A CA 1
ATOM 2519 C C . GLN A 1 324 ? 4.651 15.435 4.864 1.00 95.12 324 GLN A C 1
ATOM 2521 O O . GLN A 1 324 ? 5.861 15.415 5.047 1.00 95.12 324 GLN A O 1
ATOM 2526 N N . ASN A 1 325 ? 3.800 15.819 5.821 1.00 93.75 325 ASN A N 1
ATOM 2527 C CA . ASN A 1 325 ? 4.246 16.188 7.167 1.00 93.75 325 ASN A CA 1
ATOM 2528 C C . ASN A 1 325 ? 4.571 14.968 8.047 1.00 93.75 325 ASN A C 1
ATOM 2530 O O . ASN A 1 325 ? 5.451 15.044 8.896 1.00 93.75 325 ASN A O 1
ATOM 2534 N N . SER A 1 326 ? 3.847 13.857 7.884 1.00 95.00 326 SER A N 1
ATOM 2535 C CA . SER A 1 326 ? 4.019 12.668 8.734 1.00 95.00 326 SER A CA 1
ATOM 2536 C C . SER A 1 326 ? 5.161 11.742 8.310 1.00 95.00 326 SER A C 1
ATOM 2538 O O . SER A 1 326 ? 5.777 11.117 9.169 1.00 95.00 326 SER A O 1
ATOM 2540 N N . ILE A 1 327 ? 5.409 11.608 7.005 1.00 96.38 327 ILE A N 1
ATOM 2541 C CA . ILE A 1 327 ? 6.463 10.738 6.450 1.00 96.38 327 ILE A CA 1
ATOM 2542 C C . ILE A 1 327 ? 7.629 11.573 5.916 1.00 96.38 327 ILE A C 1
ATOM 2544 O O . ILE A 1 327 ? 8.784 11.196 6.085 1.00 96.38 327 ILE A O 1
ATOM 2548 N N . GLY A 1 328 ? 7.321 12.707 5.292 1.00 96.31 328 GLY A N 1
ATOM 2549 C CA . GLY A 1 328 ? 8.268 13.555 4.575 1.00 96.31 328 GLY A CA 1
ATOM 2550 C C . GLY A 1 328 ? 7.779 13.822 3.147 1.00 96.31 328 GLY A C 1
ATOM 2551 O O . GLY A 1 328 ? 7.082 12.981 2.573 1.00 96.31 328 GLY A O 1
ATOM 2552 N N . PRO A 1 329 ? 8.081 14.993 2.562 1.00 95.31 329 PRO A N 1
ATOM 2553 C CA . PRO A 1 329 ? 7.582 15.376 1.242 1.00 95.31 329 PRO A CA 1
ATOM 2554 C C . PRO A 1 329 ? 8.215 14.596 0.082 1.00 95.31 329 PRO A C 1
ATOM 2556 O O . PRO A 1 329 ? 7.692 14.665 -1.031 1.00 95.31 329 PRO A O 1
ATOM 2559 N N . GLY A 1 330 ? 9.318 13.871 0.301 1.00 95.62 330 GLY A N 1
ATOM 2560 C CA . GLY A 1 330 ? 10.053 13.206 -0.772 1.00 95.62 330 GLY A CA 1
ATOM 2561 C C . GLY A 1 330 ? 10.360 14.193 -1.899 1.00 95.62 330 GLY A C 1
ATOM 2562 O O . GLY A 1 330 ? 10.929 15.258 -1.661 1.00 95.62 330 GLY A O 1
ATOM 2563 N N . ARG A 1 331 ? 9.924 13.861 -3.119 1.00 93.62 331 ARG A N 1
ATOM 2564 C CA . ARG A 1 331 ? 10.199 14.626 -4.350 1.00 93.62 331 ARG A CA 1
ATOM 2565 C C . ARG A 1 331 ? 9.225 15.776 -4.638 1.00 93.62 331 ARG A C 1
ATOM 2567 O O . ARG A 1 331 ? 9.270 16.356 -5.715 1.00 93.62 331 ARG A O 1
ATOM 2574 N N . VAL A 1 332 ? 8.311 16.112 -3.727 1.00 94.62 332 VAL A N 1
ATOM 2575 C CA . VAL A 1 332 ? 7.276 17.134 -3.999 1.00 94.62 332 VAL A CA 1
ATOM 2576 C C . VAL A 1 332 ? 7.852 18.558 -4.079 1.00 94.62 332 VAL A C 1
ATOM 2578 O O . VAL A 1 332 ? 7.275 19.419 -4.735 1.00 94.62 332 VAL A O 1
ATOM 2581 N N . GLY A 1 333 ? 8.991 18.819 -3.431 1.00 94.56 333 GLY A N 1
ATOM 2582 C CA . GLY A 1 333 ? 9.584 20.156 -3.312 1.00 94.56 333 GLY A CA 1
ATOM 2583 C C . GLY A 1 333 ? 10.503 20.600 -4.458 1.00 94.56 333 GLY A C 1
ATOM 2584 O O . GLY A 1 333 ? 11.217 21.590 -4.274 1.00 94.56 333 GLY A O 1
ATOM 2585 N N . LEU A 1 334 ? 10.539 19.879 -5.584 1.00 95.44 334 LEU A N 1
ATOM 2586 C CA . LEU A 1 334 ? 11.434 20.158 -6.715 1.00 95.44 334 LEU A CA 1
ATOM 2587 C C . LEU A 1 334 ? 10.912 21.292 -7.614 1.00 95.44 334 LEU A C 1
ATOM 2589 O O . LEU A 1 334 ? 9.710 21.451 -7.821 1.00 95.44 334 LEU A O 1
ATOM 2593 N N . SER A 1 335 ? 11.825 22.069 -8.193 1.00 96.25 335 SER A N 1
ATOM 2594 C CA . SER A 1 335 ? 11.542 23.240 -9.037 1.00 96.25 335 SER A CA 1
ATOM 2595 C C . SER A 1 335 ? 12.514 23.327 -10.220 1.00 96.25 335 SER A C 1
ATOM 2597 O O . SER A 1 335 ? 13.529 22.648 -10.210 1.00 96.25 335 SER A O 1
ATOM 2599 N N . ASN A 1 336 ? 12.200 24.131 -11.242 1.00 94.75 336 ASN A N 1
ATOM 2600 C CA . ASN A 1 336 ? 13.043 24.387 -12.430 1.00 94.75 336 ASN A CA 1
ATOM 2601 C C . ASN A 1 336 ? 13.445 23.173 -13.294 1.00 94.75 336 ASN A C 1
ATOM 2603 O O . ASN A 1 336 ? 14.245 23.332 -14.209 1.00 94.75 336 ASN A O 1
ATOM 2607 N N . GLY A 1 337 ? 12.870 21.998 -13.048 1.00 88.31 337 GLY A N 1
ATOM 2608 C CA . GLY A 1 337 ? 13.213 20.774 -13.761 1.00 88.31 337 GLY A CA 1
ATOM 2609 C C . GLY A 1 337 ? 12.548 20.605 -15.120 1.00 88.31 337 GLY A C 1
ATOM 2610 O O . GLY A 1 337 ? 11.731 21.407 -15.584 1.00 88.31 337 GLY A O 1
ATOM 2611 N N . THR A 1 338 ? 12.852 19.464 -15.725 1.00 86.69 338 THR A N 1
ATOM 2612 C CA . THR A 1 338 ? 12.194 18.929 -16.915 1.00 86.69 338 THR A CA 1
ATOM 2613 C C . THR A 1 338 ? 11.726 17.497 -16.653 1.00 86.69 338 THR A C 1
ATOM 2615 O O . THR A 1 338 ? 12.199 16.824 -15.738 1.00 86.69 338 THR A O 1
ATOM 2618 N N . TRP A 1 339 ? 10.741 17.018 -17.418 1.00 85.06 339 TRP A N 1
ATOM 2619 C CA . TRP A 1 339 ? 10.184 15.665 -17.269 1.00 85.06 339 TRP A CA 1
ATOM 2620 C C . TRP A 1 339 ? 11.096 14.613 -17.912 1.00 85.06 339 TRP A C 1
ATOM 2622 O O . TRP A 1 339 ? 10.725 13.941 -18.868 1.00 85.06 339 TRP A O 1
ATOM 2632 N N . VAL A 1 340 ? 12.318 14.527 -17.394 1.00 81.06 340 VAL A N 1
ATOM 2633 C CA . VAL A 1 340 ? 13.378 13.604 -17.808 1.00 81.06 340 VAL A CA 1
ATOM 2634 C C . VAL A 1 340 ? 14.035 12.995 -16.568 1.00 81.06 340 VAL A C 1
ATOM 2636 O O . VAL A 1 340 ? 13.877 13.510 -15.456 1.00 81.06 340 VAL A O 1
ATOM 2639 N N . ASN A 1 341 ? 14.765 11.896 -16.763 1.00 79.69 341 ASN A N 1
ATOM 2640 C CA . ASN A 1 341 ? 15.556 11.271 -15.705 1.00 79.69 341 ASN A CA 1
ATOM 2641 C C . ASN A 1 341 ? 16.638 12.229 -15.172 1.00 79.69 341 ASN A C 1
ATOM 2643 O O . ASN A 1 341 ? 17.235 12.976 -15.946 1.00 79.69 341 ASN A O 1
ATOM 2647 N N . GLY A 1 342 ? 16.894 12.178 -13.865 1.00 79.25 342 GLY A N 1
ATOM 2648 C CA . GLY A 1 342 ? 17.849 13.040 -13.165 1.00 79.25 342 GLY A CA 1
ATOM 2649 C C . GLY A 1 342 ? 17.298 14.434 -12.863 1.00 79.25 342 GLY A C 1
ATOM 2650 O O . GLY A 1 342 ? 18.009 15.262 -12.312 1.00 79.25 342 GLY A O 1
ATOM 2651 N N . SER A 1 343 ? 16.032 14.683 -13.212 1.00 88.25 343 SER A N 1
ATOM 2652 C CA . SER A 1 343 ? 15.330 15.942 -12.976 1.00 88.25 343 SER A CA 1
ATOM 2653 C C . SER A 1 343 ? 14.034 15.667 -12.205 1.00 88.25 343 SER A C 1
ATOM 2655 O O . SER A 1 343 ? 14.065 15.161 -11.078 1.00 88.25 343 SER A O 1
ATOM 2657 N N . TYR A 1 344 ? 12.856 15.928 -12.783 1.00 88.44 344 TYR A N 1
ATOM 2658 C CA . TYR A 1 344 ? 11.597 15.592 -12.111 1.00 88.44 344 TYR A CA 1
ATOM 2659 C C . TYR A 1 344 ? 11.385 14.088 -11.938 1.00 88.44 344 TYR A C 1
ATOM 2661 O O . TYR A 1 344 ? 10.783 13.679 -10.945 1.00 88.44 344 TYR A O 1
ATOM 2669 N N . ILE A 1 345 ? 11.928 13.274 -12.844 1.00 88.06 345 ILE A N 1
ATOM 2670 C CA . ILE A 1 345 ? 11.816 11.818 -12.796 1.00 88.06 345 ILE A CA 1
ATOM 2671 C C . ILE A 1 345 ? 13.100 11.242 -12.195 1.00 88.06 345 ILE A C 1
ATOM 2673 O O . ILE A 1 345 ? 14.195 11.569 -12.647 1.00 88.06 345 ILE A O 1
ATOM 2677 N N . SER A 1 346 ? 12.961 10.382 -11.189 1.00 89.19 346 SER A N 1
ATOM 2678 C CA . SER A 1 346 ? 14.050 9.554 -10.660 1.00 89.19 346 SER A CA 1
ATOM 2679 C C . SER A 1 346 ? 13.728 8.068 -10.784 1.00 89.19 346 SER A C 1
ATOM 2681 O O . SER A 1 346 ? 12.561 7.675 -10.923 1.00 89.19 346 SER A O 1
ATOM 2683 N N . GLU A 1 347 ? 14.789 7.271 -10.755 1.00 90.62 347 GLU A N 1
ATOM 2684 C CA . GLU A 1 347 ? 14.759 5.819 -10.802 1.00 90.62 347 GLU A CA 1
ATOM 2685 C C . GLU A 1 347 ? 14.119 5.206 -9.551 1.00 90.62 347 GLU A C 1
ATOM 2687 O O . GLU A 1 347 ? 14.189 5.745 -8.445 1.00 90.62 347 GLU A O 1
ATOM 2692 N N . GLY A 1 348 ? 13.488 4.047 -9.743 1.00 92.94 348 GLY A N 1
ATOM 2693 C CA . GLY A 1 348 ? 13.012 3.225 -8.640 1.00 92.94 348 GLY A CA 1
ATOM 2694 C C . GLY A 1 348 ? 14.160 2.489 -7.946 1.00 92.94 348 GLY A C 1
ATOM 2695 O O . GLY A 1 348 ? 15.119 2.093 -8.606 1.00 92.94 348 GLY A O 1
ATOM 2696 N N . GLY A 1 349 ? 14.051 2.240 -6.641 1.00 96.12 349 GLY A N 1
ATOM 2697 C CA . GLY A 1 349 ? 15.035 1.456 -5.880 1.00 96.12 349 GLY A CA 1
ATOM 2698 C C . GLY A 1 349 ? 15.710 2.187 -4.725 1.00 96.12 349 GLY A C 1
ATOM 2699 O O . GLY A 1 349 ? 16.402 1.563 -3.915 1.00 96.12 349 GLY A O 1
ATOM 2700 N N . LEU A 1 350 ? 15.499 3.496 -4.605 1.00 96.75 350 LEU A N 1
ATOM 2701 C CA . LEU A 1 350 ? 16.172 4.333 -3.609 1.00 96.75 350 LEU A CA 1
ATOM 2702 C C . LEU A 1 350 ? 15.822 3.952 -2.160 1.00 96.75 350 LEU A C 1
ATOM 2704 O O . LEU A 1 350 ? 16.621 4.158 -1.249 1.00 96.75 350 LEU A O 1
ATOM 2708 N N . SER A 1 351 ? 14.655 3.342 -1.945 1.00 97.94 351 SER A N 1
ATOM 2709 C CA . SER A 1 351 ? 14.180 2.876 -0.641 1.00 97.94 351 SER A CA 1
ATOM 2710 C C . SER A 1 351 ? 14.611 1.450 -0.291 1.00 97.94 351 SER A C 1
ATOM 2712 O O . SER A 1 351 ? 14.126 0.888 0.692 1.00 97.94 351 SER A O 1
ATOM 2714 N N . ASN A 1 352 ? 15.488 0.797 -1.062 1.00 98.38 352 ASN A N 1
ATOM 2715 C CA . ASN A 1 352 ? 15.863 -0.598 -0.791 1.00 98.38 352 ASN A CA 1
ATOM 2716 C C . ASN A 1 352 ? 16.417 -0.802 0.616 1.00 98.38 352 ASN A C 1
ATOM 2718 O O . ASN A 1 352 ? 15.951 -1.703 1.309 1.00 98.38 352 ASN A O 1
ATOM 2722 N N . SER A 1 353 ? 17.283 0.097 1.083 1.00 97.88 353 SER A N 1
ATOM 2723 C CA . SER A 1 353 ? 17.845 0.065 2.439 1.00 97.88 353 SER A CA 1
ATOM 2724 C C . SER A 1 353 ? 16.832 0.337 3.560 1.00 97.88 353 SER A C 1
ATOM 2726 O O . SER A 1 353 ? 17.198 0.309 4.734 1.00 97.88 353 SER A O 1
ATOM 2728 N N . ASP A 1 354 ? 15.575 0.648 3.230 1.00 98.06 354 ASP A N 1
ATOM 2729 C CA . ASP A 1 354 ? 14.493 0.795 4.205 1.00 98.06 354 ASP A CA 1
ATOM 2730 C C . ASP A 1 354 ? 13.657 -0.479 4.371 1.00 98.06 354 ASP A C 1
ATOM 2732 O O . ASP A 1 354 ? 12.993 -0.639 5.401 1.00 98.06 354 ASP A O 1
ATOM 2736 N N . GLY A 1 355 ? 13.682 -1.394 3.396 1.00 97.50 355 GLY A N 1
ATOM 2737 C CA . GLY A 1 355 ? 12.873 -2.612 3.419 1.00 97.50 355 GLY A CA 1
ATOM 2738 C C . GLY A 1 355 ? 11.371 -2.309 3.514 1.00 97.50 355 GLY A C 1
ATOM 2739 O O . GLY A 1 355 ? 10.805 -1.588 2.695 1.00 97.50 355 GLY A O 1
ATOM 2740 N N . ASN A 1 356 ? 10.691 -2.835 4.525 1.00 97.19 356 ASN A N 1
ATOM 2741 C CA . ASN A 1 356 ? 9.254 -2.614 4.728 1.00 97.19 356 ASN A CA 1
ATOM 2742 C C . ASN A 1 356 ? 8.953 -1.345 5.544 1.00 97.19 356 ASN A C 1
ATOM 2744 O O . ASN A 1 356 ? 7.799 -1.098 5.900 1.00 97.19 356 ASN A O 1
ATOM 2748 N N . ARG A 1 357 ? 9.973 -0.562 5.914 1.00 96.56 357 ARG A N 1
ATOM 2749 C CA . ARG A 1 357 ? 9.800 0.635 6.744 1.00 96.56 357 ARG A CA 1
ATOM 2750 C C . ARG A 1 357 ? 9.285 1.803 5.911 1.00 96.56 357 ARG A C 1
ATOM 2752 O O . ARG A 1 357 ? 9.528 1.890 4.713 1.00 96.56 357 ARG A O 1
ATOM 2759 N N . SER A 1 358 ? 8.567 2.705 6.573 1.00 97.56 358 SER A N 1
ATOM 2760 C CA . SER A 1 358 ? 8.230 4.009 6.006 1.00 97.56 358 SER A CA 1
ATOM 2761 C C . SER A 1 358 ? 9.364 4.986 6.296 1.00 97.56 358 SER A C 1
ATOM 2763 O O . SER A 1 358 ? 9.837 5.046 7.432 1.00 97.56 358 SER A O 1
ATOM 2765 N N . ASN A 1 359 ? 9.780 5.746 5.292 1.00 97.62 359 ASN A N 1
ATOM 2766 C CA . ASN A 1 359 ? 10.885 6.693 5.381 1.00 97.62 359 ASN A CA 1
ATOM 2767 C C . ASN A 1 359 ? 10.741 7.770 4.296 1.00 97.62 359 ASN A C 1
ATOM 2769 O O . ASN A 1 359 ? 9.967 7.618 3.348 1.00 97.62 359 ASN A O 1
ATOM 2773 N N . SER A 1 360 ? 11.500 8.854 4.413 1.00 97.31 360 SER A N 1
ATOM 2774 C CA . SER A 1 360 ? 11.684 9.798 3.320 1.00 97.31 360 SER A CA 1
ATOM 2775 C C . SER A 1 360 ? 13.056 10.449 3.385 1.00 97.31 360 SER A C 1
ATOM 2777 O O . SER A 1 360 ? 13.480 10.941 4.430 1.00 97.31 360 SER A O 1
ATOM 2779 N N . VAL A 1 361 ? 13.700 10.528 2.225 1.00 97.44 361 VAL A N 1
ATOM 2780 C CA . VAL A 1 361 ? 14.789 11.465 1.958 1.00 97.44 361 VAL A CA 1
ATOM 2781 C C . VAL A 1 361 ? 14.181 12.600 1.150 1.00 97.44 361 VAL A C 1
ATOM 2783 O O . VAL A 1 361 ? 13.608 12.370 0.090 1.00 97.44 361 VAL A O 1
ATOM 2786 N N . SER A 1 362 ? 14.232 13.816 1.684 1.00 95.56 362 SER A N 1
ATOM 2787 C CA . SER A 1 362 ? 13.525 14.975 1.136 1.00 95.56 362 SER A CA 1
ATOM 2788 C C . SER A 1 362 ? 14.495 16.075 0.728 1.00 95.56 362 SER A C 1
ATOM 2790 O O . SER A 1 362 ? 15.458 16.347 1.441 1.00 95.56 362 SER A O 1
ATOM 2792 N N . TYR A 1 363 ? 14.184 16.752 -0.372 1.00 95.06 363 TYR A N 1
ATOM 2793 C CA . TYR A 1 363 ? 14.908 17.923 -0.858 1.00 95.06 363 TYR A CA 1
ATOM 2794 C C . TYR A 1 363 ? 13.912 18.934 -1.421 1.00 95.06 363 TYR A C 1
ATOM 2796 O O . TYR A 1 363 ? 12.880 18.562 -1.987 1.00 95.06 363 TYR A O 1
ATOM 2804 N N . SER A 1 364 ? 14.220 20.220 -1.272 1.00 95.44 364 SER A N 1
ATOM 2805 C CA . SER A 1 364 ? 13.491 21.286 -1.949 1.00 95.44 364 SER A CA 1
ATOM 2806 C C . SER A 1 364 ? 14.487 22.238 -2.581 1.00 95.44 364 SER A C 1
ATOM 2808 O O . SER A 1 364 ? 15.383 22.746 -1.910 1.00 95.44 364 SER A O 1
ATOM 2810 N N . GLY A 1 365 ? 14.333 22.451 -3.881 1.00 95.88 365 GLY A N 1
ATOM 2811 C CA . GLY A 1 365 ? 15.298 23.191 -4.671 1.00 95.88 365 GLY A CA 1
ATOM 2812 C C . GLY A 1 365 ? 15.188 22.851 -6.144 1.00 95.88 365 GLY A C 1
ATOM 2813 O O . GLY A 1 365 ? 14.124 22.460 -6.628 1.00 95.88 365 GLY A O 1
ATOM 2814 N N . ASP A 1 366 ? 16.289 23.047 -6.851 1.00 96.19 366 ASP A N 1
ATOM 2815 C CA . ASP A 1 366 ? 16.377 22.767 -8.276 1.00 96.19 366 ASP A CA 1
ATOM 2816 C C . ASP A 1 366 ? 16.335 21.253 -8.528 1.00 96.19 366 ASP A C 1
ATOM 2818 O O . ASP A 1 366 ? 17.052 20.497 -7.873 1.00 96.19 366 ASP A O 1
ATOM 2822 N N . ALA A 1 367 ? 15.474 20.807 -9.439 1.00 93.75 367 ALA A N 1
ATOM 2823 C CA . ALA A 1 367 ? 15.321 19.397 -9.773 1.00 93.75 367 ALA A CA 1
ATOM 2824 C C . ALA A 1 367 ? 16.586 18.811 -10.411 1.00 93.75 367 ALA A C 1
ATOM 2826 O O . ALA A 1 367 ? 16.814 17.618 -10.259 1.00 93.75 367 ALA A O 1
ATOM 2827 N N . ASP A 1 368 ? 17.408 19.642 -11.058 1.00 92.06 368 ASP A N 1
ATOM 2828 C CA . ASP A 1 368 ? 18.646 19.219 -11.723 1.00 92.06 368 ASP A CA 1
ATOM 2829 C C . ASP A 1 368 ? 19.855 19.226 -10.760 1.00 92.06 368 ASP A C 1
ATOM 2831 O O . ASP A 1 368 ? 21.011 19.085 -11.166 1.00 92.06 368 ASP A O 1
ATOM 2835 N N . ASN A 1 369 ? 19.621 19.440 -9.460 1.00 93.62 369 ASN A N 1
ATOM 2836 C CA . ASN A 1 369 ? 20.658 19.333 -8.443 1.00 93.62 369 ASN A CA 1
ATOM 2837 C C . ASN A 1 369 ? 20.985 17.857 -8.164 1.00 93.62 369 ASN A C 1
ATOM 2839 O O . ASN A 1 369 ? 20.081 17.051 -7.980 1.00 93.62 369 ASN A O 1
ATOM 2843 N N . ALA A 1 370 ? 22.267 17.519 -8.005 1.00 91.00 370 ALA A N 1
ATOM 2844 C CA . ALA A 1 370 ? 22.694 16.163 -7.647 1.00 91.00 370 ALA A CA 1
ATOM 2845 C C . ALA A 1 370 ? 22.045 15.634 -6.347 1.00 91.00 370 ALA A C 1
ATOM 2847 O O . ALA A 1 370 ? 21.811 14.438 -6.207 1.00 91.00 370 ALA A O 1
ATOM 2848 N N . GLU A 1 371 ? 21.714 16.508 -5.389 1.00 92.00 371 GLU A N 1
ATOM 2849 C CA . GLU A 1 371 ? 20.977 16.119 -4.180 1.00 92.00 371 GLU A CA 1
ATOM 2850 C C . GLU A 1 371 ? 19.551 15.646 -4.491 1.00 92.00 371 GLU A C 1
ATOM 2852 O O . GLU A 1 371 ? 19.029 14.804 -3.763 1.00 92.00 371 GLU A O 1
ATOM 2857 N N . ALA A 1 372 ? 18.931 16.145 -5.567 1.00 92.31 372 ALA A N 1
ATOM 2858 C CA . ALA A 1 372 ? 17.581 15.777 -5.975 1.00 92.31 372 ALA A CA 1
ATOM 2859 C C . ALA A 1 372 ? 17.491 14.339 -6.508 1.00 92.31 372 ALA A C 1
ATOM 2861 O O . ALA A 1 372 ? 16.414 13.748 -6.464 1.00 92.31 372 ALA A O 1
ATOM 2862 N N . GLU A 1 373 ? 18.590 13.743 -6.975 1.00 89.31 373 GLU A N 1
ATOM 2863 C CA . GLU A 1 373 ? 18.603 12.387 -7.542 1.00 89.31 373 GLU A CA 1
ATOM 2864 C C . GLU A 1 373 ? 18.224 11.323 -6.499 1.00 89.31 373 GLU A C 1
ATOM 2866 O O . GLU A 1 373 ? 17.438 10.422 -6.789 1.00 89.31 373 GLU A O 1
ATOM 2871 N N . PHE A 1 374 ? 18.677 11.491 -5.252 1.00 91.31 374 PHE A N 1
ATOM 2872 C CA . PHE A 1 374 ? 18.523 10.518 -4.157 1.00 91.31 374 PHE A CA 1
ATOM 2873 C C . PHE A 1 374 ? 17.266 10.720 -3.301 1.00 91.31 374 PHE A C 1
ATOM 2875 O O . PHE A 1 374 ? 17.149 10.182 -2.198 1.00 91.31 374 PHE A O 1
ATOM 2882 N N . VAL A 1 375 ? 16.332 11.536 -3.775 1.00 95.44 375 VAL A N 1
ATOM 2883 C CA . VAL A 1 375 ? 15.141 11.944 -3.027 1.00 95.44 375 VAL A CA 1
ATOM 2884 C C . VAL A 1 375 ? 14.003 10.987 -3.317 1.00 95.44 375 VAL A C 1
ATOM 2886 O O . VAL A 1 375 ? 13.662 10.753 -4.476 1.00 95.44 375 VAL A O 1
ATOM 2889 N N . TYR A 1 376 ? 13.366 10.494 -2.261 1.00 96.94 376 TYR A N 1
ATOM 2890 C CA . TYR A 1 376 ? 12.239 9.574 -2.340 1.00 96.94 376 TYR A CA 1
ATOM 2891 C C . TYR A 1 376 ? 11.392 9.637 -1.069 1.00 96.94 376 TYR A C 1
ATOM 2893 O O . TYR A 1 376 ? 11.772 10.178 -0.024 1.00 96.94 376 TYR A O 1
ATOM 2901 N N . MET A 1 377 ? 10.214 9.039 -1.141 1.00 97.44 377 MET A N 1
ATOM 2902 C CA . MET A 1 377 ? 9.485 8.637 0.053 1.00 97.44 377 MET A CA 1
ATOM 2903 C C . MET A 1 377 ? 9.040 7.192 -0.103 1.00 97.44 377 MET A C 1
ATOM 2905 O O . MET A 1 377 ? 8.819 6.729 -1.214 1.00 97.44 377 MET A O 1
ATOM 2909 N N . THR A 1 378 ? 8.937 6.461 0.995 1.00 98.31 378 THR A N 1
ATOM 2910 C CA . THR A 1 378 ? 8.413 5.099 0.998 1.00 98.31 378 THR A CA 1
ATOM 2911 C C . THR A 1 378 ? 7.397 4.957 2.116 1.00 98.31 378 THR A C 1
ATOM 2913 O O . THR A 1 378 ? 7.594 5.453 3.229 1.00 98.31 378 THR A O 1
ATOM 2916 N N . TYR A 1 379 ? 6.273 4.316 1.814 1.00 98.38 379 TYR A N 1
ATOM 2917 C CA . TYR A 1 379 ? 5.265 3.949 2.798 1.00 98.38 379 TYR A CA 1
ATOM 2918 C C . TYR A 1 379 ? 5.127 2.435 2.809 1.00 98.38 379 TYR A C 1
ATOM 2920 O O . TYR A 1 379 ? 4.640 1.852 1.844 1.00 98.38 379 TYR A O 1
ATOM 2928 N N . ARG A 1 380 ? 5.551 1.790 3.901 1.00 97.69 380 ARG A N 1
ATOM 2929 C CA . ARG A 1 380 ? 5.447 0.330 4.061 1.00 97.69 380 ARG A CA 1
ATOM 2930 C C . ARG A 1 380 ? 6.067 -0.465 2.894 1.00 97.69 380 ARG A C 1
ATOM 2932 O O . ARG A 1 380 ? 5.526 -1.486 2.479 1.00 97.69 380 ARG A O 1
ATOM 2939 N N . GLY A 1 381 ? 7.191 0.018 2.356 1.00 97.75 381 GLY A N 1
ATOM 2940 C CA . GLY A 1 381 ? 7.874 -0.575 1.200 1.00 97.75 381 GLY A CA 1
ATOM 2941 C C . GLY A 1 381 ? 7.311 -0.179 -0.172 1.00 97.75 381 GLY A C 1
ATOM 2942 O O . GLY A 1 381 ? 7.830 -0.651 -1.179 1.00 97.75 381 GLY A O 1
ATOM 2943 N N . ILE A 1 382 ? 6.275 0.668 -0.226 1.00 98.50 382 ILE A N 1
ATOM 2944 C CA . ILE A 1 382 ? 5.756 1.272 -1.461 1.00 98.50 382 ILE A CA 1
ATOM 2945 C C . ILE A 1 382 ? 6.507 2.580 -1.696 1.00 98.50 382 ILE A C 1
ATOM 2947 O O . ILE A 1 382 ? 6.252 3.583 -1.022 1.00 98.50 382 ILE A O 1
ATOM 2951 N N . GLU A 1 383 ? 7.431 2.568 -2.645 1.00 98.19 383 GLU A N 1
ATOM 2952 C CA . GLU A 1 383 ? 8.230 3.726 -3.013 1.00 98.19 383 GLU A CA 1
ATOM 2953 C C . GLU A 1 383 ? 7.419 4.744 -3.822 1.00 98.19 383 GLU A C 1
ATOM 2955 O O . GLU A 1 383 ? 6.544 4.409 -4.625 1.00 98.19 383 GLU A O 1
ATOM 2960 N N . ASN A 1 384 ? 7.708 6.017 -3.571 1.00 96.56 384 ASN A N 1
ATOM 2961 C CA . ASN A 1 384 ? 7.075 7.182 -4.166 1.00 96.56 384 ASN A CA 1
ATOM 2962 C C . ASN A 1 384 ? 5.546 7.094 -4.128 1.00 96.56 384 ASN A C 1
ATOM 2964 O O . ASN A 1 384 ? 4.875 7.452 -5.092 1.00 96.56 384 ASN A O 1
ATOM 2968 N N . PHE A 1 385 ? 4.954 6.629 -3.019 1.00 95.44 385 PHE A N 1
ATOM 2969 C CA . PHE A 1 385 ? 3.494 6.598 -2.843 1.00 95.44 385 PHE A CA 1
ATOM 2970 C C . PHE A 1 385 ? 2.827 7.935 -3.225 1.00 95.44 385 PHE A C 1
ATOM 2972 O O . PHE A 1 385 ? 1.729 7.949 -3.781 1.00 95.44 385 PHE A O 1
ATOM 2979 N N . PHE A 1 386 ? 3.536 9.046 -3.013 1.00 94.75 386 PHE A N 1
ATOM 2980 C CA . PHE A 1 386 ? 3.290 10.334 -3.654 1.00 94.75 386 PHE A CA 1
ATOM 2981 C C . PHE A 1 386 ? 4.605 10.959 -4.152 1.00 94.75 386 PHE A C 1
ATOM 2983 O O . PHE A 1 386 ? 5.690 10.598 -3.696 1.00 94.75 386 PHE A O 1
ATOM 2990 N N . GLY A 1 387 ? 4.494 11.945 -5.047 1.00 92.44 387 GLY A N 1
ATOM 2991 C CA . GLY A 1 387 ? 5.643 12.584 -5.697 1.00 92.44 387 GLY A CA 1
ATOM 2992 C C . GLY A 1 387 ? 6.126 11.820 -6.936 1.00 92.44 387 GLY A C 1
ATOM 2993 O O . GLY A 1 387 ? 5.393 10.990 -7.463 1.00 92.44 387 GLY A O 1
ATOM 2994 N N . ASN A 1 388 ? 7.345 12.139 -7.386 1.00 92.56 388 ASN A N 1
ATOM 2995 C CA . ASN A 1 388 ? 8.029 11.648 -8.595 1.00 92.56 388 ASN A CA 1
ATOM 2996 C C . ASN A 1 388 ? 7.263 11.866 -9.911 1.00 92.56 388 ASN A C 1
ATOM 2998 O O . ASN A 1 388 ? 7.609 12.758 -10.679 1.00 92.56 388 ASN A O 1
ATOM 3002 N N . ILE A 1 389 ? 6.209 11.088 -10.164 1.00 91.06 389 ILE A N 1
ATOM 3003 C CA . ILE A 1 389 ? 5.435 11.120 -11.409 1.00 91.06 389 ILE A CA 1
ATOM 3004 C C . ILE A 1 389 ? 3.925 11.078 -11.157 1.00 91.06 389 ILE A C 1
ATOM 3006 O O . ILE A 1 389 ? 3.441 10.650 -10.106 1.00 91.06 389 ILE A O 1
ATOM 3010 N N . TRP A 1 390 ? 3.145 11.489 -12.158 1.00 89.44 390 TRP A N 1
ATOM 3011 C CA . TRP A 1 390 ? 1.704 11.240 -12.163 1.00 89.44 390 TRP A CA 1
ATOM 3012 C C . TRP A 1 390 ? 1.406 9.769 -12.451 1.00 89.44 390 TRP A C 1
ATOM 3014 O O . TRP A 1 390 ? 2.055 9.142 -13.285 1.00 89.44 390 TRP A O 1
ATOM 3024 N N . LYS A 1 391 ? 0.389 9.221 -11.777 1.00 91.50 391 LYS A N 1
ATOM 3025 C CA . LYS A 1 391 ? 0.036 7.798 -11.848 1.00 91.50 391 LYS A CA 1
ATOM 3026 C C . LYS A 1 391 ? -1.406 7.621 -12.280 1.00 91.50 391 LYS A C 1
ATOM 3028 O O . LYS A 1 391 ? -2.305 8.277 -11.756 1.00 91.50 391 LYS A O 1
ATOM 3033 N N . TRP A 1 392 ? -1.631 6.679 -13.186 1.00 92.94 392 TRP A N 1
ATOM 3034 C CA . TRP A 1 392 ? -2.977 6.262 -13.547 1.00 92.94 392 TRP A CA 1
ATOM 3035 C C . TRP A 1 392 ? -3.568 5.334 -12.487 1.00 92.94 392 TRP A C 1
ATOM 3037 O O . TRP A 1 392 ? -2.936 4.367 -12.061 1.00 92.94 392 TRP A O 1
ATOM 3047 N N . VAL A 1 393 ? -4.813 5.608 -12.102 1.00 93.75 393 VAL A N 1
ATOM 3048 C CA . VAL A 1 393 ? -5.587 4.790 -11.165 1.00 93.75 393 VAL A CA 1
ATOM 3049 C C . VAL A 1 393 ? -6.919 4.446 -11.816 1.00 93.75 393 VAL A C 1
ATOM 3051 O O . VAL A 1 393 ? -7.671 5.322 -12.241 1.00 93.75 393 VAL A O 1
ATOM 3054 N N . ASP A 1 394 ? -7.218 3.157 -11.916 1.00 92.00 394 ASP A N 1
ATOM 3055 C CA . ASP A 1 394 ? -8.456 2.683 -12.521 1.00 92.00 394 ASP A CA 1
ATOM 3056 C C . ASP A 1 394 ? -9.631 2.739 -11.544 1.00 92.00 394 ASP A C 1
ATOM 3058 O O . ASP A 1 394 ? -9.523 2.305 -10.404 1.00 92.00 394 ASP A O 1
ATOM 3062 N N . GLY A 1 395 ? -10.784 3.234 -12.002 1.00 84.75 395 GLY A N 1
ATOM 3063 C CA . GLY A 1 395 ? -12.000 3.352 -11.183 1.00 84.75 395 GLY A CA 1
ATOM 3064 C C . GLY A 1 395 ? -12.219 4.732 -10.560 1.00 84.75 395 GLY A C 1
ATOM 3065 O O . GLY A 1 395 ? -13.276 4.968 -9.986 1.00 84.75 395 GLY A O 1
ATOM 3066 N N . ILE A 1 396 ? -11.274 5.656 -10.738 1.00 73.69 396 ILE A N 1
ATOM 3067 C CA . ILE A 1 396 ? -11.439 7.080 -10.447 1.00 73.69 396 ILE A CA 1
ATOM 3068 C C . ILE A 1 396 ? -10.888 7.879 -11.635 1.00 73.69 396 ILE A C 1
ATOM 3070 O O . ILE A 1 396 ? -9.744 7.697 -12.048 1.00 73.69 396 ILE A O 1
ATOM 3074 N N . ASN A 1 397 ? -11.745 8.667 -12.276 1.00 46.72 397 ASN A N 1
ATOM 3075 C CA . ASN A 1 397 ? -11.383 9.717 -13.231 1.00 46.72 397 ASN A CA 1
ATOM 3076 C C . ASN A 1 397 ? -12.560 10.670 -13.366 1.00 46.72 397 ASN A C 1
ATOM 3078 O O . ASN A 1 397 ? -13.636 10.180 -13.782 1.00 46.72 397 ASN A O 1
#

Foldseek 3Di:
DDDDDDDDDDDDDPPPDDDDDDQADPVRDHDDPDCVPVPDDDPDPPPPPPPDDDPPPPQDPPDGDQDQPQQDAPVHRGDQGDDPPDPQWDQDNGRDTDRPVVVLQQKKWWKFFQVDPFTQIAITRLCHPPGFLEFPDCVSPVQLVPWFKFFAALVGDTPFTAPQQFRQATVVGDGDAFAQPSHFTKIKGFKKWWAWDDDDRMTMIMIGRDDDPRTGTQCQQCDVNDGDGIDIDQLWAKWKQDPVVRGILAQPDDPCPPDDRLDDPLQAMAIGRGFPGWHRDDDDPVSQQSRQPNSDPPGGFAAPSVLVVLQRSVCRRRVGPDPCSSANVFLVQEDPFDLGDLFLIETPDLCRSRGQHWHWDDDHYHRNDPSNRSTWTGHRSRICSDGSDDGDYPPDD

pLDDT: mean 84.84, std 16.54, range [33.66, 98.81]

Secondary structure (DSSP, 8-state):
----------------PPPPPPSS-TT--------TT--S-SSS----SSSS-----TT-SSS--S--TTB-BTTB--BPPPP-S-TT-EE-TTS-EE---HHHHHEEEEEEETT-SSPPPEEEETTTTPPSSS---GGG-TTGGG-EEEEE-TTS-EEEEBPSS-TTBBTTSSB---SSSS-EEEEEEE--EEEEEEETTEEEEEEESS--TT-EE-GGGEETTEE-SEEEEESS--EEEETTTTEEE---SS--SS---S---TTT-EEE--TTBPPP-S--HHHHHHHHHHT-TT--SPBHHHHHHHHHHHHHHH--S-HHHHT--GGGGEES--SSBTTTB--BTTTGGGTTS-EEE---EETTSHHHHT-EEEETTEETSSSSS----BT--

Radius of gyration: 48.66 Å; chains: 1; bounding box: 58×80×193 Å

Organism: NCBI:txid412755

Sequence (397 aa):
RVSEVMNETPDYDKSAEPEAHKTSHQDSGSDEVDVSGLSGLLADPQHVITSEVKAVKVDDFASPDDNTDLDSSTSKHGFLPKLSGVVNEFLNSQGGWSVPQLSLFLSYGVAWNQTNSNPSLARFGNLAGFPAGISPGNTKLPIHSLIRRCILNDSGNVVYYLDALDSTQKELGGASNLDGSDGQVMVEIPKFYYKYAYNANIHTWEISLTQLDDYILHPAFLKNNVEVDYRYIGAYEGVGYDYSVSDYIDHANVAATGWSGTTIDTSNDILSSVNNKNPITDHTRSEFRLIAANRGTGWRQLDFYLLSAIQLLYLIEYAHFNSQNSIGPGRVGLSNGTWVNGSYISEGGLSNSDGNRSNSVSYSGDADNAEAEFVYMTYRGIENFFGNIWKWVDGIN

=== Feature glossary ===
The record interleaves many kinds of information about one protein. Here is each kind framed as the question it answers.

Q: What are the backbone torsion angles?
A: φ (phi) and ψ (psi) are the two rotatable backbone dihedrals per residue: φ is the C(i-1)–N–Cα–C torsion, ψ is the N–Cα–C–N(i+1) torsion, both in degrees on (−180°, 180°]. α-helical residues cluster near (−60°, −45°); β-strand residues near (−120°, +130°). A Ramachandran plot is simply a scatter of (φ, ψ) for every residue.

Q: What is the amino-acid chain?
A: This is the polypeptide sequence — one letter per residue, N-terminus first. Length ranges from a few dozen residues for small domains to over a thousand for large multi-domain proteins.

Q: How mobile is each atom in the crystal?
A: For experimental (PDB) structures, the B-factor (temperature factor) quantifies the positional spread of each atom in the crystal — a combination of thermal vibration and static disorder — in units of Å². High B-factors mark flexible loops or poorly resolved regions; low B-factors mark the rigid, well-ordered core.

Q: Are the domains correctly placed relative to each other?
A: Predicted Aligned Error (PAE) is an AlphaFold confidence matrix: entry (i, j) is the expected error in the position of residue j, in ångströms, when the prediction is superimposed on the true structure at residue i. Low PAE within a block of residues means that block is internally rigid and well-predicted; high PAE between two blocks means their relative placement is uncertain even if each block individually is confident.

Q: How confident is the AlphaFold model at each residue?
A: pLDDT is the predicted lDDT-Cα score: AlphaFold's confidence that the local environment of each residue (all inter-atomic distances within 15 Å) is correctly placed. It is a per-residue number between 0 and 100, with higher meaning more reliable.

Q: What family and function is it annotated with?
A: Functional annotations link the protein to curated databases. InterPro entries identify conserved domains and families by matching the sequence against member-database signatures (Pfam, PROSITE, CDD, …). Gene Ontology (GO) terms describe molecular function, biological process, and cellular component in a controlled vocabulary. CATH places the structure in a hierarchical fold classification (Class/Architecture/Topology/Homologous-superfamily). The organism is the source species.

Q: How big and how compact is the whole molecule?
A: Three whole-structure scalars: the radius of gyration (RMS distance of Cα from centroid, in Å), the count of Cα–Cα contacts (pairs closer than 8 Å and separated by more than four residues in sequence — i.e. tertiary, not local, contacts), and the bounding-box dimensions. Together they distinguish compact globular folds from extended fibres or disordered chains.

Q: What known structures does this most resemble?
A: The Foldseek neighbor list gives the closest experimentally determined structures in the PDB, ranked by structural alignment. TM-score near 1 means near-identical fold; near 0.3 means only rough topology match. This is how one finds what a novel AlphaFold prediction most resembles in the solved-structure universe.

Q: Which residues are buried vs exposed?
A: SASA measures how much of the protein is reachable by solvent. It is computed by rolling a water-sized probe over the atomic surface and summing the exposed area (Å²). Per-residue SASA distinguishes core (buried, low SASA) from surface (exposed, high SASA) residues; total SASA is a whole-molecule size measure.

Q: Which residues are i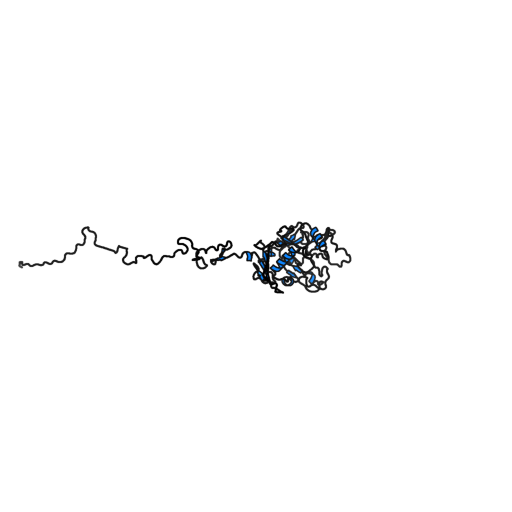n helices, strands, or loops?
A: Eight-state secondary structure (DSSP): H is the canonical α-helix, G the tighter 3₁₀-helix, I the wider π-helix; E/B are β-structure, T and S are turns and bends, and '-' is everything else. DSSP derives these from the pattern of main-chain N–H···O=C hydrogen bonds, not from the sequence.

Q: Where is each backbone atom in 3D?
A: Structure coordinates are given as an mmCIF _atom_site loop: one row per atom with element, residue name, chain id, sequence number, and x/y/z position in Å. Only the four main-chain atoms per residue are included here; side chains are omitted to keep the record compact.

Q: What if only a Cα trace is available?
A: Three-state secondary structure (P-SEA) collapses the eight DSSP classes into helix (a), strand (b), and coil (c). P-SEA assigns these from Cα geometry alone — distances and angles — without requiring backbone oxygens, so it works on any Cα trace.

Q: What do the rendered images show?
A: The six renders are orthographic views along the three Cartesian axes in both directions. Representation (cartoon, sticks, or surface) and color scheme (sequence-rainbow or by-chain) vary across proteins so the training set covers all the common visualization conventions.

Q: What does the local fold look like, residue by residue?
A: Foldseek's 3Di representation compresses backbone geometry into a per-residue letter drawn from a learned twenty-state alphabet. It captures the tertiary interaction pattern around each residue — which residues are packed against it in space, regardless of where they are in sequence.

Q: What do the diagnostic plots show?
A: The contact map is a binary N×N matrix image: pixel (i, j) is dark where Cα_i and Cα_j are within 8 Å and |i−j|>4. Because the |i−j|>4 filter removes local helical contacts, off-diagonal stripes parallel to the main diagonal indicate parallel β-sheets; stripes perpendicular to it indicate antiparallel β-sheets. The Ramachandran plot scatters every residue's (φ, ψ) pair against the sterically allowed regions. The PAE heatmap renders the predicted-aligned-error matrix.